Protein AF-0000000084639650 (afdb_homodimer)

Radius of gyration: 25.02 Å; Cα contacts (8 Å, |Δi|>4): 445; chains: 2; bounding box: 62×83×55 Å

Foldseek 3Di:
DVVVVVVPPCDPVNVVVVVVVLVVLLVQLLVLLVLLQVLQVLLVVLCVVVVPHCPPDPSLQVSLVVQCVVVVHDSVVSNVSPLLSCCCVPQQVLLSVCSNSSLDHPLLSVLLCVLCVPPQQRVLSVQLSVVLSVVSNVCSPDDSVRSNVVSNVSSVVSVVVVVVCVVVPVDDDRPRQPPVPPPDPDDPDDNPPPPPDDD/DVVVVVVPPCDPVNVVVVVVVLVVLLVQLLVLLVLLQVLQVVLVVQCVVVVPHCPDDPSLQVSLVVQCVVVVHDSVVSNVSPLLSCCCVPQQVLLSVCSNSSLDHPLLSVLLCVLCVPPQQRVLSVQLSVVLSVVSNVCSPDDSVRSNVVSNVSSVVSVVVVVVCVVVPVDDDRPRQPPVPPPDPDDPDDNPPPPPDDD

Nearest PDB structures (foldseek):
  2q13-assembly1_A-2  TM=2.648E-01  e=4.466E+00  Homo sapiens
  8ub3-assembly1_A  TM=2.978E-01  e=9.076E+00  synthetic construct
  2q13-assembly1_A-2  TM=2.314E-01  e=4.668E+00  Homo sapiens

InterPro domains:
  IPR003870 Domain of unknown function DUF222 [PF02720] (24-167)

Sequence (398 aa):
MFESWYASRATSESAALLDRVGEAARSEAQSAAGRLVAIGELFVLRCRESGSGPVGNRYLGGGRRQVAARLRCSVAMGASYLRYAMAMRDRLPLVGKVFESGDIDYRSFQTIVFRTDLIADADVLAKVDAQVAALVSRRPSLTRGGLGAAVDQIVTKVDHDAVRQAHTGGLGPVRRRHWEWFGNGLGGGQCGCHRWASPMFESWYASRATSESAALLDRVGEAARSEAQSAAGRLVAIGELFVLRCRESGSGPVGNRYLGGGRRQVAARLRCSVAMGASYLRYAMAMRDRLPLVGKVFESGDIDYRSFQTIVFRTDLIADADVLAKVDAQVAALVSRRPSLTRGGLGAAVDQIVTKVDHDAVRQAHTGGLGPVRRRHWEWFGNGLGGGQCGCHRWASP

Organism: NCBI:txid1299332

pLDDT: mean 75.91, std 23.41, range [27.05, 98.44]

Structure (mmCIF, N/CA/C/O backbone):
data_AF-0000000084639650-model_v1
#
loop_
_entity.id
_entity.type
_entity.pdbx_description
1 polymer 'Uncharacterized protein'
#
loop_
_atom_site.group_PDB
_atom_site.id
_atom_site.type_symbol
_atom_site.label_atom_id
_atom_site.label_alt_id
_atom_site.label_comp_id
_atom_site.label_asym_id
_atom_site.label_entity_id
_atom_site.label_seq_id
_atom_site.pdbx_PDB_ins_code
_atom_site.Cartn_x
_atom_site.Cartn_y
_atom_site.Cartn_z
_atom_site.occupancy
_atom_site.B_iso_or_equiv
_atom_site.auth_seq_id
_atom_site.auth_comp_id
_atom_site.auth_asym_id
_atom_site.auth_atom_id
_atom_site.pdbx_PDB_model_num
ATOM 1 N N . MET A 1 1 ? 30.906 22.516 4.031 1 27.36 1 MET A N 1
ATOM 2 C CA . MET A 1 1 ? 30.938 21.094 3.645 1 27.36 1 MET A CA 1
ATOM 3 C C . MET A 1 1 ? 30.562 20.203 4.824 1 27.36 1 MET A C 1
ATOM 5 O O . MET A 1 1 ? 29.875 19.203 4.652 1 27.36 1 MET A O 1
ATOM 9 N N . PHE A 1 2 ? 31.156 20.359 5.922 1 33.44 2 PHE A N 1
ATOM 10 C CA . PHE A 1 2 ? 31.188 19.766 7.25 1 33.44 2 PHE A CA 1
ATOM 11 C C . PHE A 1 2 ? 29.812 19.828 7.902 1 33.44 2 PHE A C 1
ATOM 13 O O . PHE A 1 2 ? 29.406 18.922 8.617 1 33.44 2 PHE A O 1
ATOM 20 N N . GLU A 1 3 ? 29.188 21.031 8.016 1 36.22 3 GLU A N 1
ATOM 21 C CA . GLU A 1 3 ? 27.969 21.438 8.734 1 36.22 3 GLU A CA 1
ATOM 22 C C . GLU A 1 3 ? 26.75 20.672 8.242 1 36.22 3 GLU A C 1
ATOM 24 O O . GLU A 1 3 ? 25.719 20.641 8.914 1 36.22 3 GLU A O 1
ATOM 29 N N . SER A 1 4 ? 26.656 20.438 6.969 1 39.22 4 SER A N 1
ATOM 30 C CA . SER A 1 4 ? 25.656 19.688 6.23 1 39.22 4 SER A CA 1
ATOM 31 C C . SER A 1 4 ? 25.547 18.25 6.754 1 39.22 4 SER A C 1
ATOM 33 O O . SER A 1 4 ? 24.531 17.594 6.547 1 39.22 4 SER A O 1
ATOM 35 N N . TRP A 1 5 ? 26.703 17.734 7.148 1 39.31 5 TRP A N 1
ATOM 36 C CA . TRP A 1 5 ? 26.953 16.422 7.746 1 39.31 5 TRP A CA 1
ATOM 37 C C . TRP A 1 5 ? 26.266 16.297 9.102 1 39.31 5 TRP A C 1
ATOM 39 O O . TRP A 1 5 ? 25.828 15.211 9.477 1 39.31 5 TRP A O 1
ATOM 49 N N . TYR A 1 6 ? 26.406 17.266 10.047 1 39.03 6 TYR A N 1
ATOM 50 C CA . TYR A 1 6 ? 25.984 17.422 11.43 1 39.03 6 TYR A CA 1
ATOM 51 C C . TYR A 1 6 ? 24.469 17.281 11.555 1 39.03 6 TYR A C 1
ATOM 53 O O . TYR A 1 6 ? 23.969 16.781 12.562 1 39.03 6 TYR A O 1
ATOM 61 N N . ALA A 1 7 ? 23.891 18.188 10.75 1 43.38 7 ALA A N 1
ATOM 62 C CA . ALA A 1 7 ? 22.438 18.25 10.766 1 43.38 7 ALA A CA 1
ATOM 63 C C . ALA A 1 7 ? 21.828 16.859 10.656 1 43.38 7 ALA A C 1
ATOM 65 O O . ALA A 1 7 ? 20.625 16.688 10.844 1 43.38 7 ALA A O 1
ATOM 66 N N . SER A 1 8 ? 22.531 15.93 9.891 1 48.84 8 SER A N 1
ATOM 67 C CA . SER A 1 8 ? 22.078 14.562 9.672 1 48.84 8 SER A CA 1
ATOM 68 C C . SER A 1 8 ? 22.297 13.703 10.906 1 48.84 8 SER A C 1
ATOM 70 O O . SER A 1 8 ? 22.359 12.477 10.82 1 48.84 8 SER A O 1
ATOM 72 N N . ARG A 1 9 ? 23.062 14.195 11.898 1 52.53 9 ARG A N 1
ATOM 73 C CA . ARG A 1 9 ? 23.469 13.32 13 1 52.53 9 ARG A CA 1
ATOM 74 C C . ARG A 1 9 ? 22.25 12.648 13.633 1 52.53 9 ARG A C 1
ATOM 76 O O . ARG A 1 9 ? 21.375 13.32 14.195 1 52.53 9 ARG A O 1
ATOM 83 N N . ALA A 1 10 ? 22.062 11.445 13.242 1 60.56 10 ALA A N 1
ATOM 84 C CA . ALA A 1 10 ? 21.078 10.531 13.812 1 60.56 10 ALA A CA 1
ATOM 85 C C . ALA A 1 10 ? 21.141 10.539 15.336 1 60.56 10 ALA A C 1
ATOM 87 O O . ALA A 1 10 ? 22.188 10.281 15.922 1 60.56 10 ALA A O 1
ATOM 88 N N . THR A 1 11 ? 20.531 11.523 16.031 1 76.5 11 THR A N 1
ATOM 89 C CA . THR A 1 11 ? 20.359 11.344 17.469 1 76.5 11 THR A CA 1
ATOM 90 C C . THR A 1 11 ? 19.688 10 17.766 1 76.5 11 THR A C 1
ATOM 92 O O . THR A 1 11 ? 19.125 9.375 16.875 1 76.5 11 THR A O 1
ATOM 95 N N . SER A 1 12 ? 20.078 9.492 19.016 1 82.88 12 SER A N 1
ATOM 96 C CA . SER A 1 12 ? 19.453 8.25 19.438 1 82.88 12 SER A CA 1
ATOM 97 C C . SER A 1 12 ? 17.938 8.289 19.203 1 82.88 12 SER A C 1
ATOM 99 O O . SER A 1 12 ? 17.328 7.277 18.844 1 82.88 12 SER A O 1
ATOM 101 N N . GLU A 1 13 ? 17.453 9.523 19.344 1 86.38 13 GLU A N 1
ATOM 102 C CA . GLU A 1 13 ? 16.016 9.656 19.156 1 86.38 13 GLU A CA 1
ATOM 103 C C . GLU A 1 13 ? 15.633 9.539 17.688 1 86.38 13 GLU A C 1
ATOM 105 O O . GLU A 1 13 ? 14.656 8.867 17.344 1 86.38 13 GLU A O 1
ATOM 110 N N . SER A 1 14 ? 16.422 10.125 16.859 1 86.12 14 SER A N 1
ATOM 111 C CA . SER A 1 14 ? 16.141 10.031 15.43 1 86.12 14 SER A CA 1
ATOM 112 C C . SER A 1 14 ? 16.344 8.609 14.922 1 86.12 14 SER A C 1
ATOM 114 O O . SER A 1 14 ? 15.602 8.141 14.062 1 86.12 14 SER A O 1
ATOM 116 N N . ALA A 1 15 ? 17.297 7.945 15.477 1 89.69 15 ALA A N 1
ATOM 117 C CA . ALA A 1 15 ? 17.547 6.555 15.094 1 89.69 15 ALA A CA 1
ATOM 118 C C . ALA A 1 15 ? 16.391 5.66 15.492 1 89.69 15 ALA A C 1
ATOM 120 O O . ALA A 1 15 ? 15.992 4.762 14.742 1 89.69 15 ALA A O 1
ATOM 121 N N . ALA A 1 16 ? 15.891 5.938 16.672 1 93.19 16 ALA A N 1
ATOM 122 C CA . ALA A 1 16 ? 14.75 5.156 17.156 1 93.19 16 ALA A CA 1
ATOM 123 C C . ALA A 1 16 ? 13.523 5.375 16.281 1 93.19 16 ALA A C 1
ATOM 125 O O . ALA A 1 16 ? 12.766 4.438 16.031 1 93.19 16 ALA A O 1
ATOM 126 N N . LEU A 1 17 ? 13.367 6.555 15.844 1 94 17 LEU A N 1
ATOM 127 C CA . LEU A 1 17 ? 12.227 6.855 14.984 1 94 17 LEU A CA 1
ATOM 128 C C . LEU A 1 17 ? 12.406 6.219 13.609 1 94 17 LEU A C 1
ATOM 130 O O . LEU A 1 17 ? 11.438 5.715 13.023 1 94 17 LEU A O 1
ATOM 134 N N . LEU A 1 18 ? 13.578 6.211 13.125 1 93.31 18 LEU A N 1
ATOM 135 C CA . LEU A 1 18 ? 13.836 5.551 11.852 1 93.31 18 LEU A CA 1
ATOM 136 C C . LEU A 1 18 ? 13.617 4.047 11.961 1 93.31 18 LEU A C 1
ATOM 138 O O . LEU A 1 18 ? 13.109 3.418 11.031 1 93.31 18 LEU A O 1
ATOM 142 N N . ASP A 1 19 ? 13.984 3.498 13.07 1 95.12 19 ASP A N 1
ATOM 143 C CA . ASP A 1 19 ? 13.711 2.084 13.312 1 95.12 19 ASP A CA 1
ATOM 144 C C . ASP A 1 19 ? 12.211 1.81 13.328 1 95.12 19 ASP A C 1
ATOM 146 O O . ASP A 1 19 ? 11.758 0.79 12.805 1 95.12 19 ASP A O 1
ATOM 150 N N . ARG A 1 20 ? 11.477 2.723 13.875 1 96.44 20 ARG A N 1
ATOM 151 C CA . ARG A 1 20 ? 10.023 2.574 13.906 1 96.44 20 ARG A CA 1
ATOM 152 C C . ARG A 1 20 ? 9.43 2.648 12.508 1 96.44 20 ARG A C 1
ATOM 154 O O . ARG A 1 20 ? 8.469 1.945 12.195 1 96.44 20 ARG A O 1
ATOM 161 N N . VAL A 1 21 ? 10 3.496 11.719 1 96 21 VAL A N 1
ATOM 162 C CA . VAL A 1 21 ? 9.57 3.572 10.32 1 96 21 VAL A CA 1
ATOM 163 C C . VAL A 1 21 ? 9.781 2.225 9.641 1 96 21 VAL A C 1
ATOM 165 O O . VAL A 1 21 ? 8.883 1.708 8.977 1 96 21 VAL A O 1
ATOM 168 N N . GLY A 1 22 ? 10.945 1.654 9.836 1 94.81 22 GLY A N 1
ATOM 169 C CA . GLY A 1 22 ? 11.266 0.367 9.242 1 94.81 22 GLY A CA 1
ATOM 170 C C . GLY A 1 22 ? 10.398 -0.763 9.758 1 94.81 22 GLY A C 1
ATOM 171 O O . GLY A 1 22 ? 9.953 -1.618 8.984 1 94.81 22 GLY A O 1
ATOM 172 N N . GLU A 1 23 ? 10.148 -0.731 11.031 1 96.69 23 GLU A N 1
ATOM 173 C CA . GLU A 1 23 ? 9.312 -1.764 11.641 1 96.69 23 GLU A CA 1
ATOM 174 C C . GLU A 1 23 ? 7.875 -1.683 11.133 1 96.69 23 GLU A C 1
ATOM 176 O O . GLU A 1 23 ? 7.254 -2.707 10.844 1 96.69 23 GLU A O 1
ATOM 181 N N . ALA A 1 24 ? 7.41 -0.526 11.023 1 97.12 24 ALA A N 1
ATOM 182 C CA . ALA A 1 24 ? 6.055 -0.341 10.508 1 97.12 24 ALA A CA 1
ATOM 183 C C . ALA A 1 24 ? 5.957 -0.774 9.047 1 97.12 24 ALA A C 1
ATOM 185 O O . ALA A 1 24 ? 4.969 -1.386 8.641 1 97.12 24 ALA A O 1
ATOM 186 N N . ALA A 1 25 ? 6.969 -0.487 8.305 1 95.81 25 ALA A N 1
ATOM 187 C CA . ALA A 1 25 ? 6.988 -0.888 6.898 1 95.81 25 ALA A CA 1
ATOM 188 C C . ALA A 1 25 ? 7.023 -2.408 6.762 1 95.81 25 ALA A C 1
ATOM 190 O O . ALA A 1 25 ? 6.348 -2.977 5.902 1 95.81 25 ALA A O 1
ATOM 191 N N . ARG A 1 26 ? 7.812 -3.021 7.613 1 95.56 26 ARG A N 1
ATOM 192 C CA . ARG A 1 26 ? 7.883 -4.48 7.602 1 95.56 26 ARG A CA 1
ATOM 193 C C . ARG A 1 26 ? 6.543 -5.098 7.98 1 95.56 26 ARG A C 1
ATOM 195 O O . ARG A 1 26 ? 6.086 -6.043 7.336 1 95.56 26 ARG A O 1
ATOM 202 N N . SER A 1 27 ? 5.941 -4.535 8.969 1 97.69 27 SER A N 1
ATOM 203 C CA . SER A 1 27 ? 4.629 -5.012 9.398 1 97.69 27 SER A CA 1
ATOM 204 C C . SER A 1 27 ? 3.582 -4.809 8.312 1 97.69 27 SER A C 1
ATOM 206 O O . SER A 1 27 ? 2.721 -5.664 8.102 1 97.69 27 SER A O 1
ATOM 208 N N . GLU A 1 28 ? 3.695 -3.686 7.652 1 97.38 28 GLU A N 1
ATOM 209 C CA . GLU A 1 28 ? 2.797 -3.398 6.539 1 97.38 28 GLU A CA 1
ATOM 210 C C . GLU A 1 28 ? 2.932 -4.445 5.438 1 97.38 28 GLU A C 1
ATOM 212 O O . GLU A 1 28 ? 1.929 -4.961 4.941 1 97.38 28 GLU A O 1
ATOM 217 N N . ALA A 1 29 ? 4.121 -4.773 5.133 1 96.81 29 ALA A N 1
ATOM 218 C CA . ALA A 1 29 ? 4.391 -5.762 4.09 1 96.81 29 ALA A CA 1
ATOM 219 C C . ALA A 1 29 ? 3.883 -7.141 4.5 1 96.81 29 ALA A C 1
ATOM 221 O O . ALA A 1 29 ? 3.27 -7.848 3.693 1 96.81 29 ALA A O 1
ATOM 222 N N . GLN A 1 30 ? 4.125 -7.523 5.703 1 97.94 30 GLN A N 1
ATOM 223 C CA . GLN A 1 30 ? 3.672 -8.82 6.203 1 97.94 30 GLN A CA 1
ATOM 224 C C . GLN A 1 30 ? 2.15 -8.922 6.16 1 97.94 30 GLN A C 1
ATOM 226 O O . GLN A 1 30 ? 1.605 -9.961 5.789 1 97.94 30 GLN A O 1
ATOM 231 N N . SER A 1 31 ? 1.515 -7.844 6.527 1 98.31 31 SER A N 1
ATOM 232 C CA . SER A 1 31 ? 0.055 -7.844 6.5 1 98.31 31 SER A CA 1
ATOM 233 C C . SER A 1 31 ? -0.471 -7.898 5.07 1 98.31 31 SER A C 1
ATOM 235 O O . SER A 1 31 ? -1.462 -8.578 4.797 1 98.31 31 SER A O 1
ATOM 237 N N . ALA A 1 32 ? 0.152 -7.203 4.152 1 98 32 ALA A N 1
ATOM 238 C CA . ALA A 1 32 ? -0.229 -7.246 2.742 1 98 32 ALA A CA 1
ATOM 239 C C . ALA A 1 32 ? -0.056 -8.656 2.172 1 98 32 ALA A C 1
ATOM 241 O O . ALA A 1 32 ? -0.91 -9.133 1.426 1 98 32 ALA A O 1
ATOM 242 N N . ALA A 1 33 ? 1.045 -9.266 2.537 1 98.44 33 ALA A N 1
ATOM 243 C CA . ALA A 1 33 ? 1.274 -10.641 2.104 1 98.44 33 ALA A CA 1
ATOM 244 C C . ALA A 1 33 ? 0.212 -11.578 2.67 1 98.44 33 ALA A C 1
ATOM 246 O O . ALA A 1 33 ? -0.285 -12.461 1.967 1 98.44 33 ALA A O 1
ATOM 247 N N . GLY A 1 34 ? -0.075 -11.32 3.938 1 98 34 GLY A N 1
ATOM 248 C CA . GLY A 1 34 ? -1.121 -12.117 4.559 1 98 34 GLY A CA 1
ATOM 249 C C . GLY A 1 34 ? -2.467 -11.977 3.875 1 98 34 GLY A C 1
ATOM 250 O O . GLY A 1 34 ? -3.217 -12.945 3.758 1 98 34 GLY A O 1
ATOM 251 N N . ARG A 1 35 ? -2.748 -10.805 3.432 1 97.81 35 ARG A N 1
ATOM 252 C CA . ARG A 1 35 ? -3.98 -10.562 2.688 1 97.81 35 ARG A CA 1
ATOM 253 C C . ARG A 1 35 ? -4.012 -11.383 1.4 1 97.81 35 ARG A C 1
ATOM 255 O O . ARG A 1 35 ? -5.008 -12.047 1.106 1 97.81 35 ARG A O 1
ATOM 262 N N . LEU A 1 36 ? -2.922 -11.398 0.711 1 97.5 36 LEU A N 1
ATOM 263 C CA . LEU A 1 36 ? -2.854 -12.133 -0.547 1 97.5 36 LEU A CA 1
ATOM 264 C C . LEU A 1 36 ? -2.92 -13.633 -0.304 1 97.5 36 LEU A C 1
ATOM 266 O O . LEU A 1 36 ? -3.545 -14.367 -1.076 1 97.5 36 LEU A O 1
ATOM 270 N N . VAL A 1 37 ? -2.297 -14.125 0.763 1 97.69 37 VAL A N 1
ATOM 271 C CA . VAL A 1 37 ? -2.352 -15.547 1.109 1 97.69 37 VAL A CA 1
ATOM 272 C C . VAL A 1 37 ? -3.799 -15.961 1.36 1 97.69 37 VAL A C 1
ATOM 274 O O . VAL A 1 37 ? -4.262 -16.969 0.83 1 97.69 37 VAL A O 1
ATOM 277 N N . ALA A 1 38 ? -4.492 -15.141 2.125 1 97.19 38 ALA A N 1
ATOM 278 C CA . ALA A 1 38 ? -5.887 -15.445 2.438 1 97.19 38 ALA A CA 1
ATOM 279 C C . ALA A 1 38 ? -6.742 -15.445 1.175 1 97.19 38 ALA A C 1
ATOM 281 O O . ALA A 1 38 ? -7.625 -16.297 1.017 1 97.19 38 ALA A O 1
ATOM 282 N N . ILE A 1 39 ? -6.488 -14.531 0.302 1 95.44 39 ILE A N 1
ATOM 283 C CA . ILE A 1 39 ? -7.219 -14.461 -0.958 1 95.44 39 ILE A CA 1
ATOM 284 C C . ILE A 1 39 ? -6.945 -15.719 -1.786 1 95.44 39 ILE A C 1
ATOM 286 O O . ILE A 1 39 ? -7.867 -16.297 -2.357 1 95.44 39 ILE A O 1
ATOM 290 N N . GLY A 1 40 ? -5.691 -16.109 -1.867 1 93.88 40 GLY A N 1
ATOM 291 C CA . GLY A 1 40 ? -5.344 -17.328 -2.58 1 93.88 40 GLY A CA 1
ATOM 292 C C . GLY A 1 40 ? -6.031 -18.562 -2.021 1 93.88 40 GLY A C 1
ATOM 293 O O . GLY A 1 40 ? -6.539 -19.391 -2.777 1 93.88 40 GLY A O 1
ATOM 294 N N . GLU A 1 41 ? -6.023 -18.672 -0.767 1 93.69 41 GLU A N 1
ATOM 295 C CA . GLU A 1 41 ? -6.672 -19.812 -0.117 1 93.69 41 GLU A CA 1
ATOM 296 C C . GLU A 1 41 ? -8.172 -19.828 -0.402 1 93.69 41 GLU A C 1
ATOM 298 O O . GLU A 1 41 ? -8.766 -20.891 -0.584 1 93.69 41 GLU A O 1
ATOM 303 N N . LEU A 1 42 ? -8.75 -18.688 -0.361 1 91.62 42 LEU A N 1
ATOM 304 C CA . LEU A 1 42 ? -10.172 -18.578 -0.672 1 91.62 42 LEU A CA 1
ATOM 305 C C . LEU A 1 42 ? -10.461 -19.094 -2.08 1 91.62 42 LEU A C 1
ATOM 307 O O . LEU A 1 42 ? -11.445 -19.797 -2.299 1 91.62 42 LEU A O 1
ATOM 311 N N . PHE A 1 43 ? -9.625 -18.719 -2.961 1 86.62 43 PHE A N 1
ATOM 312 C CA . PHE A 1 43 ? -9.812 -19.141 -4.344 1 86.62 43 PHE A CA 1
ATOM 313 C C . PHE A 1 43 ? -9.625 -20.656 -4.484 1 86.62 43 PHE A C 1
ATOM 315 O O . PHE A 1 43 ? -10.383 -21.312 -5.195 1 86.62 43 PHE A O 1
ATOM 322 N N . VAL A 1 44 ? -8.633 -21.156 -3.891 1 85.88 44 VAL A N 1
ATOM 323 C CA . VAL A 1 44 ? -8.391 -22.594 -3.934 1 85.88 44 VAL A CA 1
ATOM 324 C C . VAL A 1 44 ? -9.602 -23.328 -3.357 1 85.88 44 VAL A C 1
ATOM 326 O O . VAL A 1 44 ? -10.031 -24.344 -3.908 1 85.88 44 VAL A O 1
ATOM 329 N N . LEU A 1 45 ? -10.109 -22.844 -2.299 1 86.19 45 LEU A N 1
ATOM 330 C CA . LEU A 1 45 ? -11.289 -23.438 -1.676 1 86.19 45 LEU A CA 1
ATOM 331 C C . LEU A 1 45 ? -12.469 -23.422 -2.637 1 86.19 45 LEU A C 1
ATOM 333 O O . LEU A 1 45 ? -13.172 -24.438 -2.768 1 86.19 45 LEU A O 1
ATOM 337 N N . ARG A 1 46 ? -12.68 -22.406 -3.309 1 81.19 46 ARG A N 1
ATOM 338 C CA . ARG A 1 46 ? -13.805 -22.281 -4.227 1 81.19 46 ARG A CA 1
ATOM 339 C C . ARG A 1 46 ? -13.641 -23.219 -5.422 1 81.19 46 ARG A C 1
ATOM 341 O O . ARG A 1 46 ? -14.625 -23.766 -5.922 1 81.19 46 ARG A O 1
ATOM 348 N N . CYS A 1 47 ? -12.469 -23.312 -5.848 1 76.31 47 CYS A N 1
ATOM 349 C CA . CYS A 1 47 ? -12.195 -24.25 -6.926 1 76.31 47 CYS A CA 1
ATOM 350 C C . CYS A 1 47 ? -12.508 -25.672 -6.5 1 76.31 47 CYS A C 1
ATOM 352 O O . CYS A 1 47 ? -13.039 -26.453 -7.285 1 76.31 47 CYS A O 1
ATOM 354 N N . ARG A 1 48 ? -12.164 -26 -5.344 1 76.56 48 ARG A N 1
ATOM 355 C CA . ARG A 1 48 ? -12.422 -27.328 -4.812 1 76.56 48 ARG A CA 1
ATOM 356 C C . ARG A 1 48 ? -13.922 -27.578 -4.68 1 76.56 48 ARG A C 1
ATOM 358 O O . ARG A 1 48 ? -14.398 -28.672 -4.965 1 76.56 48 ARG A O 1
ATOM 365 N N . GLU A 1 49 ? -14.594 -26.656 -4.168 1 74.56 49 GLU A N 1
ATOM 366 C CA . GLU A 1 49 ? -16.031 -26.781 -3.943 1 74.56 49 GLU A CA 1
ATOM 367 C C . GLU A 1 49 ? -16.797 -26.891 -5.262 1 74.56 49 GLU A C 1
ATOM 369 O O . GLU A 1 49 ? -17.875 -27.484 -5.316 1 74.56 49 GLU A O 1
ATOM 374 N N . SER A 1 50 ? -16.469 -26.219 -6.176 1 67.94 50 SER A N 1
ATOM 375 C CA . SER A 1 50 ? -17.188 -26.25 -7.449 1 67.94 50 SER A CA 1
ATOM 376 C C . SER A 1 50 ? -16.922 -27.547 -8.203 1 67.94 50 SER A C 1
ATOM 378 O O . SER A 1 50 ? -17.672 -27.906 -9.109 1 67.94 50 SER A O 1
ATOM 380 N N . GLY A 1 51 ? -16.312 -28.562 -7.449 1 58.78 51 GLY A N 1
ATOM 381 C CA . GLY A 1 51 ? -16 -29.812 -8.125 1 58.78 51 GLY A CA 1
ATOM 382 C C . GLY A 1 51 ? -15.289 -29.609 -9.453 1 58.78 51 GLY A C 1
ATOM 383 O O . GLY A 1 51 ? -14.742 -30.562 -10.016 1 58.78 51 GLY A O 1
ATOM 384 N N . SER A 1 52 ? -15.945 -28.844 -10.289 1 50.81 52 SER A N 1
ATOM 385 C CA . SER A 1 52 ? -15.422 -28.625 -11.633 1 50.81 52 SER A CA 1
ATOM 386 C C . SER A 1 52 ? -14.117 -27.828 -11.602 1 50.81 52 SER A C 1
ATOM 388 O O . SER A 1 52 ? -13.898 -27.031 -10.688 1 50.81 52 SER A O 1
ATOM 390 N N . GLY A 1 53 ? -13.031 -28.375 -12.008 1 46.06 53 GLY A N 1
ATOM 391 C CA . GLY A 1 53 ? -11.766 -27.688 -12.164 1 46.06 53 GLY A CA 1
ATOM 392 C C . GLY A 1 53 ? -11.922 -26.172 -12.203 1 46.06 53 GLY A C 1
ATOM 393 O O . GLY A 1 53 ? -13.039 -25.656 -12.18 1 46.06 53 GLY A O 1
ATOM 394 N N . PRO A 1 54 ? -11.023 -25.484 -11.781 1 45.44 54 PRO A N 1
ATOM 395 C CA . PRO A 1 54 ? -11.172 -24.031 -11.867 1 45.44 54 PRO A CA 1
ATOM 396 C C . PRO A 1 54 ? -12.117 -23.594 -12.984 1 45.44 54 PRO A C 1
ATOM 398 O O . PRO A 1 54 ? -11.75 -23.656 -14.164 1 45.44 54 PRO A O 1
ATOM 401 N N . VAL A 1 55 ? -13.273 -24.234 -13.188 1 45.28 55 VAL A N 1
ATOM 402 C CA . VAL A 1 55 ? -14.109 -23.578 -14.195 1 45.28 55 VAL A CA 1
ATOM 403 C C . VAL A 1 55 ? -14.008 -22.062 -14.047 1 45.28 55 VAL A C 1
ATOM 405 O O . VAL A 1 55 ? -14.297 -21.516 -12.984 1 45.28 55 VAL A O 1
ATOM 408 N N . GLY A 1 56 ? -12.961 -21.516 -14.68 1 45.31 56 GLY A N 1
ATOM 409 C CA . GLY A 1 56 ? -12.258 -20.234 -14.719 1 45.31 56 GLY A CA 1
ATOM 410 C C . GLY A 1 56 ? -13.094 -19.062 -14.25 1 45.31 56 GLY A C 1
ATOM 411 O O . GLY A 1 56 ? -12.711 -18.359 -13.312 1 45.31 56 GLY A O 1
ATOM 412 N N . ASN A 1 57 ? -14.07 -18.641 -15.203 1 51.66 57 ASN A N 1
ATOM 413 C CA . ASN A 1 57 ? -14.57 -17.266 -15.25 1 51.66 57 ASN A CA 1
ATOM 414 C C . ASN A 1 57 ? -15.617 -17.016 -14.172 1 51.66 57 ASN A C 1
ATOM 416 O O . ASN A 1 57 ? -15.562 -16 -13.477 1 51.66 57 ASN A O 1
ATOM 420 N N . ARG A 1 58 ? -16.531 -18 -14.086 1 51.84 58 ARG A N 1
ATOM 421 C CA . ARG A 1 58 ? -17.641 -17.656 -13.211 1 51.84 58 ARG A CA 1
ATOM 422 C C . ARG A 1 58 ? -17.203 -17.609 -11.75 1 51.84 58 ARG A C 1
ATOM 424 O O . ARG A 1 58 ? -17.578 -16.703 -11.008 1 51.84 58 ARG A O 1
ATOM 431 N N . TYR A 1 59 ? -16.531 -18.688 -11.406 1 54.59 59 TYR A N 1
ATOM 432 C CA . TYR A 1 59 ? -16.125 -18.797 -10.008 1 54.59 59 TYR A CA 1
ATOM 433 C C . TYR A 1 59 ? -15.07 -17.75 -9.664 1 54.59 59 TYR A C 1
ATOM 435 O O . TYR A 1 59 ? -15.078 -17.188 -8.57 1 54.59 59 TYR A O 1
ATOM 443 N N . LEU A 1 60 ? -14.359 -17.516 -10.711 1 64.19 60 LEU A N 1
ATOM 444 C CA . LEU A 1 60 ? -13.383 -16.438 -10.516 1 64.19 60 LEU A CA 1
ATOM 445 C C . LEU A 1 60 ? -14.07 -15.094 -10.375 1 64.19 60 LEU A C 1
ATOM 447 O O . LEU A 1 60 ? -13.633 -14.242 -9.594 1 64.19 60 LEU A O 1
ATOM 451 N N . GLY A 1 61 ? -15.305 -15.109 -11.023 1 69.62 61 GLY A N 1
ATOM 452 C CA . GLY A 1 61 ? -16.062 -13.875 -10.93 1 69.62 61 GLY A CA 1
ATOM 453 C C . GLY A 1 61 ? -16.672 -13.648 -9.562 1 69.62 61 GLY A C 1
ATOM 454 O O . GLY A 1 61 ? -16.578 -12.547 -9.008 1 69.62 61 GLY A O 1
ATOM 455 N N . GLY A 1 62 ? -17.266 -14.805 -9.039 1 74.25 62 GLY A N 1
ATOM 456 C CA . GLY A 1 62 ? -17.828 -14.695 -7.707 1 74.25 62 GLY A CA 1
ATOM 457 C C . GLY A 1 62 ? -16.797 -14.422 -6.637 1 74.25 62 GLY A C 1
ATOM 458 O O . GLY A 1 62 ? -17 -13.578 -5.762 1 74.25 62 GLY A O 1
ATOM 459 N N . GLY A 1 63 ? -15.703 -15.125 -6.73 1 78.69 63 GLY A N 1
ATOM 460 C CA . GLY A 1 63 ? -14.625 -14.914 -5.777 1 78.69 63 GLY A CA 1
ATOM 461 C C . GLY A 1 63 ? -14.07 -13.5 -5.805 1 78.69 63 GLY A C 1
ATOM 462 O O . GLY A 1 63 ? -13.844 -12.898 -4.754 1 78.69 63 GLY A O 1
ATOM 463 N N . ARG A 1 64 ? -13.945 -12.938 -6.996 1 85.06 64 ARG A N 1
ATOM 464 C CA . ARG A 1 64 ? -13.453 -11.578 -7.156 1 85.06 64 ARG A CA 1
ATOM 465 C C . ARG A 1 64 ? -14.422 -10.57 -6.543 1 85.06 64 ARG A C 1
ATOM 467 O O . ARG A 1 64 ? -13.992 -9.609 -5.898 1 85.06 64 ARG A O 1
ATOM 474 N N . ARG A 1 65 ? -15.648 -10.859 -6.68 1 86.5 65 ARG A N 1
ATOM 475 C CA . ARG A 1 65 ? -16.672 -9.953 -6.156 1 86.5 65 ARG A CA 1
ATOM 476 C C . ARG A 1 65 ? -16.688 -9.977 -4.633 1 86.5 65 ARG A C 1
ATOM 478 O O . ARG A 1 65 ? -16.859 -8.938 -3.988 1 86.5 65 ARG A O 1
ATOM 485 N N . GLN A 1 66 ? -16.547 -11.156 -4.148 1 88.06 66 GLN A N 1
ATOM 486 C CA . GLN A 1 66 ? -16.547 -11.297 -2.697 1 88.06 66 GLN A CA 1
ATOM 487 C C . GLN A 1 66 ? -15.344 -10.602 -2.074 1 88.06 66 GLN A C 1
ATOM 489 O O . GLN A 1 66 ? -15.477 -9.883 -1.081 1 88.06 66 GLN A O 1
ATOM 494 N N . VAL A 1 67 ? -14.227 -10.75 -2.688 1 90.5 67 VAL A N 1
ATOM 495 C CA . VAL A 1 67 ? -13.016 -10.094 -2.207 1 90.5 67 VAL A CA 1
ATOM 496 C C . VAL A 1 67 ? -13.156 -8.586 -2.34 1 90.5 67 VAL A C 1
ATOM 498 O O . VAL A 1 67 ? -12.828 -7.836 -1.413 1 90.5 67 VAL A O 1
ATOM 501 N N . ALA A 1 68 ? -13.641 -8.117 -3.436 1 89.75 68 ALA A N 1
ATOM 502 C CA . ALA A 1 68 ? -13.852 -6.691 -3.68 1 89.75 68 ALA A CA 1
ATOM 503 C C . ALA A 1 68 ? -14.789 -6.086 -2.641 1 89.75 68 ALA A C 1
ATOM 505 O O . ALA A 1 68 ? -14.523 -5.004 -2.115 1 89.75 68 ALA A O 1
ATOM 506 N N . ALA A 1 69 ? -15.82 -6.832 -2.354 1 87.5 69 ALA A N 1
ATOM 507 C CA . ALA A 1 69 ? -16.781 -6.355 -1.358 1 87.5 69 ALA A CA 1
ATOM 508 C C . ALA A 1 69 ? -16.141 -6.266 0.023 1 87.5 69 ALA A C 1
ATOM 510 O O . ALA A 1 69 ? -16.312 -5.277 0.737 1 87.5 69 ALA A O 1
ATOM 511 N N . ARG A 1 70 ? -15.367 -7.277 0.354 1 89.75 70 ARG A N 1
ATOM 512 C CA . ARG A 1 70 ? -14.734 -7.312 1.67 1 89.75 70 ARG A CA 1
ATOM 513 C C . ARG A 1 70 ? -13.711 -6.191 1.817 1 89.75 70 ARG A C 1
ATOM 515 O O . ARG A 1 70 ? -13.57 -5.609 2.896 1 89.75 70 ARG A O 1
ATOM 522 N N . LEU A 1 71 ? -13.07 -5.875 0.725 1 89.88 71 LEU A N 1
ATOM 523 C CA . LEU A 1 71 ? -12.016 -4.867 0.753 1 89.88 71 LEU A CA 1
ATOM 524 C C . LEU A 1 71 ? -12.555 -3.506 0.323 1 89.88 71 LEU A C 1
ATOM 526 O O . LEU A 1 71 ? -11.797 -2.539 0.219 1 89.88 71 LEU A O 1
ATOM 530 N N . ARG A 1 72 ? -13.758 -3.445 0.016 1 83.5 72 ARG A N 1
ATOM 531 C CA . ARG A 1 72 ? -14.414 -2.207 -0.386 1 83.5 72 ARG A CA 1
ATOM 532 C C . ARG A 1 72 ? -13.688 -1.554 -1.556 1 83.5 72 ARG A C 1
ATOM 534 O O . ARG A 1 72 ? -13.383 -0.359 -1.518 1 83.5 72 ARG A O 1
ATOM 541 N N . CYS A 1 73 ? -13.453 -2.287 -2.508 1 85.75 73 CYS A N 1
ATOM 542 C CA . CYS A 1 73 ? -12.797 -1.814 -3.719 1 85.75 73 CYS A CA 1
ATOM 543 C C . CYS A 1 73 ? -13.531 -2.297 -4.965 1 85.75 73 CYS A C 1
ATOM 545 O O . CYS A 1 73 ? -14.523 -3.018 -4.863 1 85.75 73 CYS A O 1
ATOM 547 N N . SER A 1 74 ? -13.125 -1.752 -6.059 1 84.38 74 SER A N 1
ATOM 548 C CA . SER A 1 74 ? -13.75 -2.168 -7.312 1 84.38 74 SER A CA 1
ATOM 549 C C . SER A 1 74 ? -13.461 -3.633 -7.613 1 84.38 74 SER A C 1
ATOM 551 O O . SER A 1 74 ? -12.469 -4.188 -7.129 1 84.38 74 SER A O 1
ATOM 553 N N . VAL A 1 75 ? -14.289 -4.25 -8.445 1 85.12 75 VAL A N 1
ATOM 554 C CA . VAL A 1 75 ? -14.109 -5.637 -8.867 1 85.12 75 VAL A CA 1
ATOM 555 C C . VAL A 1 75 ? -12.812 -5.777 -9.648 1 85.12 75 VAL A C 1
ATOM 557 O O . VAL A 1 75 ? -12.125 -6.797 -9.547 1 85.12 75 VAL A O 1
ATOM 560 N N . ALA A 1 76 ? -12.484 -4.707 -10.422 1 85.31 76 ALA A N 1
ATOM 561 C CA . ALA A 1 76 ? -11.234 -4.715 -11.164 1 85.31 76 ALA A CA 1
ATOM 562 C C . ALA A 1 76 ? -10.031 -4.812 -10.219 1 85.31 76 ALA A C 1
ATOM 564 O O . ALA A 1 76 ? -9.078 -5.547 -10.492 1 85.31 76 ALA A O 1
ATOM 565 N N . MET A 1 77 ? -10.141 -4.113 -9.164 1 88.5 77 MET A N 1
ATOM 566 C CA . MET A 1 77 ? -9.078 -4.184 -8.172 1 88.5 77 MET A CA 1
ATOM 567 C C . MET A 1 77 ? -9.047 -5.551 -7.492 1 88.5 77 MET A C 1
ATOM 569 O O . MET A 1 77 ? -7.98 -6.09 -7.211 1 88.5 77 MET A O 1
ATOM 573 N N . GLY A 1 78 ? -10.195 -6.031 -7.148 1 90.44 78 GLY A N 1
ATOM 574 C CA . GLY A 1 78 ? -10.273 -7.383 -6.617 1 90.44 78 GLY A CA 1
ATOM 575 C C . GLY A 1 78 ? -9.633 -8.414 -7.523 1 90.44 78 GLY A C 1
ATOM 576 O O . GLY A 1 78 ? -8.938 -9.32 -7.047 1 90.44 78 GLY A O 1
ATOM 577 N N . ALA A 1 79 ? -9.859 -8.273 -8.797 1 88.12 79 ALA A N 1
ATOM 578 C CA . ALA A 1 79 ? -9.25 -9.164 -9.781 1 88.12 79 ALA A CA 1
ATOM 579 C C . ALA A 1 79 ? -7.73 -9.047 -9.758 1 88.12 79 ALA A C 1
ATOM 581 O O . ALA A 1 79 ? -7.023 -10.055 -9.875 1 88.12 79 ALA A O 1
ATOM 582 N N . SER A 1 80 ? -7.266 -7.824 -9.617 1 91.19 80 SER A N 1
ATOM 583 C CA . SER A 1 80 ? -5.824 -7.613 -9.531 1 91.19 80 SER A CA 1
ATOM 584 C C . SER A 1 80 ? -5.242 -8.297 -8.305 1 91.19 80 SER A C 1
ATOM 586 O O . SER A 1 80 ? -4.168 -8.906 -8.375 1 91.19 80 SER A O 1
ATOM 588 N N . TYR A 1 81 ? -5.953 -8.242 -7.188 1 94 81 TYR A N 1
ATOM 589 C CA . TYR A 1 81 ? -5.496 -8.898 -5.969 1 94 81 TYR A CA 1
ATOM 590 C C . TYR A 1 81 ? -5.43 -10.406 -6.156 1 94 81 TYR A C 1
ATOM 592 O O . TYR A 1 81 ? -4.492 -11.062 -5.688 1 94 81 TYR A O 1
ATOM 600 N N . LEU A 1 82 ? -6.406 -10.945 -6.777 1 92 82 LEU A N 1
ATOM 601 C CA . LEU A 1 82 ? -6.41 -12.383 -7.051 1 92 82 LEU A CA 1
ATOM 602 C C . LEU A 1 82 ? -5.223 -12.766 -7.926 1 92 82 LEU A C 1
ATOM 604 O O . LEU A 1 82 ? -4.578 -13.789 -7.688 1 92 82 LEU A O 1
ATOM 608 N N . ARG A 1 83 ? -4.961 -11.938 -8.914 1 91.06 83 ARG A N 1
ATOM 609 C CA . ARG A 1 83 ? -3.812 -12.188 -9.773 1 91.06 83 ARG A CA 1
ATOM 610 C C . ARG A 1 83 ? -2.518 -12.219 -8.969 1 91.06 83 ARG A C 1
ATOM 612 O O . ARG A 1 83 ? -1.7 -13.125 -9.141 1 91.06 83 ARG A O 1
ATOM 619 N N . TYR A 1 84 ? -2.387 -11.297 -8.117 1 95.81 84 TYR A N 1
ATOM 620 C CA . TYR A 1 84 ? -1.183 -11.25 -7.297 1 95.81 84 TYR A CA 1
ATOM 621 C C . TYR A 1 84 ? -1.14 -12.422 -6.324 1 95.81 84 TYR A C 1
ATOM 623 O O . TYR A 1 84 ? -0.072 -12.984 -6.059 1 95.81 84 TYR A O 1
ATOM 631 N N . ALA A 1 85 ? -2.248 -12.711 -5.777 1 96.25 85 ALA A N 1
ATOM 632 C CA . ALA A 1 85 ? -2.322 -13.844 -4.859 1 96.25 85 ALA A CA 1
ATOM 633 C C . ALA A 1 85 ? -1.895 -15.133 -5.547 1 96.25 85 ALA A C 1
ATOM 635 O O . ALA A 1 85 ? -1.11 -15.906 -4.992 1 96.25 85 ALA A O 1
ATOM 636 N N . MET A 1 86 ? -2.348 -15.328 -6.734 1 92.81 86 MET A N 1
ATOM 637 C CA . MET A 1 86 ? -2.029 -16.547 -7.477 1 92.81 86 MET A CA 1
ATOM 638 C C . MET A 1 86 ? -0.573 -16.531 -7.934 1 92.81 86 MET A C 1
ATOM 640 O O . MET A 1 86 ? 0.081 -17.578 -7.953 1 92.81 86 MET A O 1
ATOM 644 N N . ALA A 1 87 ? -0.145 -15.359 -8.305 1 94.88 87 ALA A N 1
ATOM 645 C CA . ALA A 1 87 ? 1.272 -15.242 -8.641 1 94.88 87 ALA A CA 1
ATOM 646 C C . ALA A 1 87 ? 2.15 -15.633 -7.457 1 94.88 87 ALA A C 1
ATOM 648 O O . ALA A 1 87 ? 3.135 -16.359 -7.617 1 94.88 87 ALA A O 1
ATOM 649 N N . MET A 1 88 ? 1.802 -15.234 -6.332 1 97.25 88 MET A N 1
ATOM 650 C CA . MET A 1 88 ? 2.547 -15.531 -5.109 1 97.25 88 MET A C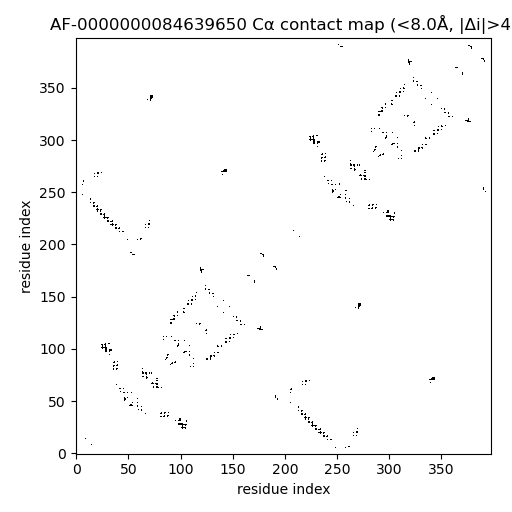A 1
ATOM 651 C C . MET A 1 88 ? 2.518 -17.016 -4.801 1 97.25 88 MET A C 1
ATOM 653 O O . MET A 1 88 ? 3.533 -17.594 -4.406 1 97.25 88 MET A O 1
ATOM 657 N N . ARG A 1 89 ? 1.438 -17.625 -5.004 1 94.31 89 ARG A N 1
ATOM 658 C CA . ARG A 1 89 ? 1.226 -19.016 -4.629 1 94.31 89 ARG A CA 1
ATOM 659 C C . ARG A 1 89 ? 1.839 -19.953 -5.656 1 94.31 89 ARG A C 1
ATOM 661 O O . ARG A 1 89 ? 2.539 -20.906 -5.293 1 94.31 89 ARG A O 1
ATOM 668 N N . ASP A 1 90 ? 1.644 -19.625 -6.949 1 92.62 90 ASP A N 1
ATOM 669 C CA . ASP A 1 90 ? 1.895 -20.656 -7.961 1 92.62 90 ASP A CA 1
ATOM 670 C C . ASP A 1 90 ? 3.07 -20.266 -8.852 1 92.62 90 ASP A C 1
ATOM 672 O O . ASP A 1 90 ? 3.689 -21.125 -9.477 1 92.62 90 ASP A O 1
ATOM 676 N N . ARG A 1 91 ? 3.371 -19.016 -8.969 1 94.81 91 ARG A N 1
ATOM 677 C CA . ARG A 1 91 ? 4.375 -18.594 -9.945 1 94.81 91 ARG A CA 1
ATOM 678 C C . ARG A 1 91 ? 5.684 -18.234 -9.258 1 94.81 91 ARG A C 1
ATOM 680 O O . ARG A 1 91 ? 6.762 -18.609 -9.727 1 94.81 91 ARG A O 1
ATOM 687 N N . LEU A 1 92 ? 5.551 -17.5 -8.188 1 97.81 92 LEU A N 1
ATOM 688 C CA . LEU A 1 92 ? 6.734 -16.984 -7.516 1 97.81 92 LEU A CA 1
ATOM 689 C C . LEU A 1 92 ? 6.711 -17.312 -6.027 1 97.81 92 LEU A C 1
ATOM 691 O O . LEU A 1 92 ? 6.797 -16.422 -5.184 1 97.81 92 LEU A O 1
ATOM 695 N N . PRO A 1 93 ? 6.688 -18.641 -5.648 1 97.81 93 PRO A N 1
ATOM 696 C CA . PRO A 1 93 ? 6.531 -19 -4.238 1 97.81 93 PRO A CA 1
ATOM 697 C C . PRO A 1 93 ? 7.723 -18.578 -3.385 1 97.81 93 PRO A C 1
ATOM 699 O O . PRO A 1 93 ? 7.555 -18.234 -2.209 1 97.81 93 PRO A O 1
ATOM 702 N N . LEU A 1 94 ? 8.883 -18.562 -3.939 1 98.19 94 LEU A N 1
ATOM 703 C CA . LEU A 1 94 ? 10.047 -18.172 -3.152 1 98.19 94 LEU A CA 1
ATOM 704 C C . LEU A 1 94 ? 10.078 -16.672 -2.928 1 98.19 94 LEU A C 1
ATOM 706 O O . LEU A 1 94 ? 10.391 -16.203 -1.83 1 98.19 94 LEU A O 1
ATOM 710 N N . VAL A 1 95 ? 9.75 -15.906 -3.973 1 97.62 95 VAL A N 1
ATOM 711 C CA . VAL A 1 95 ? 9.594 -14.469 -3.807 1 97.62 95 VAL A CA 1
ATOM 712 C C . VAL A 1 95 ? 8.461 -14.18 -2.822 1 97.62 95 VAL A C 1
ATOM 714 O O . VAL A 1 95 ? 8.555 -13.258 -2.01 1 97.62 95 VAL A O 1
ATOM 717 N N . GLY A 1 96 ? 7.414 -15 -2.906 1 98.12 96 GLY A N 1
ATOM 718 C CA . GLY A 1 96 ? 6.316 -14.883 -1.962 1 98.12 96 GLY A CA 1
ATOM 719 C C . GLY A 1 96 ? 6.754 -15.023 -0.516 1 98.12 96 GLY A C 1
ATOM 720 O O . GLY A 1 96 ? 6.277 -14.289 0.355 1 98.12 96 GLY A O 1
ATOM 721 N N . LYS A 1 97 ? 7.645 -15.953 -0.279 1 97.88 97 LYS A N 1
ATOM 722 C CA . LYS A 1 97 ? 8.148 -16.156 1.076 1 97.88 97 LYS A CA 1
ATOM 723 C C . LYS A 1 97 ? 8.914 -14.938 1.569 1 97.88 97 LYS A C 1
ATOM 725 O O . LYS A 1 97 ? 8.812 -14.562 2.74 1 97.88 97 LYS A O 1
ATOM 730 N N . VAL A 1 98 ? 9.68 -14.32 0.688 1 96.19 98 VAL A N 1
ATOM 731 C CA . VAL A 1 98 ? 10.406 -13.102 1.033 1 96.19 98 VAL A CA 1
ATOM 732 C C . VAL A 1 98 ? 9.414 -11.984 1.35 1 96.19 98 VAL A C 1
ATOM 734 O O . VAL A 1 98 ? 9.617 -11.211 2.293 1 96.19 98 VAL A O 1
ATOM 737 N N . PHE A 1 99 ? 8.398 -11.906 0.571 1 96.44 99 PHE A N 1
ATOM 738 C CA . PHE A 1 99 ? 7.34 -10.922 0.785 1 96.44 99 PHE A CA 1
ATOM 739 C C . PHE A 1 99 ? 6.637 -11.164 2.115 1 96.44 99 PHE A C 1
ATOM 741 O O . PHE A 1 99 ? 6.406 -10.227 2.881 1 96.44 99 PHE A O 1
ATOM 748 N N . GLU A 1 100 ? 6.395 -12.391 2.477 1 97.5 100 GLU A N 1
ATOM 749 C CA . GLU A 1 100 ? 5.742 -12.766 3.727 1 97.5 100 GLU A CA 1
ATOM 750 C C . GLU A 1 100 ? 6.598 -12.391 4.934 1 97.5 100 GLU A C 1
ATOM 752 O O . GLU A 1 100 ? 6.07 -12.07 6 1 97.5 100 GLU A O 1
ATOM 757 N N . SER A 1 101 ? 7.867 -12.461 4.727 1 95.75 101 SER A N 1
ATOM 758 C CA . SER A 1 101 ? 8.773 -12.109 5.816 1 95.75 101 SER A CA 1
ATOM 759 C C . SER A 1 101 ? 8.852 -10.594 6 1 95.75 101 SER A C 1
ATOM 761 O O . SER A 1 101 ? 9.359 -10.117 7.02 1 95.75 101 SER A O 1
ATOM 763 N N . GLY A 1 102 ? 8.391 -9.883 5.016 1 94.5 102 GLY A N 1
ATOM 764 C CA . GLY A 1 102 ? 8.391 -8.43 5.078 1 94.5 102 GLY A CA 1
ATOM 765 C C . GLY A 1 102 ? 9.672 -7.809 4.547 1 94.5 102 GLY A C 1
ATOM 766 O O . GLY A 1 102 ? 9.922 -6.617 4.75 1 94.5 102 GLY A O 1
ATOM 767 N N . ASP A 1 103 ? 10.492 -8.547 3.893 1 91.88 103 ASP A N 1
ATOM 768 C CA . ASP A 1 103 ? 11.781 -8.086 3.404 1 91.88 103 ASP A CA 1
ATOM 769 C C . ASP A 1 103 ? 11.625 -7.266 2.125 1 91.88 103 ASP A C 1
ATOM 771 O O . ASP A 1 103 ? 12.539 -6.535 1.732 1 91.88 103 ASP A O 1
ATOM 775 N N . ILE A 1 104 ? 10.461 -7.395 1.471 1 92.19 104 ILE A N 1
ATOM 776 C CA . ILE A 1 104 ? 10.102 -6.504 0.374 1 92.19 104 ILE A CA 1
ATOM 777 C C . ILE A 1 104 ? 8.672 -5.992 0.576 1 92.19 104 ILE A C 1
ATOM 779 O O . ILE A 1 104 ? 7.879 -6.617 1.283 1 92.19 104 ILE A O 1
ATOM 783 N N . ASP A 1 105 ? 8.445 -4.836 0.005 1 92.5 105 ASP A N 1
ATOM 784 C CA . ASP A 1 105 ? 7.102 -4.277 0.144 1 92.5 105 ASP A CA 1
ATOM 785 C C . ASP A 1 105 ? 6.203 -4.719 -1.009 1 92.5 105 ASP A C 1
ATOM 787 O O . ASP A 1 105 ? 6.645 -5.426 -1.915 1 92.5 105 ASP A O 1
ATOM 791 N N . TYR A 1 106 ? 4.922 -4.336 -0.942 1 93.88 106 TYR A N 1
ATOM 792 C CA . TYR A 1 106 ? 3.914 -4.754 -1.912 1 93.88 106 TYR A CA 1
ATOM 793 C C . TYR A 1 106 ? 4.246 -4.227 -3.303 1 93.88 106 TYR A C 1
ATOM 795 O O . TYR A 1 106 ? 4.07 -4.934 -4.297 1 93.88 106 TYR A O 1
ATOM 803 N N . ARG A 1 107 ? 4.738 -3.037 -3.326 1 90.19 107 ARG A N 1
ATOM 804 C CA . ARG A 1 107 ? 5.07 -2.441 -4.613 1 90.19 107 ARG A CA 1
ATOM 805 C C . ARG A 1 107 ? 6.195 -3.211 -5.297 1 90.19 107 ARG A C 1
ATOM 807 O O . ARG A 1 107 ? 6.152 -3.445 -6.508 1 90.19 107 ARG A O 1
ATOM 814 N N . SER A 1 108 ? 7.18 -3.527 -4.57 1 92.06 108 SER A N 1
ATOM 815 C CA . SER A 1 108 ? 8.266 -4.332 -5.117 1 92.06 108 SER A CA 1
ATOM 816 C C . SER A 1 108 ? 7.762 -5.676 -5.625 1 92.06 108 SER A C 1
ATOM 818 O O . SER A 1 108 ? 8.148 -6.125 -6.703 1 92.06 108 SER A O 1
ATOM 820 N N . PHE A 1 109 ? 6.918 -6.332 -4.844 1 95.94 109 PHE A N 1
ATOM 821 C CA . PHE A 1 109 ? 6.34 -7.609 -5.25 1 95.94 109 PHE A CA 1
ATOM 822 C C . PHE A 1 109 ? 5.57 -7.461 -6.555 1 95.94 109 PHE A C 1
ATOM 824 O O . PHE A 1 109 ? 5.73 -8.273 -7.473 1 95.94 109 PHE A O 1
ATOM 831 N N . GLN A 1 110 ? 4.77 -6.422 -6.633 1 94.06 110 GLN A N 1
ATOM 832 C CA . GLN A 1 110 ? 4.012 -6.168 -7.852 1 94.06 110 GLN A CA 1
ATOM 833 C C . GLN A 1 110 ? 4.938 -5.996 -9.055 1 94.06 110 GLN A C 1
ATOM 835 O O . GLN A 1 110 ? 4.664 -6.52 -10.133 1 94.06 110 GLN A O 1
ATOM 840 N N . THR A 1 111 ? 5.992 -5.254 -8.859 1 90.94 111 THR A N 1
ATOM 841 C CA . THR A 1 111 ? 6.969 -5.031 -9.922 1 90.94 111 THR A CA 1
ATOM 842 C C . THR A 1 111 ? 7.559 -6.355 -10.406 1 90.94 111 THR A C 1
ATOM 844 O O . THR A 1 111 ? 7.68 -6.586 -11.609 1 90.94 111 THR A O 1
ATOM 847 N N . ILE A 1 112 ? 7.863 -7.176 -9.469 1 94.81 112 ILE A N 1
ATOM 848 C CA . ILE A 1 112 ? 8.461 -8.461 -9.797 1 94.81 112 ILE A CA 1
ATOM 849 C C . ILE A 1 112 ? 7.461 -9.312 -10.57 1 94.81 112 ILE A C 1
ATOM 851 O O . ILE A 1 112 ? 7.812 -9.945 -11.57 1 94.81 112 ILE A O 1
ATOM 855 N N . VAL A 1 113 ? 6.23 -9.328 -10.109 1 94.31 113 VAL A N 1
ATOM 856 C CA . VAL A 1 113 ? 5.188 -10.086 -10.797 1 94.31 113 VAL A CA 1
ATOM 857 C C . VAL A 1 113 ? 5.031 -9.562 -12.227 1 94.31 113 VAL A C 1
ATOM 859 O O . VAL A 1 113 ? 4.961 -10.344 -13.172 1 94.31 113 VAL A O 1
ATOM 862 N N . PHE A 1 114 ? 5.062 -8.273 -12.359 1 90.69 114 PHE A N 1
ATOM 863 C CA . PHE A 1 114 ? 4.883 -7.648 -13.664 1 90.69 114 PHE A CA 1
ATOM 864 C C . PHE A 1 114 ? 6.035 -8 -14.602 1 90.69 114 PHE A C 1
ATOM 866 O O . PHE A 1 114 ? 5.816 -8.359 -15.758 1 90.69 114 PHE A O 1
ATOM 873 N N . ARG A 1 115 ? 7.191 -7.988 -14.07 1 90.38 115 ARG A N 1
ATOM 874 C CA . ARG A 1 115 ? 8.383 -8.172 -14.898 1 90.38 115 ARG A CA 1
ATOM 875 C C . ARG A 1 115 ? 8.562 -9.641 -15.281 1 90.38 115 ARG A C 1
ATOM 877 O O . ARG A 1 115 ? 9.336 -9.961 -16.188 1 90.38 115 ARG A O 1
ATOM 884 N N . THR A 1 116 ? 7.824 -10.508 -14.625 1 94.44 116 THR A N 1
ATOM 885 C CA . THR A 1 116 ? 7.973 -11.938 -14.898 1 94.44 116 THR A CA 1
ATOM 886 C C . THR A 1 116 ? 6.707 -12.5 -15.531 1 94.44 116 THR A C 1
ATOM 888 O O . THR A 1 116 ? 6.598 -13.711 -15.742 1 94.44 116 THR A O 1
ATOM 891 N N . ASP A 1 117 ? 5.801 -11.695 -15.781 1 88.38 117 ASP A N 1
ATOM 892 C CA . ASP A 1 117 ? 4.449 -12.102 -16.141 1 88.38 117 ASP A CA 1
ATOM 893 C C . ASP A 1 117 ? 4.449 -12.891 -17.453 1 88.38 117 ASP A C 1
ATOM 895 O O . ASP A 1 117 ? 3.623 -13.789 -17.641 1 88.38 117 ASP A O 1
ATOM 899 N N . LEU A 1 118 ? 5.418 -12.688 -18.297 1 82.62 118 LEU A N 1
ATOM 900 C CA . LEU A 1 118 ? 5.363 -13.25 -19.641 1 82.62 118 LEU A CA 1
ATOM 901 C C . LEU A 1 118 ? 6.141 -14.562 -19.703 1 82.62 118 LEU A C 1
ATOM 903 O O . LEU A 1 118 ? 6.145 -15.234 -20.75 1 82.62 118 LEU A O 1
ATOM 907 N N . ILE A 1 119 ? 6.727 -14.984 -18.688 1 88.62 119 ILE A N 1
ATOM 908 C CA . ILE A 1 119 ? 7.445 -16.25 -18.672 1 88.62 119 ILE A CA 1
ATOM 909 C C . ILE A 1 119 ? 6.449 -17.406 -18.594 1 88.62 119 ILE A C 1
ATOM 911 O O . ILE A 1 119 ? 5.781 -17.609 -17.578 1 88.62 119 ILE A O 1
ATOM 915 N N . ALA A 1 120 ? 6.418 -18.219 -19.609 1 83.38 120 ALA A N 1
ATOM 916 C CA . ALA A 1 120 ? 5.441 -19.312 -19.703 1 83.38 120 ALA A CA 1
ATOM 917 C C . ALA A 1 120 ? 6.051 -20.641 -19.266 1 83.38 120 ALA A C 1
ATOM 919 O O . ALA A 1 120 ? 5.363 -21.484 -18.688 1 83.38 120 ALA A O 1
ATOM 920 N N . ASP A 1 121 ? 7.324 -20.797 -19.547 1 87.25 121 ASP A N 1
ATOM 921 C CA . ASP A 1 121 ? 7.996 -22.047 -19.203 1 87.25 121 ASP A CA 1
ATOM 922 C C . ASP A 1 121 ? 8.164 -22.188 -17.688 1 87.25 121 ASP A C 1
ATOM 924 O O . ASP A 1 121 ? 8.797 -21.344 -17.047 1 87.25 121 ASP A O 1
ATOM 928 N N . ALA A 1 122 ? 7.691 -23.219 -17.078 1 88.88 122 ALA A N 1
ATOM 929 C CA . ALA A 1 122 ? 7.648 -23.406 -15.625 1 88.88 122 ALA A CA 1
ATOM 930 C C . ALA A 1 122 ? 9.055 -23.547 -15.055 1 88.88 122 ALA A C 1
ATOM 932 O O . ALA A 1 122 ? 9.336 -23.094 -13.945 1 88.88 122 ALA A O 1
ATOM 933 N N . ASP A 1 123 ? 9.891 -24.203 -15.781 1 89.44 123 ASP A N 1
ATOM 934 C CA . ASP A 1 123 ? 11.258 -24.406 -15.297 1 89.44 123 ASP A CA 1
ATOM 935 C C . ASP A 1 123 ? 12.031 -23.094 -15.273 1 89.44 123 ASP A C 1
ATOM 937 O O . ASP A 1 123 ? 12.773 -22.812 -14.328 1 89.44 123 ASP A O 1
ATOM 941 N N . VAL A 1 124 ? 11.875 -22.375 -16.328 1 89.06 124 VAL A N 1
ATOM 942 C CA . VAL A 1 124 ? 12.516 -21.062 -16.406 1 89.06 124 VAL A CA 1
ATOM 943 C C . VAL A 1 124 ? 11.992 -20.172 -15.281 1 89.06 124 VAL A C 1
ATOM 945 O O . VAL A 1 124 ? 12.773 -19.5 -14.594 1 89.06 124 VAL A O 1
ATOM 948 N N . LEU A 1 125 ? 10.719 -20.234 -15.086 1 93.12 125 LEU A N 1
ATOM 949 C CA . LEU A 1 125 ? 10.109 -19.406 -14.047 1 93.12 125 LEU A CA 1
ATOM 950 C C . LEU A 1 125 ? 10.617 -19.797 -12.664 1 93.12 125 LEU A C 1
ATOM 952 O O . LEU A 1 125 ? 10.875 -18.938 -11.828 1 93.12 125 LEU A O 1
ATOM 956 N N . ALA A 1 126 ? 10.727 -21.031 -12.43 1 95.5 126 ALA A N 1
ATOM 957 C CA . ALA A 1 126 ? 11.219 -21.516 -11.141 1 95.5 126 ALA A CA 1
ATOM 958 C C . ALA A 1 126 ? 12.633 -21 -10.875 1 95.5 126 ALA A C 1
ATOM 960 O O . ALA A 1 126 ? 12.961 -20.625 -9.75 1 95.5 126 ALA A O 1
ATOM 961 N N . LYS A 1 127 ? 13.43 -21.031 -11.922 1 95.44 127 LYS A N 1
ATOM 962 C CA . LYS A 1 127 ? 14.797 -20.516 -11.789 1 95.44 127 LYS A CA 1
ATOM 963 C C . LYS A 1 127 ? 14.797 -19.016 -11.531 1 95.44 127 LYS A C 1
ATOM 965 O O . LYS A 1 127 ? 15.555 -18.531 -10.688 1 95.44 127 LYS A O 1
ATOM 970 N N . VAL A 1 128 ? 14 -18.328 -12.266 1 96.06 128 VAL A N 1
ATOM 971 C CA . VAL A 1 128 ? 13.883 -16.891 -12.07 1 96.06 128 VAL A CA 1
ATOM 972 C C . VAL A 1 128 ? 13.406 -16.594 -10.656 1 96.06 128 VAL A C 1
ATOM 974 O O . VAL A 1 128 ? 13.945 -15.719 -9.977 1 96.06 128 VAL A O 1
ATOM 977 N N . ASP A 1 129 ? 12.375 -17.281 -10.18 1 97.44 129 ASP A N 1
ATOM 978 C CA . ASP A 1 129 ? 11.852 -17.125 -8.828 1 97.44 129 ASP A CA 1
ATOM 979 C C . ASP A 1 129 ? 12.953 -17.281 -7.789 1 97.44 129 ASP A C 1
ATOM 981 O O . ASP A 1 129 ? 13.094 -16.438 -6.895 1 97.44 129 ASP A O 1
ATOM 985 N N . ALA A 1 130 ? 13.734 -18.297 -7.945 1 97.56 130 ALA A N 1
ATOM 986 C CA . ALA A 1 130 ? 14.805 -18.578 -7 1 97.56 130 ALA A CA 1
ATOM 987 C C . ALA A 1 130 ? 15.852 -17.469 -7.004 1 97.56 130 ALA A C 1
ATOM 989 O O . ALA A 1 130 ? 16.297 -17.016 -5.945 1 97.56 130 ALA A O 1
ATOM 990 N N . GLN A 1 131 ? 16.219 -17.047 -8.172 1 96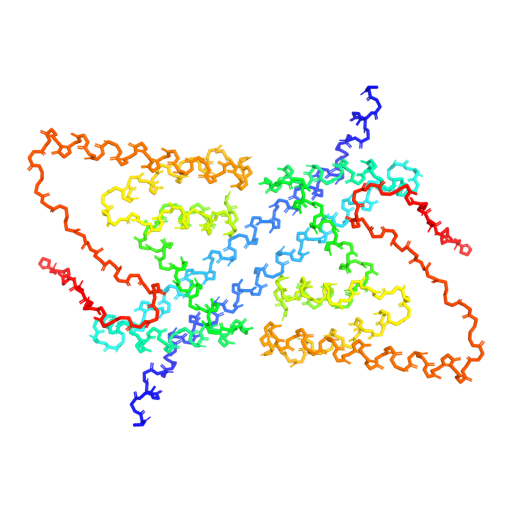.25 131 GLN A N 1
ATOM 991 C CA . GLN A 1 131 ? 17.25 -16.031 -8.281 1 96.25 131 GLN A CA 1
ATOM 992 C C . GLN A 1 131 ? 16.766 -14.68 -7.801 1 96.25 131 GLN A C 1
ATOM 994 O O . GLN A 1 131 ? 17.5 -13.945 -7.125 1 96.25 131 GLN A O 1
ATOM 999 N N . VAL A 1 132 ? 15.578 -14.328 -8.164 1 95.56 132 VAL A N 1
ATOM 1000 C CA . VAL A 1 132 ? 15.023 -13.055 -7.719 1 95.56 132 VAL A CA 1
ATOM 1001 C C . VAL A 1 132 ? 14.859 -13.062 -6.199 1 95.56 132 VAL A C 1
ATOM 1003 O O . VAL A 1 132 ? 15.164 -12.07 -5.531 1 95.56 132 VAL A O 1
ATOM 1006 N N . ALA A 1 133 ? 14.359 -14.141 -5.621 1 96.5 133 ALA A N 1
ATOM 1007 C CA . ALA A 1 133 ? 14.219 -14.266 -4.172 1 96.5 133 ALA A CA 1
ATOM 1008 C C . ALA A 1 133 ? 15.562 -14.07 -3.475 1 96.5 133 ALA A C 1
ATOM 1010 O O . ALA A 1 133 ? 15.641 -13.383 -2.453 1 96.5 133 ALA A O 1
ATOM 1011 N N . ALA A 1 134 ? 16.578 -14.641 -4.055 1 94.19 134 ALA A N 1
ATOM 1012 C CA . ALA A 1 134 ? 17.922 -14.492 -3.496 1 94.19 134 ALA A CA 1
ATOM 1013 C C . ALA A 1 134 ? 18.391 -13.039 -3.586 1 94.19 134 ALA A C 1
ATOM 1015 O O . ALA A 1 134 ? 19 -12.523 -2.648 1 94.19 134 ALA A O 1
ATOM 1016 N N . LEU A 1 135 ? 18.094 -12.461 -4.691 1 91.69 135 LEU A N 1
ATOM 1017 C CA . LEU A 1 135 ? 18.5 -11.078 -4.93 1 91.69 135 LEU A CA 1
ATOM 1018 C C . LEU A 1 135 ? 17.875 -10.148 -3.896 1 91.69 135 LEU A C 1
ATOM 1020 O O . LEU A 1 135 ? 18.578 -9.344 -3.279 1 91.69 135 LEU A O 1
ATOM 1024 N N . VAL A 1 136 ? 16.625 -10.273 -3.674 1 90.69 136 VAL A N 1
ATOM 1025 C CA . VAL A 1 136 ? 15.922 -9.312 -2.834 1 90.69 136 VAL A CA 1
ATOM 1026 C C . VAL A 1 136 ? 16.141 -9.648 -1.361 1 90.69 136 VAL A C 1
ATOM 1028 O O . VAL A 1 136 ? 15.961 -8.797 -0.489 1 90.69 136 VAL A O 1
ATOM 1031 N N . SER A 1 137 ? 16.516 -10.82 -1.052 1 87.25 137 SER A N 1
ATOM 1032 C CA . SER A 1 137 ? 16.844 -11.195 0.32 1 87.25 137 SER A CA 1
ATOM 1033 C C . SER A 1 137 ? 18.188 -10.602 0.745 1 87.25 137 SER A C 1
ATOM 1035 O O . SER A 1 137 ? 18.391 -10.289 1.921 1 87.25 137 SER A O 1
ATOM 1037 N N . ARG A 1 138 ? 19.109 -10.43 -0.236 1 77.12 138 ARG A N 1
ATOM 1038 C CA . ARG A 1 138 ? 20.469 -9.984 0.055 1 77.12 138 ARG A CA 1
ATOM 1039 C C . ARG A 1 138 ? 20.594 -8.469 -0.054 1 77.12 138 ARG A C 1
ATOM 1041 O O . ARG A 1 138 ? 21.422 -7.855 0.609 1 77.12 138 ARG A O 1
ATOM 1048 N N . ARG A 1 139 ? 20 -8.008 -1.062 1 64.38 139 ARG A N 1
ATOM 1049 C CA . ARG A 1 139 ? 20.125 -6.586 -1.347 1 64.38 139 ARG A CA 1
ATOM 1050 C C . ARG A 1 139 ? 18.812 -5.852 -1.096 1 64.38 139 ARG A C 1
ATOM 1052 O O . ARG A 1 139 ? 18.156 -5.414 -2.039 1 64.38 139 ARG A O 1
ATOM 1059 N N . PRO A 1 140 ? 18.469 -5.66 0.128 1 58.97 140 PRO A N 1
ATOM 1060 C CA . PRO A 1 140 ? 17.188 -5.027 0.392 1 58.97 140 PRO A CA 1
ATOM 1061 C C . PRO A 1 140 ? 17.141 -3.564 -0.05 1 58.97 140 PRO A C 1
ATOM 1063 O O . PRO A 1 140 ? 16.078 -2.951 -0.071 1 58.97 140 PRO A O 1
ATOM 1066 N N . SER A 1 141 ? 18.422 -3.096 -0.621 1 61.78 141 SER A N 1
ATOM 1067 C CA . SER A 1 141 ? 18.516 -1.653 -0.813 1 61.78 141 SER A CA 1
ATOM 1068 C C . SER A 1 141 ? 18.172 -1.263 -2.246 1 61.78 141 SER A C 1
ATOM 1070 O O . SER A 1 141 ? 18.391 -0.12 -2.654 1 61.78 141 SER A O 1
ATOM 1072 N N . LEU A 1 142 ? 17.609 -2.074 -2.939 1 65.56 142 LEU A N 1
ATOM 1073 C CA . LEU A 1 142 ? 17.328 -1.651 -4.305 1 65.56 142 LEU A CA 1
ATOM 1074 C C . LEU A 1 142 ? 16.078 -0.761 -4.352 1 65.56 142 LEU A C 1
ATOM 1076 O O . LEU A 1 142 ? 15.062 -1.077 -3.732 1 65.56 142 LEU A O 1
ATOM 1080 N N . THR A 1 143 ? 16.391 0.415 -4.934 1 74.06 143 THR A N 1
ATOM 1081 C CA . THR A 1 143 ? 15.211 1.206 -5.25 1 74.06 143 THR A CA 1
ATOM 1082 C C . THR A 1 143 ? 14.305 0.454 -6.219 1 74.06 143 THR A C 1
ATOM 1084 O O . THR A 1 143 ? 14.703 -0.559 -6.793 1 74.06 143 THR A O 1
ATOM 1087 N N . ARG A 1 144 ? 13.062 0.827 -6.367 1 74.25 144 ARG A N 1
ATOM 1088 C CA . ARG A 1 144 ? 12.109 0.178 -7.262 1 74.25 144 ARG A CA 1
ATOM 1089 C C . ARG A 1 144 ? 12.641 0.135 -8.688 1 74.25 144 ARG A C 1
ATOM 1091 O O . ARG A 1 144 ? 12.477 -0.868 -9.391 1 74.25 144 ARG A O 1
ATOM 1098 N N . GLY A 1 145 ? 13.234 1.324 -9.148 1 74.69 145 GLY A N 1
ATOM 1099 C CA . GLY A 1 145 ? 13.828 1.323 -10.469 1 74.69 145 GLY A CA 1
ATOM 1100 C C . GLY A 1 145 ? 14.961 0.322 -10.609 1 74.69 145 GLY A C 1
ATOM 1101 O O . GLY A 1 145 ? 15.031 -0.41 -11.602 1 74.69 145 GLY A O 1
ATOM 1102 N N . GLY A 1 146 ? 15.734 0.311 -9.695 1 85.62 146 GLY A N 1
ATOM 1103 C CA . GLY A 1 146 ? 16.828 -0.645 -9.719 1 85.62 146 GLY A CA 1
ATOM 1104 C C . GLY A 1 146 ? 16.359 -2.088 -9.648 1 85.62 146 GLY A C 1
ATOM 1105 O O . GLY A 1 146 ? 16.953 -2.963 -10.289 1 85.62 146 GLY A O 1
ATOM 1106 N N . LEU A 1 147 ? 15.297 -2.334 -9.008 1 88.56 147 LEU A N 1
ATOM 1107 C CA . LEU A 1 147 ? 14.734 -3.676 -8.891 1 88.56 147 LEU A CA 1
ATOM 1108 C C . LEU A 1 147 ? 14.25 -4.184 -10.25 1 88.56 147 LEU A C 1
ATOM 1110 O O . LEU A 1 147 ? 14.531 -5.324 -10.625 1 88.56 147 LEU A O 1
ATOM 1114 N N . GLY A 1 148 ? 13.539 -3.281 -10.977 1 88.94 148 GLY A N 1
ATOM 1115 C CA . GLY A 1 148 ? 13.078 -3.664 -12.305 1 88.94 148 GLY A CA 1
ATOM 1116 C C . GLY A 1 148 ? 14.203 -4.09 -13.227 1 88.94 148 GLY A C 1
ATOM 1117 O O . GLY A 1 148 ? 14.117 -5.133 -13.875 1 88.94 148 GLY A O 1
ATOM 1118 N N . ALA A 1 149 ? 15.195 -3.318 -13.164 1 89.5 149 ALA A N 1
ATOM 1119 C CA . ALA A 1 149 ? 16.344 -3.605 -14.016 1 89.5 149 ALA A CA 1
ATOM 1120 C C . ALA A 1 149 ? 17.031 -4.902 -13.594 1 89.5 149 ALA A C 1
ATOM 1122 O O . ALA A 1 149 ? 17.438 -5.699 -14.445 1 89.5 149 ALA A O 1
ATOM 1123 N N . ALA A 1 150 ? 17.141 -5.07 -12.367 1 91.19 150 ALA A N 1
ATOM 1124 C CA . ALA A 1 150 ? 17.781 -6.277 -11.852 1 91.19 150 ALA A CA 1
ATOM 1125 C C . ALA A 1 150 ? 16.984 -7.523 -12.211 1 91.19 150 ALA A C 1
ATOM 1127 O O . ALA A 1 150 ? 17.547 -8.547 -12.602 1 91.19 150 ALA A O 1
ATOM 1128 N N . VAL A 1 151 ? 15.688 -7.477 -12.102 1 92.62 151 VAL A N 1
ATOM 1129 C CA . VAL A 1 151 ? 14.828 -8.602 -12.453 1 92.62 151 VAL A CA 1
ATOM 1130 C C . VAL A 1 151 ? 14.938 -8.883 -13.953 1 92.62 151 VAL A C 1
ATOM 1132 O O . VAL A 1 151 ? 15.055 -10.039 -14.367 1 92.62 151 VAL A O 1
ATOM 1135 N N . ASP A 1 152 ? 14.93 -7.852 -14.734 1 90.75 152 ASP A N 1
ATOM 1136 C CA . ASP A 1 152 ? 15.062 -8.008 -16.172 1 90.75 152 ASP A CA 1
ATOM 1137 C C . ASP A 1 152 ? 16.375 -8.703 -16.547 1 90.75 152 ASP A C 1
ATOM 1139 O O . ASP A 1 152 ? 16.406 -9.539 -17.453 1 90.75 152 ASP A O 1
ATOM 1143 N N . GLN A 1 153 ? 17.375 -8.328 -15.898 1 93 153 GLN A N 1
ATOM 1144 C CA . GLN A 1 153 ? 18.672 -8.953 -16.141 1 93 153 GLN A CA 1
ATOM 1145 C C . GLN A 1 153 ? 18.641 -10.445 -15.805 1 93 153 GLN A C 1
ATOM 1147 O O . GLN A 1 153 ? 19.203 -11.258 -16.531 1 93 153 GLN A O 1
ATOM 1152 N N . ILE A 1 154 ? 18.031 -10.797 -14.711 1 93 154 ILE A N 1
ATOM 1153 C CA . ILE A 1 154 ? 17.891 -12.195 -14.32 1 93 154 ILE A CA 1
ATOM 1154 C C . ILE A 1 154 ? 17.094 -12.953 -15.375 1 93 154 ILE A C 1
ATOM 1156 O O . ILE A 1 154 ? 17.484 -14.039 -15.797 1 93 154 ILE A O 1
ATOM 1160 N N . VAL A 1 155 ? 15.984 -12.367 -15.781 1 90.94 155 VAL A N 1
ATOM 1161 C CA . VAL A 1 155 ? 15.125 -13.008 -16.766 1 90.94 155 VAL A CA 1
ATOM 1162 C C . VAL A 1 155 ? 15.898 -13.234 -18.062 1 90.94 155 VAL A C 1
ATOM 1164 O O . VAL A 1 155 ? 15.828 -14.312 -18.656 1 90.94 155 VAL A O 1
ATOM 1167 N N . THR A 1 156 ? 16.641 -12.203 -18.469 1 89.56 156 THR A N 1
ATOM 1168 C CA . THR A 1 156 ? 17.422 -12.281 -19.703 1 89.56 156 THR A CA 1
ATOM 1169 C C . THR A 1 156 ? 18.484 -13.375 -19.594 1 89.56 156 THR A C 1
ATOM 1171 O O . THR A 1 156 ? 18.656 -14.156 -20.531 1 89.56 156 THR A O 1
ATOM 1174 N N . LYS A 1 157 ? 19.109 -13.445 -18.562 1 89.62 157 LYS A N 1
ATOM 1175 C CA . LYS A 1 157 ? 20.156 -14.43 -18.359 1 89.62 157 LYS A CA 1
ATOM 1176 C C . LYS A 1 157 ? 19.578 -15.844 -18.328 1 89.62 157 LYS A C 1
ATOM 1178 O O . LYS A 1 157 ? 20.141 -16.766 -18.938 1 89.62 157 LYS A O 1
ATOM 1183 N N . VAL A 1 158 ? 18.516 -16.078 -17.641 1 87.25 158 VAL A N 1
ATOM 1184 C CA . VAL A 1 158 ? 17.906 -17.391 -17.516 1 87.25 158 VAL A CA 1
ATOM 1185 C C . VAL A 1 158 ? 17.359 -17.828 -18.875 1 87.25 158 VAL A C 1
ATOM 1187 O O . VAL A 1 158 ? 17.469 -19 -19.25 1 87.25 158 VAL A O 1
ATOM 1190 N N . ASP A 1 159 ? 16.703 -16.859 -19.547 1 79.56 159 ASP A N 1
ATOM 1191 C CA . ASP A 1 159 ? 16.172 -17.156 -20.891 1 79.56 159 ASP A CA 1
ATOM 1192 C C . ASP A 1 159 ? 17.297 -17.562 -21.828 1 79.56 159 ASP A C 1
ATOM 1194 O O . ASP A 1 159 ? 17.141 -18.5 -22.609 1 79.56 159 ASP A O 1
ATOM 1198 N N . HIS A 1 160 ? 18.328 -16.812 -21.828 1 77.12 160 HIS A N 1
ATOM 1199 C CA . HIS A 1 160 ? 19.484 -17.141 -22.656 1 77.12 160 HIS A CA 1
ATOM 1200 C C . HIS A 1 160 ? 20 -18.547 -22.344 1 77.12 160 HIS A C 1
ATOM 1202 O O . HIS A 1 160 ? 20.312 -19.312 -23.25 1 77.12 160 HIS A O 1
ATOM 1208 N N . ASP A 1 161 ? 20.031 -18.797 -21.125 1 72.44 161 ASP A N 1
ATOM 1209 C CA . ASP A 1 161 ? 20.5 -20.109 -20.703 1 72.44 161 ASP A CA 1
ATOM 1210 C C . ASP A 1 161 ? 19.547 -21.219 -21.141 1 72.44 161 ASP A C 1
ATOM 1212 O O . ASP A 1 161 ? 19.969 -22.297 -21.531 1 72.44 161 ASP A O 1
ATOM 1216 N N . ALA A 1 162 ? 18.344 -20.906 -21.125 1 68.38 162 ALA A N 1
ATOM 1217 C CA . ALA A 1 162 ? 17.328 -21.875 -21.547 1 68.38 162 ALA A CA 1
ATOM 1218 C C . ALA A 1 162 ? 17.422 -22.141 -23.047 1 68.38 162 ALA A C 1
ATOM 1220 O O . ALA A 1 162 ? 17.297 -23.281 -23.484 1 68.38 162 ALA A O 1
ATOM 1221 N N . VAL A 1 163 ? 17.641 -21.109 -23.75 1 62.78 163 VAL A N 1
ATOM 1222 C CA . VAL A 1 163 ? 17.781 -21.234 -25.188 1 62.78 163 VAL A CA 1
ATOM 1223 C C . VAL A 1 163 ? 19.031 -22.031 -25.516 1 62.78 163 VAL A C 1
ATOM 1225 O O . VAL A 1 163 ? 19.016 -22.906 -26.391 1 62.78 163 VAL A O 1
ATOM 1228 N N . ARG A 1 164 ? 20.062 -21.797 -24.906 1 64.44 164 ARG A N 1
ATOM 1229 C CA . ARG A 1 164 ? 21.312 -22.5 -25.109 1 64.44 164 ARG A CA 1
ATOM 1230 C C . ARG A 1 164 ? 21.172 -23.984 -24.781 1 64.44 164 ARG A C 1
ATOM 1232 O O . ARG A 1 164 ? 21.688 -24.844 -25.516 1 64.44 164 ARG A O 1
ATOM 1239 N N . GLN A 1 165 ? 20.531 -24.203 -23.672 1 67.25 165 GLN A N 1
ATOM 1240 C CA . GLN A 1 165 ? 20.328 -25.578 -23.266 1 67.25 165 GLN A CA 1
ATOM 1241 C C . GLN A 1 165 ? 19.438 -26.328 -24.266 1 67.25 165 GLN A C 1
ATOM 1243 O O . GLN A 1 165 ? 19.656 -27.5 -24.547 1 67.25 165 GLN A O 1
ATOM 1248 N N . ALA A 1 166 ? 18.438 -25.641 -24.766 1 66 166 ALA A N 1
ATOM 1249 C CA . ALA A 1 166 ? 17.562 -26.234 -25.766 1 66 166 ALA A CA 1
ATOM 1250 C C . ALA A 1 166 ? 18.344 -26.547 -27.047 1 66 166 ALA A C 1
ATOM 1252 O O . ALA A 1 166 ? 18.078 -27.562 -27.688 1 66 166 ALA A O 1
ATOM 1253 N N . HIS A 1 167 ? 19.203 -25.719 -27.422 1 62.66 167 HIS A N 1
ATOM 1254 C CA . HIS A 1 167 ? 20.031 -25.938 -28.609 1 62.66 167 HIS A CA 1
ATOM 1255 C C . HIS A 1 167 ? 21.031 -27.062 -28.375 1 62.66 167 HIS A C 1
ATOM 1257 O O . HIS A 1 167 ? 21.312 -27.844 -29.297 1 62.66 167 HIS A O 1
ATOM 1263 N N . THR A 1 168 ? 21.5 -27.062 -27.25 1 60.53 168 THR A N 1
ATOM 1264 C CA . THR A 1 168 ? 22.469 -28.125 -26.969 1 60.53 168 THR A CA 1
ATOM 1265 C C . THR A 1 168 ? 21.766 -29.422 -26.594 1 60.53 168 THR A C 1
ATOM 1267 O O . THR A 1 168 ? 22.297 -30.516 -26.828 1 60.53 168 THR A O 1
ATOM 1270 N N . GLY A 1 169 ? 20.672 -29.312 -25.75 1 55.31 169 GLY A N 1
ATOM 1271 C CA . GLY A 1 169 ? 19.859 -30.453 -25.344 1 55.31 169 GLY A CA 1
ATOM 1272 C C . GLY A 1 169 ? 18.672 -30.703 -26.25 1 55.31 169 GLY A C 1
ATOM 1273 O O . GLY A 1 169 ? 18.109 -29.75 -26.812 1 55.31 169 GLY A O 1
ATOM 1274 N N . GLY A 1 170 ? 18.641 -31.734 -27.281 1 47.16 170 GLY A N 1
ATOM 1275 C CA . GLY A 1 170 ? 17.469 -32.188 -28.031 1 47.16 170 GLY A CA 1
ATOM 1276 C C . GLY A 1 170 ? 16.172 -32 -27.281 1 47.16 170 GLY A C 1
ATOM 1277 O O . GLY A 1 170 ? 15.383 -32.938 -27.156 1 47.16 170 GLY A O 1
ATOM 1278 N N . LEU A 1 171 ? 16.125 -31.156 -26.375 1 46.84 171 LEU A N 1
ATOM 1279 C CA . LEU A 1 171 ? 14.984 -31.094 -25.469 1 46.84 171 LEU A CA 1
ATOM 1280 C C . LEU A 1 171 ? 13.711 -30.703 -26.203 1 46.84 171 LEU A C 1
ATOM 1282 O O . LEU A 1 171 ? 13.75 -29.828 -27.078 1 46.84 171 LEU A O 1
ATOM 1286 N N . GLY A 1 172 ? 12.68 -31.625 -26.266 1 43.91 172 GLY A N 1
ATOM 1287 C CA . GLY A 1 172 ? 11.336 -31.594 -26.812 1 43.91 172 GLY A CA 1
ATOM 1288 C C . GLY A 1 172 ? 10.562 -30.344 -26.406 1 43.91 172 GLY A C 1
ATOM 1289 O O . GLY A 1 172 ? 10.992 -29.609 -25.531 1 43.91 172 GLY A O 1
ATOM 1290 N N . PRO A 1 173 ? 9.484 -30.078 -27.094 1 41.84 173 PRO A N 1
ATOM 1291 C CA . PRO A 1 173 ? 8.672 -28.875 -26.984 1 41.84 173 PRO A CA 1
ATOM 1292 C C . PRO A 1 173 ? 8.227 -28.578 -25.547 1 41.84 173 PRO A C 1
ATOM 1294 O O . PRO A 1 173 ? 7.848 -29.5 -24.828 1 41.84 173 PRO A O 1
ATOM 1297 N N . VAL A 1 174 ? 8.82 -27.703 -24.891 1 40.69 174 VAL A N 1
ATOM 1298 C CA . VAL A 1 174 ? 8.414 -27.188 -23.594 1 40.69 174 VAL A CA 1
ATOM 1299 C C . VAL A 1 174 ? 6.898 -27 -23.562 1 40.69 174 VAL A C 1
ATOM 1301 O O . VAL A 1 174 ? 6.324 -26.406 -24.484 1 40.69 174 VAL A O 1
ATOM 1304 N N . ARG A 1 175 ? 6.137 -27.859 -22.828 1 37.75 175 ARG A N 1
ATOM 1305 C CA . ARG A 1 175 ? 4.699 -27.734 -22.609 1 37.75 175 ARG A CA 1
ATOM 1306 C C . ARG A 1 175 ? 4.352 -26.375 -21.984 1 37.75 175 ARG A C 1
ATOM 1308 O O . ARG A 1 175 ? 4.758 -26.094 -20.859 1 37.75 175 ARG A O 1
ATOM 1315 N N . ARG A 1 176 ? 3.982 -25.406 -22.812 1 37.59 176 ARG A N 1
ATOM 1316 C CA . ARG A 1 176 ? 3.426 -24.125 -22.406 1 37.59 176 ARG A CA 1
ATOM 1317 C C . ARG A 1 176 ? 2.176 -24.312 -21.547 1 37.59 176 ARG A C 1
ATOM 1319 O O . ARG A 1 176 ? 1.154 -24.797 -22.047 1 37.59 176 ARG A O 1
ATOM 1326 N N . ARG A 1 177 ? 2.322 -24.656 -20.344 1 35.62 177 ARG A N 1
ATOM 1327 C CA . ARG A 1 177 ? 1.099 -24.484 -19.562 1 35.62 177 ARG A CA 1
ATOM 1328 C C . ARG A 1 177 ? 0.537 -23.078 -19.719 1 35.62 177 ARG A C 1
ATOM 1330 O O . ARG A 1 177 ? 1.173 -22.109 -19.297 1 35.62 177 ARG A O 1
ATOM 1337 N N . HIS A 1 178 ? -0.158 -22.812 -20.844 1 34.88 178 HIS A N 1
ATOM 1338 C CA . HIS A 1 178 ? -0.923 -21.578 -21.016 1 34.88 178 HIS A CA 1
ATOM 1339 C C . HIS A 1 178 ? -1.78 -21.281 -19.797 1 34.88 178 HIS A C 1
ATOM 1341 O O . HIS A 1 178 ? -2.756 -21.984 -19.531 1 34.88 178 HIS A O 1
ATOM 1347 N N . TRP A 1 179 ? -1.108 -20.969 -18.766 1 36.22 179 TRP A N 1
ATOM 1348 C CA . TRP A 1 179 ? -2.018 -20.312 -17.828 1 36.22 179 TRP A CA 1
ATOM 1349 C C . TRP A 1 179 ? -2.791 -19.188 -18.516 1 36.22 179 TRP A C 1
ATOM 1351 O O . TRP A 1 179 ? -2.195 -18.297 -19.125 1 36.22 179 TRP A O 1
ATOM 1361 N N . GLU A 1 180 ? -3.836 -19.5 -19.234 1 37.69 180 GLU A N 1
ATOM 1362 C CA . GLU A 1 180 ? -4.707 -18.453 -19.766 1 37.69 180 GLU A CA 1
ATOM 1363 C C . GLU A 1 180 ? -4.852 -17.312 -18.766 1 37.69 180 GLU A C 1
ATOM 1365 O O . GLU A 1 180 ? -5.527 -17.438 -17.75 1 37.69 180 GLU A O 1
ATOM 1370 N N . TRP A 1 181 ? -3.766 -16.719 -18.578 1 38.53 181 TRP A N 1
ATOM 1371 C CA . TRP A 1 181 ? -3.74 -15.484 -17.797 1 38.53 181 TRP A CA 1
ATOM 1372 C C . TRP A 1 181 ? -4.941 -14.609 -18.109 1 38.53 181 TRP A C 1
ATOM 1374 O O . TRP A 1 181 ? -5.371 -14.531 -19.266 1 38.53 181 TRP A O 1
ATOM 1384 N N . PHE A 1 182 ? -5.766 -14.383 -17.109 1 37.47 182 PHE A N 1
ATOM 1385 C CA . PHE A 1 182 ? -6.918 -13.492 -17.062 1 37.47 182 PHE A CA 1
ATOM 1386 C C . PHE A 1 182 ? -6.59 -12.141 -17.688 1 37.47 182 PHE A C 1
ATOM 1388 O O . PHE A 1 182 ? -6.434 -11.141 -16.969 1 37.47 182 PHE A O 1
ATOM 1395 N N . GLY A 1 183 ? -5.66 -12.109 -18.547 1 33 183 GLY A N 1
ATOM 1396 C CA . GLY A 1 183 ? -5.48 -10.75 -19.047 1 33 183 GLY A CA 1
ATOM 1397 C C . GLY A 1 183 ? -6.73 -10.188 -19.703 1 33 183 GLY A C 1
ATOM 1398 O O . GLY A 1 183 ? -7.207 -9.117 -19.312 1 33 183 GLY A O 1
ATOM 1399 N N . ASN A 1 184 ? -6.855 -10.398 -21.156 1 33.06 184 ASN A N 1
ATOM 1400 C CA . ASN A 1 184 ? -7.84 -9.734 -22 1 33.06 184 ASN A CA 1
ATOM 1401 C C . ASN A 1 184 ? -9.25 -10.273 -21.766 1 33.06 184 ASN A C 1
ATOM 1403 O O . ASN A 1 184 ? -9.422 -11.453 -21.453 1 33.06 184 ASN A O 1
ATOM 1407 N N . GLY A 1 185 ? -10.266 -9.523 -21.375 1 33.12 185 GLY A N 1
ATOM 1408 C CA . GLY A 1 185 ? -11.68 -9.797 -21.234 1 33.12 185 GLY A CA 1
ATOM 1409 C C . GLY A 1 185 ? -12.188 -10.852 -22.188 1 33.12 185 GLY A C 1
ATOM 1410 O O . GLY A 1 185 ? -13.125 -11.594 -21.875 1 33.12 185 GLY A O 1
ATOM 1411 N N . LEU A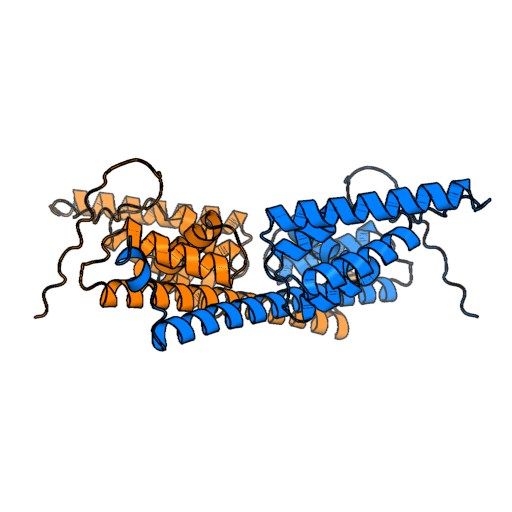 1 186 ? -12.086 -10.695 -23.625 1 29.95 186 LEU A N 1
ATOM 1412 C CA . LEU A 1 186 ? -13.055 -11.258 -24.562 1 29.95 186 LEU A CA 1
ATOM 1413 C C . LEU A 1 186 ? -12.727 -12.719 -24.875 1 29.95 186 LEU A C 1
ATOM 1415 O O . LEU A 1 186 ? -13.516 -13.406 -25.516 1 29.95 186 LEU A O 1
ATOM 1419 N N . GLY A 1 187 ? -11.43 -13.195 -25.141 1 33.19 187 GLY A N 1
ATOM 1420 C CA . GLY A 1 187 ? -11.375 -14.383 -25.984 1 33.19 187 GLY A CA 1
ATOM 1421 C C . GLY A 1 187 ? -11.711 -15.656 -25.219 1 33.19 187 GLY A C 1
ATOM 1422 O O . GLY A 1 187 ? -11.641 -15.688 -23.984 1 33.19 187 GLY A O 1
ATOM 1423 N N . GLY A 1 188 ? -12.422 -16.734 -25.828 1 31.19 188 GLY A N 1
ATOM 1424 C CA . GLY A 1 188 ? -12.898 -18.062 -25.516 1 31.19 188 GLY A CA 1
ATOM 1425 C C . GLY A 1 188 ? -11.797 -19 -25.031 1 31.19 188 GLY A C 1
ATOM 1426 O O . GLY A 1 188 ? -11.375 -19.891 -25.766 1 31.19 188 GLY A O 1
ATOM 1427 N N . GLY A 1 189 ? -10.773 -18.578 -24.297 1 31.33 189 GLY A N 1
ATOM 1428 C CA . GLY A 1 189 ? -9.617 -19.453 -24.156 1 31.33 189 GL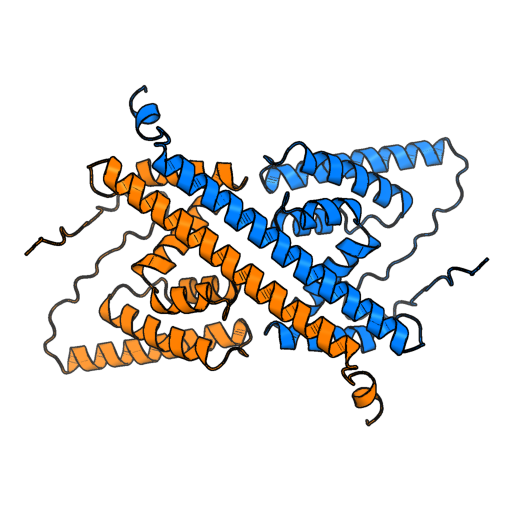Y A CA 1
ATOM 1429 C C . GLY A 1 189 ? -9.914 -20.703 -23.359 1 31.33 189 GLY A C 1
ATOM 1430 O O . GLY A 1 189 ? -10.797 -20.703 -22.5 1 31.33 189 GLY A O 1
ATOM 1431 N N . GLN A 1 190 ? -9.664 -21.938 -23.953 1 27.38 190 GLN A N 1
ATOM 1432 C CA . GLN A 1 190 ? -9.75 -23.328 -23.531 1 27.38 190 GLN A CA 1
ATOM 1433 C C . GLN A 1 190 ? -8.844 -23.594 -22.328 1 27.38 190 GLN A C 1
ATOM 1435 O O . GLN A 1 190 ? -7.684 -23.172 -22.312 1 27.38 190 GLN A O 1
ATOM 1440 N N . CYS A 1 191 ? -9.289 -23.734 -21.125 1 29.69 191 CYS A N 1
ATOM 1441 C CA . CYS A 1 191 ? -8.68 -24.047 -19.844 1 29.69 191 CYS A CA 1
ATOM 1442 C C . CYS A 1 191 ? -7.996 -25.406 -19.859 1 29.69 191 CYS A C 1
ATOM 1444 O O . CYS A 1 191 ? -8.648 -26.438 -20.078 1 29.69 191 CYS A O 1
ATOM 1446 N N . GLY A 1 192 ? -6.789 -25.688 -20.438 1 27.97 192 GLY A N 1
ATOM 1447 C CA . GLY A 1 192 ? -6.102 -26.969 -20.375 1 27.97 192 GLY A CA 1
ATOM 1448 C C . GLY A 1 192 ? -5.668 -27.344 -18.969 1 27.97 192 GLY A C 1
ATOM 1449 O O . GLY A 1 192 ? -4.625 -26.891 -18.5 1 27.97 192 GLY A O 1
ATOM 1450 N N . CYS A 1 193 ? -6.555 -27.516 -17.953 1 29.72 193 CYS A N 1
ATOM 1451 C CA . CYS A 1 193 ? -6.234 -28.078 -16.656 1 29.72 193 CYS A CA 1
ATOM 1452 C C . CYS A 1 193 ? -5.637 -29.469 -16.781 1 29.72 193 CYS A C 1
ATOM 1454 O O . CYS A 1 193 ? -6.277 -30.375 -17.312 1 29.72 193 CYS A O 1
ATOM 1456 N N . HIS A 1 194 ? -4.352 -29.656 -16.984 1 30.28 194 HIS A N 1
ATOM 1457 C CA . HIS A 1 194 ? -3.799 -31.016 -16.922 1 30.28 194 HIS A CA 1
ATOM 1458 C C . HIS A 1 194 ? -4.035 -31.625 -15.547 1 30.28 194 HIS A C 1
ATOM 1460 O O . HIS A 1 194 ? -3.939 -30.953 -14.523 1 30.28 194 HIS A O 1
ATOM 1466 N N . ARG A 1 195 ? -4.75 -32.656 -15.438 1 28.34 195 ARG A N 1
ATOM 1467 C CA . ARG A 1 195 ? -5.008 -33.656 -14.406 1 28.34 195 ARG A CA 1
ATOM 1468 C C . ARG A 1 195 ? -3.709 -34.156 -13.789 1 28.34 195 ARG A C 1
ATOM 1470 O O . ARG A 1 195 ? -2.879 -34.75 -14.484 1 28.34 195 ARG A O 1
ATOM 1477 N N . TRP A 1 196 ? -3.184 -33.469 -12.766 1 29.8 196 TRP A N 1
ATOM 1478 C CA . TRP A 1 196 ? -2.125 -34.125 -12.023 1 29.8 196 TRP A CA 1
ATOM 1479 C C . TRP A 1 196 ? -2.58 -35.5 -11.555 1 29.8 196 TRP A C 1
ATOM 1481 O O . TRP A 1 196 ? -3.6 -35.625 -10.875 1 29.8 196 TRP A O 1
ATOM 1491 N N . ALA A 1 197 ? -2.4 -36.625 -12.312 1 29.27 197 ALA A N 1
ATOM 1492 C CA . ALA A 1 197 ? -2.557 -38.031 -12.023 1 29.27 197 ALA A CA 1
ATOM 1493 C C . ALA A 1 197 ? -1.974 -38.406 -10.656 1 29.27 197 ALA A C 1
ATOM 1495 O O . ALA A 1 197 ? -0.879 -37.969 -10.312 1 29.27 197 ALA A O 1
ATOM 1496 N N . SER A 1 198 ? -2.764 -38.625 -9.609 1 27.17 198 SER A N 1
ATOM 1497 C CA . SER A 1 198 ? -2.355 -39.438 -8.469 1 27.17 198 SER A CA 1
ATOM 1498 C C . SER A 1 198 ? -1.491 -40.625 -8.922 1 27.17 198 SER A C 1
ATOM 1500 O O . SER A 1 198 ? -1.759 -41.25 -9.953 1 27.17 198 SER A O 1
ATOM 1502 N N . PRO A 1 199 ? -0.279 -40.812 -8.25 1 28 199 PRO A N 1
ATOM 1503 C CA . PRO A 1 199 ? 0.195 -42.188 -8.453 1 28 199 PRO A CA 1
ATOM 1504 C C . PRO A 1 199 ? -0.821 -43.25 -8.008 1 28 199 PRO A C 1
ATOM 1506 O O . PRO A 1 199 ? -1.67 -42.969 -7.16 1 28 199 PRO A O 1
ATOM 1509 N N . MET B 1 1 ? -31.172 -19.281 -12.625 1 27.16 1 MET B N 1
ATOM 1510 C CA . MET B 1 1 ? -31.141 -18.078 -11.797 1 27.16 1 MET B CA 1
ATOM 1511 C C . MET B 1 1 ? -30.609 -18.391 -10.406 1 27.16 1 MET B C 1
ATOM 1513 O O . MET B 1 1 ? -29.891 -17.578 -9.812 1 27.16 1 MET B O 1
ATOM 1517 N N . PHE B 1 2 ? -31.078 -19.375 -9.781 1 33.25 2 PHE B N 1
ATOM 1518 C CA . PHE B 1 2 ? -30.938 -20.016 -8.477 1 33.25 2 PHE B CA 1
ATOM 1519 C C . PHE B 1 2 ? -29.5 -20.469 -8.234 1 33.25 2 PHE B C 1
ATOM 1521 O O . PHE B 1 2 ? -29 -20.406 -7.109 1 33.25 2 PHE B O 1
ATOM 1528 N N . GLU B 1 3 ? -28.891 -21.25 -9.125 1 36.28 3 GLU B N 1
ATOM 1529 C CA . GLU B 1 3 ? -27.641 -22.016 -9.086 1 36.28 3 GLU B CA 1
ATOM 1530 C C . GLU B 1 3 ? -26.453 -21.078 -8.906 1 36.28 3 GLU B C 1
ATOM 1532 O O . GLU B 1 3 ? -25.359 -21.531 -8.555 1 36.28 3 GLU B O 1
ATOM 1537 N N . SER B 1 4 ? -26.469 -19.969 -9.523 1 39.22 4 SER B N 1
ATOM 1538 C CA . SER B 1 4 ? -25.531 -18.844 -9.508 1 39.22 4 SER B CA 1
ATOM 1539 C C . SER B 1 4 ? -25.328 -18.328 -8.086 1 39.22 4 SER B C 1
ATOM 1541 O O . SER B 1 4 ? -24.297 -17.703 -7.793 1 39.22 4 SER B O 1
ATOM 1543 N N . TRP B 1 5 ? -26.422 -18.344 -7.336 1 39 5 TRP B N 1
ATOM 1544 C CA . TRP B 1 5 ? -26.609 -17.984 -5.938 1 39 5 TRP B CA 1
ATOM 1545 C C . TRP B 1 5 ? -25.797 -18.891 -5.023 1 39 5 TRP B C 1
ATOM 1547 O O . TRP B 1 5 ? -25.328 -18.469 -3.969 1 39 5 TRP B O 1
ATOM 1557 N N . TYR B 1 6 ? -25.875 -20.234 -5.16 1 39.06 6 TYR B N 1
ATOM 1558 C CA . TYR B 1 6 ? -25.344 -21.391 -4.438 1 39.06 6 TYR B CA 1
ATOM 1559 C C . TYR B 1 6 ? -23.828 -21.312 -4.336 1 39.06 6 TYR B C 1
ATOM 1561 O O . TYR B 1 6 ? -23.25 -21.734 -3.33 1 39.06 6 TYR B O 1
ATOM 1569 N N . ALA B 1 7 ? -23.344 -21.203 -5.57 1 43.53 7 ALA B N 1
ATOM 1570 C CA . ALA B 1 7 ? -21.891 -21.141 -5.715 1 43.53 7 ALA B CA 1
ATOM 1571 C C . ALA B 1 7 ? -21.281 -20.125 -4.766 1 43.53 7 ALA B C 1
ATOM 1573 O O . ALA B 1 7 ? -20.047 -20.062 -4.602 1 43.53 7 ALA B O 1
ATOM 1574 N N . SER B 1 8 ? -22.047 -19 -4.48 1 49.16 8 SER B N 1
ATOM 1575 C CA . SER B 1 8 ? -21.672 -17.906 -3.6 1 49.16 8 SER B CA 1
ATOM 1576 C C . SER B 1 8 ? -21.766 -18.312 -2.133 1 49.16 8 SER B C 1
ATOM 1578 O O . SER B 1 8 ? -21.812 -17.453 -1.246 1 49.16 8 SER B O 1
ATOM 1580 N N . ARG B 1 9 ? -22.438 -19.406 -1.845 1 53.34 9 ARG B N 1
ATOM 1581 C CA . ARG B 1 9 ? -22.719 -19.75 -0.455 1 53.34 9 ARG B CA 1
ATOM 1582 C C . ARG B 1 9 ? -21.438 -19.797 0.374 1 53.34 9 ARG B C 1
ATOM 1584 O O . ARG B 1 9 ? -20.578 -20.656 0.15 1 53.34 9 ARG B O 1
ATOM 1591 N N . ALA B 1 10 ? -21.25 -18.797 1.065 1 60.56 10 ALA B N 1
ATOM 1592 C CA . ALA B 1 10 ? -20.188 -18.641 2.059 1 60.56 10 ALA B CA 1
ATOM 1593 C C . ALA B 1 10 ? -20.141 -19.844 2.996 1 60.56 10 ALA B C 1
ATOM 1595 O O . ALA B 1 10 ? -21.141 -20.172 3.643 1 60.56 10 ALA B O 1
ATOM 1596 N N . THR B 1 11 ? -19.484 -20.922 2.637 1 77.25 11 THR B N 1
ATOM 1597 C CA . THR B 1 11 ? -19.203 -21.906 3.67 1 77.25 11 THR B CA 1
ATOM 1598 C C . THR B 1 11 ? -18.469 -21.266 4.844 1 77.25 11 THR B C 1
ATOM 1600 O O . THR B 1 11 ? -17.953 -20.156 4.727 1 77.25 11 THR B O 1
ATOM 1603 N N . SER B 1 12 ? -18.766 -21.906 6.051 1 83.81 12 SER B N 1
ATOM 1604 C CA . SER B 1 12 ? -18.047 -21.438 7.234 1 83.81 12 SER B CA 1
ATOM 1605 C C . SER B 1 12 ? -16.562 -21.219 6.941 1 83.81 12 SER B C 1
ATOM 1607 O O . SER B 1 12 ? -15.961 -20.281 7.449 1 83.81 12 SER B O 1
ATOM 1609 N N . GLU B 1 13 ? -16.125 -22.094 6.047 1 86.56 13 GLU B N 1
ATOM 1610 C CA . GLU B 1 13 ? -14.703 -21.984 5.719 1 86.56 13 GLU B CA 1
ATOM 1611 C C . GLU B 1 13 ? -14.43 -20.75 4.852 1 86.56 13 GLU B C 1
ATOM 1613 O O . GLU B 1 13 ? -13.453 -20.031 5.074 1 86.56 13 GLU B O 1
ATOM 1618 N N . SER B 1 14 ? -15.273 -20.516 3.914 1 86.31 14 SER B N 1
ATOM 1619 C CA . SER B 1 14 ? -15.102 -19.359 3.057 1 86.31 14 SER B CA 1
ATOM 1620 C C . SER B 1 14 ? -15.297 -18.062 3.838 1 86.31 14 SER B C 1
ATOM 1622 O O . SER B 1 14 ? -14.602 -17.078 3.6 1 86.31 14 SER B O 1
ATOM 1624 N N . ALA B 1 15 ? -16.188 -18.094 4.781 1 89.75 15 ALA B N 1
ATOM 1625 C CA . ALA B 1 15 ? -16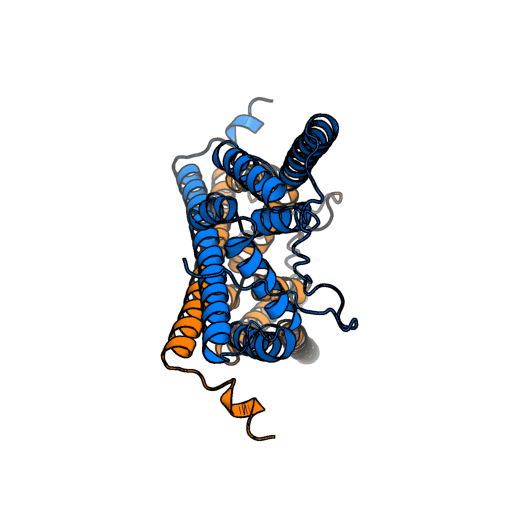.422 -16.922 5.625 1 89.75 15 ALA B CA 1
ATOM 1626 C C . ALA B 1 15 ? -15.195 -16.609 6.484 1 89.75 15 ALA B C 1
ATOM 1628 O O . ALA B 1 15 ? -14.828 -15.453 6.668 1 89.75 15 ALA B O 1
ATOM 1629 N N . ALA B 1 16 ? -14.617 -17.672 6.988 1 93.31 16 ALA B N 1
ATOM 1630 C CA . ALA B 1 16 ? -13.422 -17.516 7.812 1 93.31 16 ALA B CA 1
ATOM 1631 C C . ALA B 1 16 ? -12.266 -16.938 6.996 1 93.31 16 ALA B C 1
ATOM 1633 O O . ALA B 1 16 ? -11.5 -16.109 7.496 1 93.31 16 ALA B O 1
ATOM 1634 N N . LEU B 1 17 ? -12.188 -17.344 5.805 1 94.06 17 LEU B N 1
ATOM 1635 C CA . LEU B 1 17 ? -11.133 -16.844 4.938 1 94.06 17 LEU B CA 1
ATOM 1636 C C . LEU B 1 17 ? -11.383 -15.383 4.566 1 94.06 17 LEU B C 1
ATOM 1638 O O . LEU B 1 17 ? -10.453 -14.578 4.512 1 94.06 17 LEU B O 1
ATOM 1642 N N . LEU B 1 18 ? -12.586 -15.039 4.344 1 93.38 18 LEU B N 1
ATOM 1643 C CA . LEU B 1 18 ? -12.922 -13.648 4.059 1 93.38 18 LEU B CA 1
ATOM 1644 C C . LEU B 1 18 ? -12.641 -12.766 5.27 1 93.38 18 LEU B C 1
ATOM 1646 O O . LEU B 1 18 ? -12.18 -11.633 5.121 1 93.38 18 LEU B O 1
ATOM 1650 N N . ASP B 1 19 ? -12.922 -13.281 6.422 1 95.19 19 ASP B N 1
ATOM 1651 C CA . ASP B 1 19 ? -12.586 -12.555 7.641 1 95.19 19 ASP B CA 1
ATOM 1652 C C . ASP B 1 19 ? -11.078 -12.336 7.75 1 95.19 19 ASP B C 1
ATOM 1654 O O . ASP B 1 19 ? -10.625 -11.266 8.172 1 95.19 19 ASP B O 1
ATOM 1658 N N . ARG B 1 20 ? -10.32 -13.312 7.34 1 96.5 20 ARG B N 1
ATOM 1659 C CA . ARG B 1 20 ? -8.867 -13.188 7.371 1 96.5 20 ARG B CA 1
ATOM 1660 C C . ARG B 1 20 ? -8.383 -12.133 6.379 1 96.5 20 ARG B C 1
ATOM 1662 O O . ARG B 1 20 ? -7.418 -11.414 6.648 1 96.5 20 ARG B O 1
ATOM 1669 N N . VAL B 1 21 ? -9.039 -12.086 5.273 1 96 21 VAL B N 1
ATOM 1670 C CA . VAL B 1 21 ? -8.719 -11.055 4.297 1 96 21 VAL B CA 1
ATOM 1671 C C . VAL B 1 21 ? -8.945 -9.672 4.914 1 96 21 VAL B C 1
ATOM 1673 O O . VAL B 1 21 ? -8.078 -8.797 4.82 1 96 21 VAL B O 1
ATOM 1676 N N . GLY B 1 22 ? -10.062 -9.5 5.566 1 94.81 22 GLY B N 1
ATOM 1677 C CA . GLY B 1 22 ? -10.383 -8.234 6.203 1 94.81 22 GLY B CA 1
ATOM 1678 C C . GLY B 1 22 ? -9.438 -7.875 7.332 1 94.81 22 GLY B C 1
ATOM 1679 O O . GLY B 1 22 ? -9.031 -6.719 7.465 1 94.81 22 GLY B O 1
ATOM 1680 N N . GLU B 1 23 ? -9.109 -8.852 8.094 1 96.69 23 GLU B N 1
ATOM 1681 C CA . GLU B 1 23 ? -8.195 -8.633 9.211 1 96.69 23 GLU B CA 1
ATOM 1682 C C . GLU B 1 23 ? -6.805 -8.242 8.719 1 96.69 23 GLU B C 1
ATOM 1684 O O . GLU B 1 23 ? -6.168 -7.348 9.281 1 96.69 23 GLU B O 1
ATOM 1689 N N . ALA B 1 24 ? -6.391 -8.891 7.73 1 97.12 24 ALA B N 1
ATOM 1690 C CA . ALA B 1 24 ? -5.086 -8.562 7.156 1 97.12 24 ALA B CA 1
ATOM 1691 C C . ALA B 1 24 ? -5.082 -7.164 6.555 1 97.12 24 ALA B C 1
ATOM 1693 O O . ALA B 1 24 ? -4.105 -6.426 6.688 1 97.12 24 ALA B O 1
ATOM 1694 N N . ALA B 1 25 ? -6.152 -6.805 5.938 1 95.75 25 ALA B N 1
ATOM 1695 C CA . ALA B 1 25 ? -6.27 -5.473 5.355 1 95.75 25 ALA B CA 1
ATOM 1696 C C . ALA B 1 25 ? -6.262 -4.398 6.438 1 95.75 25 ALA B C 1
ATOM 1698 O O . ALA B 1 25 ? -5.633 -3.348 6.273 1 95.75 25 ALA B O 1
ATOM 1699 N N . ARG B 1 26 ? -6.957 -4.684 7.516 1 95.56 26 ARG B N 1
ATOM 1700 C CA . ARG B 1 26 ? -6.98 -3.746 8.633 1 95.56 26 ARG B CA 1
ATOM 1701 C C . ARG B 1 26 ? -5.594 -3.592 9.25 1 95.56 26 ARG B C 1
ATOM 1703 O O . ARG B 1 26 ? -5.152 -2.475 9.531 1 95.56 26 ARG B O 1
ATOM 1710 N N . SER B 1 27 ? -4.934 -4.688 9.391 1 97.69 27 SER B N 1
ATOM 1711 C CA . SER B 1 27 ? -3.58 -4.668 9.93 1 97.69 27 SER B CA 1
ATOM 1712 C C . SER B 1 27 ? -2.625 -3.928 9 1 97.69 27 SER B C 1
ATOM 1714 O O . SER B 1 27 ? -1.749 -3.191 9.461 1 97.69 27 SER B O 1
ATOM 1716 N N . GLU B 1 28 ? -2.818 -4.141 7.73 1 97.38 28 GLU B N 1
ATOM 1717 C CA . GLU B 1 28 ? -2.02 -3.438 6.73 1 97.38 28 GLU B CA 1
ATOM 1718 C C . GLU B 1 28 ? -2.197 -1.927 6.848 1 97.38 28 GLU B C 1
ATOM 1720 O O . GLU B 1 28 ? -1.217 -1.18 6.852 1 97.38 28 GLU B O 1
ATOM 1725 N N . ALA B 1 29 ? -3.4 -1.52 7 1 96.81 29 ALA B N 1
ATOM 1726 C CA . ALA B 1 29 ? -3.713 -0.098 7.113 1 96.81 29 ALA B CA 1
ATOM 1727 C C . ALA B 1 29 ? -3.129 0.49 8.398 1 96.81 29 ALA B C 1
ATOM 1729 O O . ALA B 1 29 ? -2.555 1.58 8.383 1 96.81 29 ALA B O 1
ATOM 1730 N N . GLN B 1 30 ? -3.256 -0.205 9.461 1 97.94 30 GLN B N 1
ATOM 1731 C CA . GLN B 1 30 ? -2.721 0.253 10.742 1 97.94 30 GLN B CA 1
ATOM 1732 C C . GLN B 1 30 ? -1.204 0.408 10.68 1 97.94 30 GLN B C 1
ATOM 1734 O O . GLN B 1 30 ? -0.652 1.375 11.203 1 97.94 30 GLN B O 1
ATOM 1739 N N . SER B 1 31 ? -0.588 -0.543 10.039 1 98.31 31 SER B N 1
ATOM 1740 C CA . SER B 1 31 ? 0.864 -0.476 9.906 1 98.31 31 SER B CA 1
ATOM 1741 C C . SER B 1 31 ? 1.285 0.676 9.008 1 98.31 31 SER B C 1
ATOM 1743 O O . SER B 1 31 ? 2.279 1.354 9.273 1 98.31 31 SER B O 1
ATOM 1745 N N . ALA B 1 32 ? 0.564 0.921 7.938 1 98 32 ALA B N 1
ATOM 1746 C CA . ALA B 1 32 ? 0.84 2.047 7.047 1 98 32 ALA B CA 1
ATOM 1747 C C . ALA B 1 32 ? 0.676 3.377 7.777 1 98 32 ALA B C 1
ATOM 1749 O O . ALA B 1 32 ? 1.486 4.289 7.605 1 98 32 ALA B O 1
ATOM 1750 N N . ALA B 1 33 ? -0.362 3.447 8.57 1 98.44 33 ALA B N 1
ATOM 1751 C CA . ALA B 1 33 ? -0.576 4.648 9.367 1 98.44 33 ALA B CA 1
ATOM 1752 C C . ALA B 1 33 ? 0.557 4.852 10.367 1 98.44 33 ALA B C 1
ATOM 1754 O O . ALA B 1 33 ? 1.028 5.973 10.562 1 98.44 33 ALA B O 1
ATOM 1755 N N . GLY B 1 34 ? 0.926 3.729 10.953 1 98.06 34 GLY B N 1
ATOM 1756 C CA . GLY B 1 34 ? 2.043 3.793 11.883 1 98.06 34 GLY B CA 1
ATOM 1757 C C . GLY B 1 34 ? 3.328 4.273 11.234 1 98.06 34 GLY B C 1
ATOM 1758 O O . GLY B 1 34 ? 4.102 5.012 11.852 1 98.06 34 GLY B O 1
ATOM 1759 N N . ARG B 1 35 ? 3.533 3.885 10.031 1 97.81 35 ARG B N 1
ATOM 1760 C CA . ARG B 1 35 ? 4.695 4.344 9.281 1 97.81 35 ARG B CA 1
ATOM 1761 C C . ARG B 1 35 ? 4.66 5.855 9.086 1 97.81 35 ARG B C 1
ATOM 1763 O O . ARG B 1 35 ? 5.656 6.543 9.336 1 97.81 35 ARG B O 1
ATOM 1770 N N . LEU B 1 36 ? 3.52 6.348 8.75 1 97.56 36 LEU B N 1
ATOM 1771 C CA . LEU B 1 36 ? 3.383 7.781 8.516 1 97.56 36 LEU B CA 1
ATOM 1772 C C . LEU B 1 36 ? 3.52 8.562 9.82 1 97.56 36 LEU B C 1
ATOM 1774 O O . LEU B 1 36 ? 4.109 9.641 9.852 1 97.56 36 LEU B O 1
ATOM 1778 N N . VAL B 1 37 ? 3.006 8.039 10.922 1 97.75 37 VAL B N 1
ATOM 1779 C CA . VAL B 1 37 ? 3.135 8.672 12.227 1 97.75 37 VAL B CA 1
ATOM 1780 C C . VAL B 1 37 ? 4.613 8.797 12.602 1 97.75 37 VAL B C 1
ATOM 1782 O O . VAL B 1 37 ? 5.07 9.867 13.008 1 97.75 37 VAL B O 1
ATOM 1785 N N . ALA B 1 38 ? 5.328 7.719 12.398 1 97.19 38 ALA B N 1
ATOM 1786 C CA . ALA B 1 38 ? 6.754 7.715 12.727 1 97.19 38 ALA B CA 1
ATOM 1787 C C . ALA B 1 38 ? 7.512 8.711 11.859 1 97.19 38 ALA B C 1
ATOM 1789 O O . ALA B 1 38 ? 8.414 9.406 12.336 1 97.19 38 ALA B O 1
ATOM 1790 N N . ILE B 1 39 ? 7.164 8.797 10.625 1 95.44 39 ILE B N 1
ATOM 1791 C CA . ILE B 1 39 ? 7.793 9.742 9.711 1 95.44 39 ILE B CA 1
ATOM 1792 C C . ILE B 1 39 ? 7.504 11.172 10.172 1 95.44 39 ILE B C 1
ATOM 1794 O O . ILE B 1 39 ? 8.406 12.016 10.188 1 95.44 39 ILE B O 1
ATOM 1798 N N . GLY B 1 40 ? 6.266 11.445 10.523 1 93.88 40 GLY B N 1
ATOM 1799 C CA . GLY B 1 40 ? 5.91 12.758 11.031 1 93.88 40 GLY B CA 1
ATOM 1800 C C . GLY B 1 40 ? 6.68 13.141 12.281 1 93.88 40 GLY B C 1
ATOM 1801 O O . GLY B 1 40 ? 7.16 14.266 12.398 1 93.88 40 GLY B O 1
ATOM 1802 N N . GLU B 1 41 ? 6.773 12.242 13.156 1 93.69 41 GLU B N 1
ATOM 1803 C CA . GLU B 1 41 ? 7.512 12.492 14.398 1 93.69 41 GLU B CA 1
ATOM 1804 C C . GLU B 1 41 ? 8.984 12.766 14.117 1 93.69 41 GLU B C 1
ATOM 1806 O O . GLU B 1 41 ? 9.602 13.609 14.773 1 93.69 41 GLU B O 1
ATOM 1811 N N . LEU B 1 42 ? 9.523 12.023 13.211 1 91.56 42 LEU B N 1
ATOM 1812 C CA . LEU B 1 42 ? 10.914 12.242 12.828 1 91.56 42 LEU B CA 1
ATOM 1813 C C . LEU B 1 42 ? 11.109 13.664 12.297 1 91.56 42 LEU B C 1
ATOM 1815 O O . LEU B 1 42 ? 12.102 14.32 12.641 1 91.56 42 LEU B O 1
ATOM 1819 N N . PHE B 1 43 ? 10.203 14.078 11.531 1 86.56 43 PHE B N 1
ATOM 1820 C CA . PHE B 1 43 ? 10.305 15.414 10.953 1 86.56 43 PHE B CA 1
ATOM 1821 C C . PHE B 1 43 ? 10.164 16.484 12.039 1 86.56 43 PHE B C 1
ATOM 1823 O O . PHE B 1 43 ? 10.891 17.469 12.039 1 86.56 43 PHE B O 1
ATOM 1830 N N . VAL B 1 44 ? 9.234 16.312 12.875 1 85.81 44 VAL B N 1
ATOM 1831 C CA . VAL B 1 44 ? 9.047 17.25 13.977 1 85.81 44 VAL B CA 1
ATOM 1832 C C . VAL B 1 44 ? 10.312 17.328 14.82 1 85.81 44 VAL B C 1
ATOM 1834 O O . VAL B 1 44 ? 10.742 18.406 15.219 1 85.81 44 VAL B O 1
ATOM 1837 N N . LEU B 1 45 ? 10.875 16.219 15.078 1 86.06 45 LEU B N 1
ATOM 1838 C CA . LEU B 1 45 ? 12.117 16.156 15.844 1 86.06 45 LEU B CA 1
ATOM 1839 C C . LEU B 1 45 ? 13.227 16.922 15.141 1 86.06 45 LEU B C 1
ATOM 1841 O O . LEU B 1 45 ? 13.961 17.688 15.781 1 86.06 45 LEU B O 1
ATOM 1845 N N . ARG B 1 46 ? 13.344 16.797 13.914 1 81.25 46 ARG B N 1
ATOM 1846 C CA . ARG B 1 46 ? 14.398 17.469 13.156 1 81.25 46 ARG B CA 1
ATOM 1847 C C . ARG B 1 46 ? 14.18 18.984 13.125 1 81.25 46 ARG B C 1
ATOM 1849 O O . ARG B 1 46 ? 15.141 19.75 13.156 1 81.25 46 ARG B O 1
ATOM 1856 N N . CYS B 1 47 ? 12.984 19.312 13.008 1 76.06 47 CYS B N 1
ATOM 1857 C CA . CYS B 1 47 ? 12.664 20.734 13.062 1 76.06 47 CYS B CA 1
ATOM 1858 C C . CYS B 1 47 ? 13.055 21.344 14.414 1 76.06 47 CYS B C 1
ATOM 1860 O O . CYS B 1 47 ? 13.555 22.469 14.477 1 76.06 47 CYS B O 1
ATOM 1862 N N . ARG B 1 48 ? 12.812 20.641 15.414 1 76.44 48 ARG B N 1
ATOM 1863 C CA . ARG B 1 48 ? 13.164 21.094 16.766 1 76.44 48 ARG B CA 1
ATOM 1864 C C . ARG B 1 48 ? 14.672 21.203 16.922 1 76.44 48 ARG B C 1
ATOM 1866 O O . ARG B 1 48 ? 15.172 22.141 17.562 1 76.44 48 ARG B O 1
ATOM 1873 N N . GLU B 1 49 ? 15.352 20.234 16.5 1 74.56 49 GLU B N 1
ATOM 1874 C CA . GLU B 1 49 ? 16.812 20.188 16.625 1 74.56 49 GLU B CA 1
ATOM 1875 C C . GLU B 1 49 ? 17.469 21.297 15.812 1 74.56 49 GLU B C 1
ATOM 1877 O O . GLU B 1 49 ? 18.562 21.766 16.156 1 74.56 49 GLU B O 1
ATOM 1882 N N . SER B 1 50 ? 17.062 21.547 14.742 1 67.81 50 SER B N 1
ATOM 1883 C CA . SER B 1 50 ? 17.672 22.562 13.891 1 67.81 50 SER B CA 1
ATOM 1884 C C . SER B 1 50 ? 17.406 23.969 14.438 1 67.81 50 SER B C 1
ATOM 1886 O O . SER B 1 50 ? 18.109 24.922 14.07 1 67.81 50 SER B O 1
ATOM 1888 N N . GLY B 1 51 ? 16.922 24.031 15.75 1 58.66 51 GLY B N 1
ATOM 1889 C CA . GLY B 1 51 ? 16.625 25.344 16.297 1 58.66 51 GLY B CA 1
ATOM 1890 C C . GLY B 1 51 ? 15.805 26.219 15.367 1 58.66 51 GLY B C 1
ATOM 1891 O O . GLY B 1 51 ? 15.25 27.234 15.781 1 58.66 51 GLY B O 1
ATOM 1892 N N . SER B 1 52 ? 16.391 26.406 14.195 1 50.94 52 SER B N 1
ATOM 1893 C CA . SER B 1 52 ? 15.766 27.281 13.219 1 50.94 52 SER B CA 1
ATOM 1894 C C . SER B 1 52 ? 14.445 26.703 12.719 1 50.94 52 SER B C 1
ATOM 1896 O O . SER B 1 52 ? 14.273 25.484 12.688 1 50.94 52 SER B O 1
ATOM 1898 N N . GLY B 1 53 ? 13.352 27.312 12.961 1 46.12 53 GLY B N 1
ATOM 1899 C CA . GLY B 1 53 ? 12.062 26.938 12.406 1 46.12 53 GLY B CA 1
ATOM 1900 C C . GLY B 1 53 ? 12.18 26.016 11.211 1 46.12 53 GLY B C 1
ATOM 1901 O O . GLY B 1 53 ? 13.281 25.734 10.734 1 46.12 53 GLY B O 1
ATOM 1902 N N . PRO B 1 54 ? 11.328 25.172 11.047 1 45.5 54 PRO B N 1
ATOM 1903 C CA . PRO B 1 54 ? 11.445 24.312 9.867 1 45.5 54 PRO B CA 1
ATOM 1904 C C . PRO B 1 54 ? 12.242 24.969 8.742 1 45.5 54 PRO B C 1
ATOM 1906 O O . PRO B 1 54 ? 11.758 25.906 8.109 1 45.5 54 PRO B O 1
ATOM 1909 N N . VAL B 1 55 ? 13.406 25.562 8.977 1 45.12 55 VAL B N 1
ATOM 1910 C CA . VAL B 1 55 ? 14.094 25.984 7.758 1 45.12 55 VAL B CA 1
ATOM 1911 C C . VAL B 1 55 ? 13.914 24.906 6.68 1 45.12 55 VAL B C 1
ATOM 1913 O O . VAL B 1 55 ? 14.258 23.75 6.891 1 45.12 55 VAL B O 1
ATOM 1916 N N . GLY B 1 56 ? 12.781 25.016 5.934 1 45.09 56 GLY B N 1
ATOM 1917 C CA . GLY B 1 56 ? 12.008 24.234 4.992 1 45.09 56 GLY B CA 1
ATOM 1918 C C . GLY B 1 56 ? 12.82 23.141 4.328 1 45.09 56 GLY B C 1
ATOM 1919 O O . GLY B 1 56 ? 12.469 21.953 4.414 1 45.09 56 GLY B O 1
ATOM 1920 N N . ASN B 1 57 ? 13.719 23.609 3.312 1 51.91 57 ASN B N 1
ATOM 1921 C CA . ASN B 1 57 ? 14.164 22.766 2.203 1 51.91 57 ASN B CA 1
ATOM 1922 C C . ASN B 1 57 ? 15.273 21.812 2.633 1 51.91 57 ASN B C 1
ATOM 1924 O O . ASN B 1 57 ? 15.242 20.625 2.303 1 51.91 57 ASN B O 1
ATOM 1928 N N . ARG B 1 58 ? 16.203 22.422 3.387 1 51.69 58 ARG B N 1
ATOM 1929 C CA . ARG B 1 58 ? 17.359 21.562 3.604 1 51.69 58 ARG B CA 1
ATOM 1930 C C . ARG B 1 58 ? 17.031 20.406 4.535 1 51.69 58 ARG B C 1
ATOM 1932 O O . ARG B 1 58 ? 17.422 19.266 4.289 1 51.69 58 ARG B O 1
ATOM 1939 N N . TYR B 1 59 ? 16.406 20.797 5.625 1 54.5 59 TYR B N 1
ATOM 1940 C CA . TYR B 1 59 ? 16.109 19.781 6.625 1 54.5 59 TYR B CA 1
ATOM 1941 C C . TYR B 1 59 ? 15.055 18.812 6.113 1 54.5 59 TYR B C 1
ATOM 1943 O O . TYR B 1 59 ? 15.125 17.609 6.375 1 54.5 59 TYR B O 1
ATOM 1951 N N . LEU B 1 60 ? 14.258 19.422 5.309 1 64 60 LEU B N 1
ATOM 1952 C CA . LEU B 1 60 ? 13.266 18.562 4.684 1 64 60 LEU B CA 1
ATOM 1953 C C . LEU B 1 60 ? 13.922 17.609 3.689 1 64 60 LEU B C 1
ATOM 1955 O O . LEU B 1 60 ? 13.516 16.453 3.566 1 64 60 LEU B O 1
ATOM 1959 N N . GLY B 1 61 ? 15.109 18.172 3.207 1 69.5 61 GLY B N 1
ATOM 1960 C CA . GLY B 1 61 ? 15.828 17.328 2.262 1 69.5 61 GLY B CA 1
ATOM 1961 C C . GLY B 1 61 ? 16.531 16.156 2.92 1 69.5 61 GLY B C 1
ATOM 1962 O O . GLY B 1 61 ? 16.438 15.031 2.434 1 69.5 61 GLY B O 1
ATOM 1963 N N . GLY B 1 62 ? 17.188 16.531 4.094 1 74.25 62 GLY B N 1
ATOM 1964 C CA . GLY B 1 62 ? 17.844 15.461 4.824 1 74.25 62 GLY B CA 1
ATOM 1965 C C . GLY B 1 62 ? 16.875 14.422 5.367 1 74.25 62 GLY B C 1
ATOM 1966 O O . GLY B 1 62 ? 17.125 13.219 5.258 1 74.25 62 GLY B O 1
ATOM 1967 N N . GLY B 1 63 ? 15.812 14.898 5.918 1 78.88 63 GLY B N 1
ATOM 1968 C CA . GLY B 1 63 ? 14.797 13.992 6.438 1 78.88 63 GLY B CA 1
ATOM 1969 C C . GLY B 1 63 ? 14.203 13.094 5.375 1 78.88 63 GLY B C 1
ATOM 1970 O O . GLY B 1 63 ? 14.031 11.891 5.598 1 78.88 63 GLY B O 1
ATOM 1971 N N . ARG B 1 64 ? 13.969 13.641 4.199 1 85.19 64 ARG B N 1
ATOM 1972 C CA . ARG B 1 64 ? 13.414 12.875 3.086 1 85.19 64 ARG B CA 1
ATOM 1973 C C . ARG B 1 64 ? 14.391 11.789 2.633 1 85.19 64 ARG B C 1
ATOM 1975 O O . ARG B 1 64 ? 13.984 10.664 2.334 1 85.19 64 ARG B O 1
ATOM 1982 N N . ARG B 1 65 ? 15.625 12.133 2.67 1 86.5 65 ARG B N 1
ATOM 1983 C CA . ARG B 1 65 ? 16.656 11.188 2.23 1 86.5 65 ARG B CA 1
ATOM 1984 C C . ARG B 1 65 ? 16.797 10.039 3.221 1 86.5 65 ARG B C 1
ATOM 1986 O O . ARG B 1 65 ? 16.969 8.891 2.82 1 86.5 65 ARG B O 1
ATOM 1993 N N . GLN B 1 66 ? 16.719 10.414 4.449 1 88.12 66 GLN B N 1
ATOM 1994 C CA . GLN B 1 66 ? 16.844 9.391 5.48 1 88.12 66 GLN B CA 1
ATOM 1995 C C . GLN B 1 66 ? 15.664 8.422 5.43 1 88.12 66 GLN B C 1
ATOM 1997 O O . GLN B 1 66 ? 15.852 7.203 5.5 1 88.12 66 GLN B O 1
ATOM 2002 N N . VAL B 1 67 ? 14.508 8.945 5.238 1 90.44 67 VAL B N 1
ATOM 2003 C CA . VAL B 1 67 ? 13.32 8.117 5.129 1 90.44 67 VAL B CA 1
ATOM 2004 C C . VAL B 1 67 ? 13.398 7.254 3.871 1 90.44 67 VAL B C 1
ATOM 2006 O O . VAL B 1 67 ? 13.117 6.051 3.914 1 90.44 67 VAL B O 1
ATOM 2009 N N . ALA B 1 68 ? 13.781 7.816 2.775 1 89.88 68 ALA B N 1
ATOM 2010 C CA . ALA B 1 68 ? 13.922 7.098 1.511 1 89.88 68 ALA B CA 1
ATOM 2011 C C . ALA B 1 68 ? 14.914 5.945 1.639 1 89.88 68 ALA B C 1
ATOM 2013 O O . ALA B 1 68 ? 14.656 4.836 1.164 1 89.88 68 ALA B O 1
ATOM 2014 N N . ALA B 1 69 ? 15.992 6.246 2.322 1 87.69 69 ALA B N 1
ATOM 2015 C CA . ALA B 1 69 ? 17.016 5.215 2.52 1 87.69 69 ALA B CA 1
ATOM 2016 C C . ALA B 1 69 ? 16.469 4.07 3.377 1 87.69 69 ALA B C 1
ATOM 2018 O O . ALA B 1 69 ? 16.672 2.898 3.057 1 87.69 69 ALA B O 1
ATOM 2019 N N . ARG B 1 70 ? 15.75 4.441 4.414 1 89.81 70 ARG B N 1
ATOM 2020 C CA . ARG B 1 70 ? 15.227 3.428 5.324 1 89.81 70 ARG B CA 1
ATOM 2021 C C . ARG B 1 70 ? 14.18 2.559 4.637 1 89.81 70 ARG B C 1
ATOM 2023 O O . ARG B 1 70 ? 14.102 1.354 4.887 1 89.81 70 ARG B O 1
ATOM 2030 N N . LEU B 1 71 ? 13.445 3.172 3.752 1 90.06 71 LEU B N 1
ATOM 2031 C CA . LEU B 1 71 ? 12.367 2.463 3.072 1 90.06 71 LEU B CA 1
ATOM 2032 C C . LEU B 1 71 ? 12.828 1.94 1.717 1 90.06 71 LEU B C 1
ATOM 2034 O O . LEU B 1 71 ? 12.031 1.369 0.965 1 90.06 71 LEU B O 1
ATOM 2038 N N . ARG B 1 72 ? 13.992 2.18 1.38 1 83.69 72 ARG B N 1
ATOM 2039 C CA . ARG B 1 72 ? 14.578 1.718 0.126 1 83.69 72 ARG B CA 1
ATOM 2040 C C . ARG B 1 72 ? 13.75 2.17 -1.067 1 83.69 72 ARG B C 1
ATOM 2042 O O . ARG B 1 72 ? 13.414 1.363 -1.938 1 83.69 72 ARG B O 1
ATOM 2049 N N . CYS B 1 73 ? 13.469 3.361 -1.091 1 85.94 73 CYS B N 1
ATOM 2050 C CA . CYS B 1 73 ? 12.711 3.963 -2.178 1 85.94 73 CYS B CA 1
ATOM 2051 C C . CYS B 1 73 ? 13.367 5.254 -2.656 1 85.94 73 CYS B C 1
ATOM 2053 O O . CYS B 1 73 ? 14.391 5.672 -2.115 1 85.94 73 CYS B O 1
ATOM 2055 N N . SER B 1 74 ? 12.852 5.738 -3.746 1 84.44 74 SER B N 1
ATOM 2056 C CA . SER B 1 74 ? 13.398 6.988 -4.273 1 84.44 74 SER B CA 1
ATOM 2057 C C . SER B 1 74 ? 13.133 8.148 -3.32 1 84.44 74 SER B C 1
ATOM 2059 O O . SER B 1 74 ? 12.203 8.094 -2.51 1 84.44 74 SER B O 1
ATOM 2061 N N . VAL B 1 75 ? 13.914 9.211 -3.436 1 85.25 75 VAL B N 1
ATOM 2062 C CA . VAL B 1 75 ? 13.758 10.414 -2.625 1 85.25 75 VAL B CA 1
ATOM 2063 C C . VAL B 1 75 ? 12.398 11.055 -2.912 1 85.25 75 VAL B C 1
ATOM 2065 O O . VAL B 1 75 ? 11.766 11.609 -2.012 1 85.25 75 VAL B O 1
ATOM 2068 N N . ALA B 1 76 ? 11.984 10.945 -4.191 1 85.44 76 ALA B N 1
ATOM 2069 C CA . ALA B 1 76 ? 10.672 11.484 -4.562 1 85.44 76 ALA B CA 1
ATOM 2070 C C . ALA B 1 76 ? 9.562 10.773 -3.793 1 85.44 76 ALA B C 1
ATOM 2072 O O . ALA B 1 76 ? 8.617 11.422 -3.326 1 85.44 76 ALA B O 1
ATOM 2073 N N . MET B 1 77 ? 9.719 9.523 -3.664 1 88.62 77 MET B N 1
ATOM 2074 C CA . MET B 1 77 ? 8.742 8.766 -2.895 1 88.62 77 MET B CA 1
ATOM 2075 C C . MET B 1 77 ? 8.82 9.125 -1.413 1 88.62 77 MET B C 1
ATOM 2077 O O . MET B 1 77 ? 7.789 9.219 -0.738 1 88.62 77 MET B O 1
ATOM 2081 N N . GLY B 1 78 ? 10.008 9.211 -0.924 1 90.56 78 GLY B N 1
ATOM 2082 C CA . GLY B 1 78 ? 10.172 9.672 0.446 1 90.56 78 GLY B CA 1
ATOM 2083 C C . GLY B 1 78 ? 9.5 11 0.714 1 90.56 78 GLY B C 1
ATOM 2084 O O . GLY B 1 78 ? 8.883 11.188 1.763 1 90.56 78 GLY B O 1
ATOM 2085 N N . ALA B 1 79 ? 9.617 11.891 -0.222 1 88.31 79 ALA B N 1
ATOM 2086 C CA . ALA B 1 79 ? 8.969 13.195 -0.115 1 88.31 79 ALA B CA 1
ATOM 2087 C C . ALA B 1 79 ? 7.453 13.055 -0.076 1 88.31 79 ALA B C 1
ATOM 2089 O O . ALA B 1 79 ? 6.773 13.758 0.674 1 88.31 79 ALA B O 1
ATOM 2090 N N . SER B 1 80 ? 6.953 12.141 -0.89 1 91.25 80 SER B N 1
ATOM 2091 C CA . SER B 1 80 ? 5.516 11.891 -0.886 1 91.25 80 SER B CA 1
ATOM 2092 C C . SER B 1 80 ? 5.051 11.367 0.467 1 91.25 80 SER B C 1
ATOM 2094 O O . SER B 1 80 ? 4 11.766 0.967 1 91.25 80 SER B O 1
ATOM 2096 N N . TYR B 1 81 ? 5.844 10.5 1.071 1 94.06 81 TYR B N 1
ATOM 2097 C CA . TYR B 1 81 ? 5.5 9.969 2.387 1 94.06 81 TYR B CA 1
ATOM 2098 C C . TYR B 1 81 ? 5.477 11.078 3.432 1 94.06 81 TYR B C 1
ATOM 2100 O O . TYR B 1 81 ? 4.602 11.102 4.301 1 94.06 81 TYR B O 1
ATOM 2108 N N . LEU B 1 82 ? 6.426 11.93 3.377 1 92.06 82 LEU B N 1
ATOM 2109 C CA . LEU B 1 82 ? 6.457 13.055 4.305 1 92.06 82 LEU B CA 1
ATOM 2110 C C . LEU B 1 82 ? 5.223 13.938 4.137 1 92.06 82 LEU B C 1
ATOM 2112 O O . LEU B 1 82 ? 4.637 14.383 5.121 1 92.06 82 LEU B O 1
ATOM 2116 N N . ARG B 1 83 ? 4.855 14.156 2.891 1 91.25 83 ARG B N 1
ATOM 2117 C CA . ARG B 1 83 ? 3.656 14.938 2.619 1 91.25 83 ARG B CA 1
ATOM 2118 C C . ARG B 1 83 ? 2.426 14.297 3.252 1 91.25 83 ARG B C 1
ATOM 2120 O O . ARG B 1 83 ? 1.633 14.977 3.908 1 91.25 83 ARG B O 1
ATOM 2127 N N . TYR B 1 84 ? 2.328 13.047 3.105 1 95.81 84 TYR B N 1
ATOM 2128 C CA . TYR B 1 84 ? 1.188 12.344 3.68 1 95.81 84 TYR B CA 1
ATOM 2129 C C . TYR B 1 84 ? 1.258 12.344 5.203 1 95.81 84 TYR B C 1
ATOM 2131 O O . TYR B 1 84 ? 0.233 12.453 5.879 1 95.81 84 TYR B O 1
ATOM 2139 N N . ALA B 1 85 ? 2.416 12.148 5.684 1 96.25 85 ALA B N 1
ATOM 2140 C CA . ALA B 1 85 ? 2.6 12.164 7.133 1 96.25 85 ALA B CA 1
ATOM 2141 C C . ALA B 1 85 ? 2.166 13.5 7.723 1 96.25 85 ALA B C 1
ATOM 2143 O O . ALA B 1 85 ? 1.455 13.547 8.727 1 96.25 85 ALA B O 1
ATOM 2144 N N . MET B 1 86 ? 2.543 14.555 7.078 1 92.81 86 MET B N 1
ATOM 2145 C CA . MET B 1 86 ? 2.209 15.891 7.566 1 92.81 86 MET B CA 1
ATOM 2146 C C . MET B 1 86 ? 0.725 16.188 7.383 1 92.81 86 MET B C 1
ATOM 2148 O O . MET B 1 86 ? 0.107 16.844 8.219 1 92.81 86 MET B O 1
ATOM 2152 N N . ALA B 1 87 ? 0.218 15.703 6.277 1 95 87 ALA B N 1
ATOM 2153 C CA . ALA B 1 87 ? -1.223 15.844 6.082 1 95 87 ALA B CA 1
ATOM 2154 C C . ALA B 1 87 ? -1.995 15.148 7.199 1 95 87 ALA B C 1
ATOM 2156 O O . ALA B 1 87 ? -2.963 15.703 7.727 1 95 87 ALA B O 1
ATOM 2157 N N . MET B 1 88 ? -1.575 14.039 7.578 1 97.31 88 MET B N 1
ATOM 2158 C CA . MET B 1 88 ? -2.215 13.266 8.633 1 97.31 88 MET B CA 1
ATOM 2159 C C . MET B 1 88 ? -2.115 13.977 9.977 1 97.31 88 MET B C 1
ATOM 2161 O O . MET B 1 88 ? -3.078 14.008 10.742 1 97.31 88 MET B O 1
ATOM 2165 N N . ARG B 1 89 ? -1.028 14.555 10.234 1 94.38 89 ARG B N 1
ATOM 2166 C CA . ARG B 1 89 ? -0.739 15.164 11.523 1 94.38 89 ARG B CA 1
ATOM 2167 C C . ARG B 1 89 ? -1.394 16.531 11.648 1 94.38 89 ARG B C 1
ATOM 2169 O O . ARG B 1 89 ? -2.031 16.844 12.656 1 94.38 89 ARG B O 1
ATOM 2176 N N . ASP B 1 90 ? -1.307 17.328 10.547 1 92.69 90 ASP B N 1
ATOM 2177 C CA . ASP B 1 90 ? -1.594 18.75 10.711 1 92.69 90 ASP B CA 1
ATOM 2178 C C . ASP B 1 90 ? -2.844 19.156 9.938 1 92.69 90 ASP B C 1
ATOM 2180 O O . ASP B 1 90 ? -3.471 20.172 10.242 1 92.69 90 ASP B O 1
ATOM 2184 N N . ARG B 1 91 ? -3.201 18.438 8.93 1 94.75 91 ARG B N 1
ATOM 2185 C CA . ARG B 1 91 ? -4.289 18.875 8.062 1 94.75 91 ARG B CA 1
ATOM 2186 C C . ARG B 1 91 ? -5.559 18.078 8.32 1 94.75 91 ARG B C 1
ATOM 2188 O O . ARG B 1 91 ? -6.652 18.641 8.398 1 94.75 91 ARG B O 1
ATOM 2195 N N . LEU B 1 92 ? -5.367 16.781 8.422 1 97.75 92 LEU B N 1
ATOM 2196 C CA . LEU B 1 92 ? -6.516 15.898 8.539 1 97.75 92 LEU B CA 1
ATOM 2197 C C . LEU B 1 92 ? -6.367 14.969 9.742 1 97.75 92 LEU B C 1
ATOM 2199 O O . LEU B 1 92 ? -6.422 13.742 9.594 1 97.75 92 LEU B O 1
ATOM 2203 N N . PRO B 1 93 ? -6.27 15.516 10.984 1 97.81 93 PRO B N 1
ATOM 2204 C CA . PRO B 1 93 ? -6 14.672 12.148 1 97.81 93 PRO B CA 1
ATOM 2205 C C . PRO B 1 93 ? -7.137 13.695 12.453 1 97.81 93 PRO B C 1
ATOM 2207 O O . PRO B 1 93 ? -6.895 12.586 12.93 1 97.81 93 PRO B O 1
ATOM 2210 N N . LEU B 1 94 ? -8.344 14.078 12.188 1 98.19 94 LEU B N 1
ATOM 2211 C CA . LEU B 1 94 ? -9.453 13.18 12.477 1 98.19 94 LEU B CA 1
ATOM 2212 C C . LEU B 1 94 ? -9.523 12.047 11.461 1 98.19 94 LEU B C 1
ATOM 2214 O O . LEU B 1 94 ? -9.766 10.898 11.828 1 98.19 94 LEU B O 1
ATOM 2218 N N . VAL B 1 95 ? -9.305 12.383 10.188 1 97.56 95 VAL B N 1
ATOM 2219 C CA . VAL B 1 95 ? -9.188 11.336 9.172 1 97.56 95 VAL B CA 1
ATOM 2220 C C . VAL B 1 95 ? -7.996 10.438 9.492 1 97.56 95 VAL B C 1
ATOM 2222 O O . VAL B 1 95 ? -8.062 9.219 9.305 1 97.56 95 VAL B O 1
ATOM 2225 N N . GLY B 1 96 ? -6.926 11.055 9.984 1 98.06 96 GLY B N 1
ATOM 2226 C CA . GLY B 1 96 ? -5.762 10.297 10.414 1 98.06 96 GLY B CA 1
ATOM 2227 C C . GLY B 1 96 ? -6.086 9.258 11.477 1 98.06 96 GLY B C 1
ATOM 2228 O O . GLY B 1 96 ? -5.574 8.141 11.43 1 98.06 96 GLY B O 1
ATOM 2229 N N . LYS B 1 97 ? -6.926 9.641 12.398 1 97.88 97 LYS B N 1
ATOM 2230 C CA . LYS B 1 97 ? -7.32 8.711 13.453 1 97.88 97 LYS B CA 1
ATOM 2231 C C . LYS B 1 97 ? -8.086 7.527 12.883 1 97.88 97 LYS B C 1
ATOM 2233 O O . LYS B 1 97 ? -7.91 6.391 13.328 1 97.88 97 LYS B O 1
ATOM 2238 N N . VAL B 1 98 ? -8.945 7.801 11.922 1 96.19 98 VAL B N 1
ATOM 2239 C CA . VAL B 1 98 ? -9.688 6.734 11.25 1 96.19 98 VAL B CA 1
ATOM 2240 C C . VAL B 1 98 ? -8.711 5.812 10.516 1 96.19 98 VAL B C 1
ATOM 2242 O O . VAL B 1 98 ? -8.867 4.59 10.539 1 96.19 98 VAL B O 1
ATOM 2245 N N . PHE B 1 99 ? -7.758 6.383 9.883 1 96.62 99 PHE B N 1
ATOM 2246 C CA . PHE B 1 99 ? -6.727 5.625 9.188 1 96.62 99 PHE B CA 1
ATOM 2247 C C . PHE B 1 99 ? -5.922 4.781 10.164 1 96.62 99 PHE B C 1
ATOM 2249 O O . PHE B 1 99 ? -5.672 3.6 9.922 1 96.62 99 PHE B O 1
ATOM 2256 N N . GLU B 1 100 ? -5.594 5.297 11.32 1 97.5 100 GLU B N 1
ATOM 2257 C CA . GLU B 1 100 ? -4.832 4.602 12.359 1 97.5 100 GLU B CA 1
ATOM 2258 C C . GLU B 1 100 ? -5.609 3.406 12.898 1 97.5 100 GLU B C 1
ATOM 2260 O O . GLU B 1 100 ? -5.016 2.4 13.297 1 97.5 100 GLU B O 1
ATOM 2265 N N . SER B 1 101 ? -6.891 3.562 12.922 1 95.75 101 SER B N 1
ATOM 2266 C CA . SER B 1 101 ? -7.719 2.469 13.414 1 95.75 101 SER B CA 1
ATOM 2267 C C . SER B 1 101 ? -7.844 1.358 12.375 1 95.75 101 SER B C 1
ATOM 2269 O O . SER B 1 101 ? -8.289 0.254 12.695 1 95.75 101 SER B O 1
ATOM 2271 N N . GLY B 1 102 ? -7.484 1.666 11.164 1 94.44 102 GLY B N 1
ATOM 2272 C CA . GLY B 1 102 ? -7.539 0.688 10.086 1 94.44 102 GLY B CA 1
ATOM 2273 C C . GLY B 1 102 ? -8.875 0.661 9.375 1 94.44 102 GLY B C 1
ATOM 2274 O O . GLY B 1 102 ? -9.156 -0.263 8.609 1 94.44 102 GLY B O 1
ATOM 2275 N N . ASP B 1 103 ? -9.711 1.623 9.594 1 91.69 103 ASP B N 1
ATOM 2276 C CA . ASP B 1 103 ? -11.055 1.66 9.023 1 91.69 103 ASP B CA 1
ATOM 2277 C C . ASP B 1 103 ? -11.031 2.133 7.574 1 91.69 103 ASP B C 1
ATOM 2279 O O . ASP B 1 103 ? -12 1.95 6.836 1 91.69 103 ASP B O 1
ATOM 2283 N N . ILE B 1 104 ? -9.914 2.744 7.168 1 92 104 ILE B N 1
ATOM 2284 C CA . ILE B 1 104 ? -9.664 3.027 5.758 1 92 104 ILE B CA 1
ATOM 2285 C C . ILE B 1 104 ? -8.242 2.594 5.391 1 92 104 ILE B C 1
ATOM 2287 O O . ILE B 1 104 ? -7.375 2.48 6.258 1 92 104 ILE B O 1
ATOM 2291 N N . ASP B 1 105 ? -8.094 2.305 4.113 1 92.31 105 ASP B N 1
ATOM 2292 C CA . ASP B 1 105 ? -6.762 1.887 3.672 1 92.31 105 ASP B CA 1
ATOM 2293 C C . ASP B 1 105 ? -5.938 3.084 3.209 1 92.31 105 ASP B C 1
ATOM 2295 O O . ASP B 1 105 ? -6.422 4.219 3.213 1 92.31 105 ASP B O 1
ATOM 2299 N N . TYR B 1 106 ? -4.664 2.836 2.863 1 93.81 106 TYR B N 1
ATOM 2300 C CA . TYR B 1 106 ? -3.719 3.883 2.49 1 93.81 106 TYR B CA 1
ATOM 2301 C C . TYR B 1 106 ? -4.172 4.602 1.225 1 93.81 106 TYR B C 1
ATOM 2303 O O . TYR B 1 106 ? -4.043 5.824 1.118 1 93.81 106 TYR B O 1
ATOM 2311 N N . ARG B 1 107 ? -4.707 3.838 0.344 1 90.06 107 ARG B N 1
ATOM 2312 C CA . ARG B 1 107 ? -5.156 4.434 -0.91 1 90.06 107 ARG B CA 1
ATOM 2313 C C . ARG B 1 107 ? -6.301 5.41 -0.672 1 90.06 107 ARG B C 1
ATOM 2315 O O . ARG B 1 107 ? -6.336 6.492 -1.269 1 90.06 107 ARG B O 1
ATOM 2322 N N . SER B 1 108 ? -7.211 5.031 0.105 1 91.94 108 SER B N 1
ATOM 2323 C CA . SER B 1 108 ? -8.305 5.926 0.456 1 91.94 108 SER B CA 1
ATOM 2324 C C . SER B 1 108 ? -7.793 7.191 1.131 1 91.94 108 SER B C 1
ATOM 2326 O O . SER B 1 108 ? -8.242 8.297 0.815 1 91.94 108 SER B O 1
ATOM 2328 N N . PHE B 1 109 ? -6.879 7.039 2.068 1 95.81 109 PHE B N 1
ATOM 2329 C CA . PHE B 1 109 ? -6.289 8.188 2.746 1 95.81 109 PHE B CA 1
ATOM 2330 C C . PHE B 1 109 ? -5.621 9.125 1.744 1 95.81 109 PHE B C 1
ATOM 2332 O O . PHE B 1 109 ? -5.824 10.336 1.796 1 95.81 109 PHE B O 1
ATOM 2339 N N . GLN B 1 110 ? -4.871 8.547 0.834 1 93.94 110 GLN B N 1
ATOM 2340 C CA . GLN B 1 110 ? -4.215 9.352 -0.194 1 93.94 110 GLN B CA 1
ATOM 2341 C C . GLN B 1 110 ? -5.234 10.125 -1.02 1 93.94 110 GLN B C 1
ATOM 2343 O O . GLN B 1 110 ? -5.023 11.305 -1.328 1 93.94 110 GLN B O 1
ATOM 2348 N N . THR B 1 111 ? -6.297 9.469 -1.38 1 90.62 111 THR B N 1
ATOM 2349 C CA . THR B 1 111 ? -7.352 10.109 -2.156 1 90.62 111 THR B CA 1
ATOM 2350 C C . THR B 1 111 ? -7.934 11.297 -1.401 1 90.62 111 THR B C 1
ATOM 2352 O O . THR B 1 111 ? -8.141 12.367 -1.983 1 90.62 111 THR B O 1
ATOM 2355 N N . ILE B 1 112 ? -8.141 11.094 -0.165 1 94.69 112 ILE B N 1
ATOM 2356 C CA . ILE B 1 112 ? -8.719 12.148 0.659 1 94.69 112 ILE B CA 1
ATOM 2357 C C . ILE B 1 112 ? -7.75 13.328 0.748 1 94.69 112 ILE B C 1
ATOM 2359 O O . ILE B 1 112 ? -8.156 14.484 0.621 1 94.69 112 ILE B O 1
ATOM 2363 N N . VAL B 1 113 ? -6.488 13.023 0.962 1 94.19 113 VAL B N 1
ATOM 2364 C CA . VAL B 1 113 ? -5.48 14.07 1.025 1 94.19 113 VAL B CA 1
ATOM 2365 C C . VAL B 1 113 ? -5.445 14.836 -0.294 1 94.19 113 VAL B C 1
ATOM 2367 O O . VAL B 1 113 ? -5.422 16.078 -0.301 1 94.19 113 VAL B O 1
ATOM 2370 N N . PHE B 1 114 ? -5.535 14.109 -1.359 1 90.31 114 PHE B N 1
ATOM 2371 C CA . PHE B 1 114 ? -5.473 14.719 -2.682 1 90.31 114 PHE B CA 1
ATOM 2372 C C . PHE B 1 114 ? -6.68 15.617 -2.918 1 90.31 114 PHE B C 1
ATOM 2374 O O . PHE B 1 114 ? -6.535 16.75 -3.4 1 90.31 114 PHE B O 1
ATOM 2381 N N . ARG B 1 115 ? -7.781 15.18 -2.502 1 90.25 115 ARG B N 1
ATOM 2382 C CA . ARG B 1 115 ? -9.023 15.891 -2.795 1 90.25 115 ARG B CA 1
ATOM 2383 C C . ARG B 1 115 ? -9.18 17.109 -1.894 1 90.25 115 ARG B C 1
ATOM 2385 O O . ARG B 1 115 ? -10 17.984 -2.162 1 90.25 115 ARG B O 1
ATOM 2392 N N . THR B 1 116 ? -8.367 17.188 -0.866 1 94.25 116 THR B N 1
ATOM 2393 C CA . THR B 1 116 ? -8.484 18.297 0.069 1 94.25 116 THR B CA 1
ATOM 2394 C C . THR B 1 116 ? -7.246 19.203 0.008 1 94.25 116 THR B C 1
ATOM 2396 O O . THR B 1 116 ? -7.109 20.125 0.802 1 94.25 116 THR B O 1
ATOM 2399 N N . ASP B 1 117 ? -6.391 18.906 -0.844 1 88.38 117 ASP B N 1
ATOM 2400 C CA . ASP B 1 117 ? -5.055 19.5 -0.87 1 88.38 117 ASP B CA 1
ATOM 2401 C C . ASP B 1 117 ? -5.133 21.016 -1.092 1 88.38 117 ASP B C 1
ATOM 2403 O O . ASP B 1 117 ? -4.293 21.766 -0.588 1 88.38 117 ASP B O 1
ATOM 2407 N N . LEU B 1 118 ? -6.168 21.5 -1.72 1 82.38 118 LEU B N 1
ATOM 2408 C CA . LEU B 1 118 ? -6.199 22.891 -2.141 1 82.38 118 LEU B CA 1
ATOM 2409 C C . LEU B 1 118 ? -6.934 23.75 -1.117 1 82.38 118 LEU B C 1
ATOM 2411 O O . LEU B 1 118 ? -7 24.969 -1.261 1 82.38 118 LEU B O 1
ATOM 2415 N N . ILE B 1 119 ? -7.418 23.219 -0.092 1 88.56 119 ILE B N 1
ATOM 2416 C CA . ILE B 1 119 ? -8.094 23.984 0.95 1 88.56 119 ILE B CA 1
ATOM 2417 C C . ILE B 1 119 ? -7.059 24.703 1.811 1 88.56 119 ILE B C 1
ATOM 2419 O O . ILE B 1 119 ? -6.312 24.078 2.559 1 88.56 119 ILE B O 1
ATOM 2423 N N . ALA B 1 120 ? -7.066 26 1.782 1 83.62 120 ALA B N 1
ATOM 2424 C CA . ALA B 1 120 ? -6.066 26.812 2.479 1 83.62 120 ALA B CA 1
ATOM 2425 C C . ALA B 1 120 ? -6.59 27.297 3.826 1 83.62 120 ALA B C 1
ATOM 2427 O O . ALA B 1 120 ? -5.832 27.406 4.793 1 83.62 120 ALA B O 1
ATOM 2428 N N . ASP B 1 121 ? -7.871 27.562 3.887 1 87.31 121 ASP B N 1
ATOM 2429 C CA . ASP B 1 121 ? -8.469 28.078 5.117 1 87.31 121 ASP B CA 1
ATOM 2430 C C . ASP B 1 121 ? -8.523 27 6.191 1 87.31 121 ASP B C 1
ATOM 2432 O O . ASP B 1 121 ? -9.141 25.938 5.996 1 87.31 121 ASP B O 1
ATOM 2436 N N . ALA B 1 122 ? -7.969 27.188 7.328 1 88.81 122 ALA B N 1
ATOM 2437 C CA . ALA B 1 122 ? -7.816 26.203 8.391 1 88.81 122 ALA B CA 1
ATOM 2438 C C . ALA B 1 122 ? -9.172 25.812 8.977 1 88.81 122 ALA B C 1
ATOM 2440 O O . ALA B 1 122 ? -9.375 24.656 9.344 1 88.81 122 ALA B O 1
ATOM 2441 N N . ASP B 1 123 ? -10.031 26.766 9.078 1 89.5 123 ASP B N 1
ATOM 2442 C CA . ASP B 1 123 ? -11.344 26.469 9.641 1 89.5 123 ASP B CA 1
ATOM 2443 C C . ASP B 1 123 ? -12.156 25.578 8.703 1 89.5 123 ASP B C 1
ATOM 2445 O O . ASP B 1 123 ? -12.844 24.656 9.148 1 89.5 123 ASP B O 1
ATOM 2449 N N . VAL B 1 124 ? -12.117 25.938 7.469 1 89.12 124 VAL B N 1
ATOM 2450 C CA . VAL B 1 124 ? -12.805 25.141 6.465 1 89.12 124 VAL B CA 1
ATOM 2451 C C . VAL B 1 124 ? -12.227 23.719 6.461 1 89.12 124 VAL B C 1
ATOM 2453 O O . VAL B 1 124 ? -12.977 22.734 6.441 1 89.12 124 VAL B O 1
ATOM 2456 N N . LEU B 1 125 ? -10.945 23.641 6.52 1 93.12 125 LEU B N 1
ATOM 2457 C CA . LEU B 1 125 ? -10.289 22.344 6.496 1 93.12 125 LEU B CA 1
ATOM 2458 C C . LEU B 1 125 ? -10.68 21.516 7.715 1 93.12 125 LEU B C 1
ATOM 2460 O O . LEU B 1 125 ? -10.906 20.312 7.609 1 93.12 125 LEU B O 1
ATOM 2464 N N . ALA B 1 126 ? -10.727 22.109 8.82 1 95.44 126 ALA B N 1
ATOM 2465 C CA . ALA B 1 126 ? -11.109 21.406 10.047 1 95.44 126 ALA B CA 1
ATOM 2466 C C . ALA B 1 126 ? -12.516 20.828 9.93 1 95.44 126 ALA B C 1
ATOM 2468 O O . ALA B 1 126 ? -12.766 19.719 10.383 1 95.44 126 ALA B O 1
ATOM 2469 N N . LYS B 1 127 ? -13.391 21.609 9.352 1 95.31 127 LYS B N 1
ATOM 2470 C CA . LYS B 1 127 ? -14.758 21.141 9.141 1 95.31 127 LYS B CA 1
ATOM 2471 C C . LYS B 1 127 ? -14.789 19.984 8.148 1 95.31 127 LYS B C 1
ATOM 2473 O O . LYS B 1 127 ? -15.5 19 8.367 1 95.31 127 LYS B O 1
ATOM 2478 N N . VAL B 1 128 ? -14.07 20.141 7.098 1 95.94 128 VAL B N 1
ATOM 2479 C CA . VAL B 1 128 ? -13.992 19.078 6.105 1 95.94 128 VAL B CA 1
ATOM 2480 C C . VAL B 1 128 ? -13.414 17.812 6.742 1 95.94 128 VAL B C 1
ATOM 2482 O O . VAL B 1 128 ? -13.93 16.719 6.543 1 95.94 128 VAL B O 1
ATOM 2485 N N . ASP B 1 129 ? -12.336 17.922 7.5 1 97.38 129 ASP B N 1
ATOM 2486 C CA . ASP B 1 129 ? -11.711 16.812 8.195 1 97.38 129 ASP B CA 1
ATOM 2487 C C . ASP B 1 129 ? -12.727 16.062 9.062 1 97.38 129 ASP B C 1
ATOM 2489 O O . ASP B 1 129 ? -12.828 14.836 8.992 1 97.38 129 ASP B O 1
ATOM 2493 N N . ALA B 1 130 ? -13.484 16.812 9.797 1 97.5 130 ALA B N 1
ATOM 2494 C CA . ALA B 1 130 ? -14.477 16.219 10.695 1 97.5 130 ALA B CA 1
ATOM 2495 C C . ALA B 1 130 ? -15.555 15.477 9.914 1 97.5 130 ALA B C 1
ATOM 2497 O O . ALA B 1 130 ? -15.938 14.359 10.273 1 97.5 130 ALA B O 1
ATOM 2498 N N . GLN B 1 131 ? -16 16.094 8.883 1 96.12 131 GLN B N 1
ATOM 2499 C CA . GLN B 1 131 ? -17.094 15.508 8.109 1 96.12 131 GLN B CA 1
ATOM 2500 C C . GLN B 1 131 ? -16.609 14.281 7.336 1 96.12 131 GLN B C 1
ATOM 2502 O O . GLN B 1 131 ? -17.312 13.273 7.262 1 96.12 131 GLN B O 1
ATOM 2507 N N . VAL B 1 132 ? -15.477 14.383 6.742 1 95.44 132 VAL B N 1
ATOM 2508 C CA . VAL B 1 132 ? -14.93 13.242 6.004 1 95.44 132 VAL B CA 1
ATOM 2509 C C . VAL B 1 132 ? -14.656 12.086 6.961 1 95.44 132 VAL B C 1
ATOM 2511 O O . VAL B 1 132 ? -14.953 10.93 6.645 1 95.44 132 VAL B O 1
ATOM 2514 N N . ALA B 1 133 ? -14.078 12.344 8.133 1 96.38 133 ALA B N 1
ATOM 2515 C CA . ALA B 1 133 ? -13.828 11.312 9.133 1 96.38 133 ALA B CA 1
ATOM 2516 C C . ALA B 1 133 ? -15.117 10.602 9.531 1 96.38 133 ALA B C 1
ATOM 2518 O O . ALA B 1 133 ? -15.148 9.375 9.656 1 96.38 133 ALA B O 1
ATOM 2519 N N . ALA B 1 134 ? -16.156 11.391 9.68 1 94 134 ALA B N 1
ATOM 2520 C CA . ALA B 1 134 ? -17.453 10.82 10.023 1 94 134 ALA B CA 1
ATOM 2521 C C . ALA B 1 134 ? -17.984 9.945 8.891 1 94 134 ALA B C 1
ATOM 2523 O O . ALA B 1 134 ? -18.547 8.867 9.133 1 94 134 ALA B O 1
ATOM 2524 N N . LEU B 1 135 ? -17.797 10.43 7.715 1 91.38 135 LEU B N 1
ATOM 2525 C CA . LEU B 1 135 ? -18.266 9.719 6.527 1 91.38 135 LEU B CA 1
ATOM 2526 C C . LEU B 1 135 ? -17.609 8.352 6.422 1 91.38 135 LEU B C 1
ATOM 2528 O O . LEU B 1 135 ? -18.297 7.336 6.25 1 91.38 135 LEU B O 1
ATOM 2532 N N . VAL B 1 136 ? -16.344 8.305 6.559 1 90.38 136 VAL B N 1
ATOM 2533 C CA . VAL B 1 136 ? -15.602 7.07 6.301 1 90.38 136 VAL B CA 1
ATOM 2534 C C . VAL B 1 136 ? -15.711 6.141 7.508 1 90.38 136 VAL B C 1
ATOM 2536 O O . VAL B 1 136 ? -15.492 4.934 7.391 1 90.38 136 VAL B O 1
ATOM 2539 N N . SER B 1 137 ? -16.016 6.637 8.633 1 86.94 137 SER B N 1
ATOM 2540 C CA . SER B 1 137 ? -16.234 5.805 9.812 1 86.94 137 SER B CA 1
ATOM 2541 C C . SER B 1 137 ? -17.547 5.059 9.719 1 86.94 137 SER B C 1
ATOM 2543 O O . SER B 1 137 ? -17.672 3.943 10.234 1 86.94 137 SER B O 1
ATOM 2545 N N . ARG B 1 138 ? -18.547 5.668 9.039 1 77 138 ARG B N 1
ATOM 2546 C CA . ARG B 1 138 ? -19.906 5.117 8.984 1 77 138 ARG B CA 1
ATOM 2547 C C . ARG B 1 138 ? -20.078 4.227 7.758 1 77 138 ARG B C 1
ATOM 2549 O O . ARG B 1 138 ? -20.891 3.297 7.77 1 77 138 ARG B O 1
ATOM 2556 N N . ARG B 1 139 ? -19.594 4.727 6.723 1 64.38 139 ARG B N 1
ATOM 2557 C CA . ARG B 1 139 ? -19.797 4.027 5.457 1 64.38 139 ARG B CA 1
ATOM 2558 C C . ARG B 1 139 ? -18.5 3.396 4.961 1 64.38 139 ARG B C 1
ATOM 2560 O O . ARG B 1 139 ? -17.906 3.869 3.99 1 64.38 139 ARG B O 1
ATOM 2567 N N . PRO B 1 140 ? -18.109 2.354 5.566 1 58.81 140 PRO B N 1
ATOM 2568 C CA . PRO B 1 140 ? -16.828 1.757 5.156 1 58.81 140 PRO B CA 1
ATOM 2569 C C . PRO B 1 140 ? -16.875 1.17 3.748 1 58.81 140 PRO B C 1
ATOM 2571 O O . PRO B 1 140 ? -15.844 0.804 3.188 1 58.81 140 PRO B O 1
ATOM 2574 N N . SER B 1 141 ? -18.203 1.293 3.117 1 61.38 141 SER B N 1
ATOM 2575 C CA . SER B 1 141 ? -18.391 0.528 1.887 1 61.38 141 SER B CA 1
ATOM 2576 C C . SER B 1 141 ? -18.141 1.393 0.656 1 61.38 141 SER B C 1
ATOM 2578 O O . SER B 1 141 ? -18.422 0.978 -0.469 1 61.38 141 SER B O 1
ATOM 2580 N N . LEU B 1 142 ? -17.594 2.469 0.812 1 65.12 142 LEU B N 1
ATOM 2581 C CA . LEU B 1 142 ? -17.406 3.264 -0.397 1 65.12 142 LEU B CA 1
ATOM 2582 C C . LEU B 1 142 ? -16.203 2.76 -1.196 1 65.12 142 LEU B C 1
ATOM 2584 O O . LEU B 1 142 ? -15.133 2.506 -0.63 1 65.12 142 LEU B O 1
ATOM 2588 N N . THR B 1 143 ? -16.594 2.455 -2.443 1 73.75 143 THR B N 1
ATOM 2589 C CA . THR B 1 143 ? -15.477 2.225 -3.34 1 73.75 143 THR B CA 1
ATOM 2590 C C . THR B 1 143 ? -14.602 3.475 -3.445 1 73.75 143 THR B C 1
ATOM 2592 O O . THR B 1 143 ? -15.008 4.555 -3.008 1 73.75 143 THR B O 1
ATOM 2595 N N . ARG B 1 144 ? -13.383 3.385 -3.908 1 73.88 144 ARG B N 1
ATOM 2596 C CA . ARG B 1 144 ? -12.469 4.516 -4.055 1 73.88 144 ARG B CA 1
ATOM 2597 C C . ARG B 1 144 ? -13.102 5.625 -4.891 1 73.88 144 ARG B C 1
ATOM 2599 O O . ARG B 1 144 ? -12.961 6.805 -4.578 1 73.88 144 ARG B O 1
ATOM 2606 N N . GLY B 1 145 ? -13.766 5.191 -6.051 1 74.38 145 GLY B N 1
ATOM 2607 C CA . GLY B 1 145 ? -14.453 6.188 -6.852 1 74.38 145 GLY B CA 1
ATOM 2608 C C . GLY B 1 145 ? -15.555 6.906 -6.094 1 74.38 145 GLY B C 1
ATOM 2609 O O . GLY B 1 145 ? -15.664 8.133 -6.16 1 74.38 145 G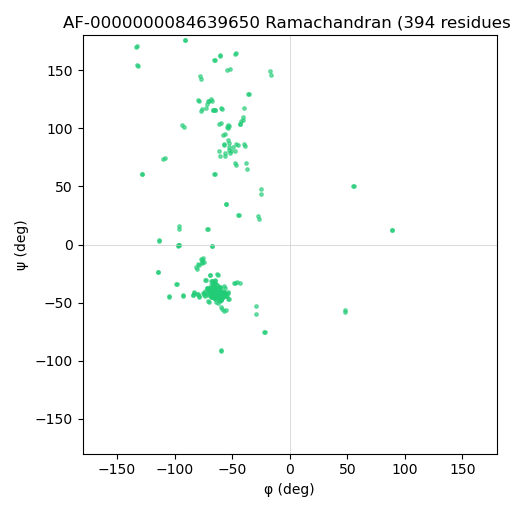LY B O 1
ATOM 2610 N N . GLY B 1 146 ? -16.266 6.184 -5.438 1 85.06 146 GLY B N 1
ATOM 2611 C CA . GLY B 1 146 ? -17.328 6.777 -4.637 1 85.06 146 GLY B CA 1
ATOM 2612 C C . GLY B 1 146 ? -16.797 7.664 -3.523 1 85.06 146 GLY B C 1
ATOM 2613 O O . GLY B 1 146 ? -17.406 8.695 -3.213 1 85.06 146 GLY B O 1
ATOM 2614 N N . LEU B 1 147 ? -15.688 7.379 -3.02 1 87.94 147 LEU B N 1
ATOM 2615 C CA . LEU B 1 147 ? -15.07 8.172 -1.96 1 87.94 147 LEU B CA 1
ATOM 2616 C C . LEU B 1 147 ? -14.664 9.547 -2.471 1 87.94 147 LEU B C 1
ATOM 2618 O O . LEU B 1 147 ? -14.93 10.555 -1.812 1 87.94 147 LEU B O 1
ATOM 2622 N N . GLY B 1 148 ? -14.039 9.555 -3.672 1 88.31 148 GLY B N 1
ATOM 2623 C CA . GLY B 1 148 ? -13.664 10.836 -4.258 1 88.31 148 GLY B CA 1
ATOM 2624 C C . GLY B 1 148 ? -14.844 11.773 -4.434 1 88.31 148 GLY B C 1
ATOM 2625 O O . GLY B 1 148 ? -14.773 12.945 -4.055 1 88.31 148 GLY B O 1
ATOM 2626 N N . ALA B 1 149 ? -15.859 11.203 -4.91 1 89.19 149 ALA B N 1
ATOM 2627 C CA . ALA B 1 149 ? -17.062 12 -5.145 1 89.19 149 ALA B CA 1
ATOM 2628 C C . ALA B 1 149 ? -17.656 12.484 -3.828 1 89.19 149 ALA B C 1
ATOM 2630 O O . ALA B 1 149 ? -18.109 13.633 -3.727 1 89.19 149 ALA B O 1
ATOM 2631 N N . ALA B 1 150 ? -17.672 11.648 -2.914 1 90.75 150 ALA B N 1
ATOM 2632 C CA . ALA B 1 150 ? -18.234 12 -1.61 1 90.75 150 ALA B CA 1
ATOM 2633 C C . ALA B 1 150 ? -17.406 13.102 -0.942 1 90.75 150 ALA B C 1
ATOM 2635 O O . ALA B 1 150 ? -17.969 14.031 -0.361 1 90.75 150 ALA B O 1
ATOM 2636 N N . VAL B 1 151 ? -16.109 13.031 -1.009 1 92.25 151 VAL B N 1
ATOM 2637 C CA . VAL B 1 151 ? -15.242 14.055 -0.433 1 92.25 151 VAL B CA 1
ATOM 2638 C C . VAL B 1 151 ? -15.453 15.383 -1.16 1 92.25 151 VAL B C 1
ATOM 2640 O O . VAL B 1 151 ? -15.562 16.438 -0.525 1 92.25 151 VAL B O 1
ATOM 2643 N N . ASP B 1 152 ? -15.562 15.32 -2.447 1 90.56 152 ASP B N 1
ATOM 2644 C CA . ASP B 1 152 ? -15.789 16.531 -3.238 1 90.56 152 ASP B CA 1
ATOM 2645 C C . ASP B 1 152 ? -17.094 17.203 -2.836 1 90.56 152 ASP B C 1
ATOM 2647 O O . ASP B 1 152 ? -17.172 18.438 -2.76 1 90.56 152 ASP B O 1
ATOM 2651 N N . GLN B 1 153 ? -18.062 16.438 -2.633 1 92.62 153 GLN B N 1
ATOM 2652 C CA . GLN B 1 153 ? -19.344 16.969 -2.209 1 92.62 153 GLN B CA 1
ATOM 2653 C C . GLN B 1 153 ? -19.234 17.672 -0.855 1 92.62 153 GLN B C 1
ATOM 2655 O O . GLN B 1 153 ? -19.828 18.734 -0.649 1 92.62 153 GLN B O 1
ATOM 2660 N N . ILE B 1 154 ? -18.531 17.078 0.064 1 92.56 154 ILE B N 1
ATOM 2661 C CA . ILE B 1 154 ? -18.312 17.672 1.378 1 92.56 154 ILE B CA 1
ATOM 2662 C C . ILE B 1 154 ? -17.562 19 1.229 1 92.56 154 ILE B C 1
ATOM 2664 O O . ILE B 1 154 ? -17.938 20.016 1.83 1 92.56 154 ILE B O 1
ATOM 2668 N N . VAL B 1 155 ? -16.516 18.984 0.427 1 90.56 155 VAL B N 1
ATOM 2669 C CA . VAL B 1 155 ? -15.711 20.188 0.229 1 90.56 155 VAL B CA 1
ATOM 2670 C C . VAL B 1 155 ? -16.562 21.297 -0.36 1 90.56 155 VAL B C 1
ATOM 2672 O O . VAL B 1 155 ? -16.5 22.438 0.094 1 90.56 155 VAL B O 1
ATOM 2675 N N . THR B 1 156 ? -17.375 20.922 -1.352 1 89.06 156 THR B N 1
ATOM 2676 C CA . THR B 1 156 ? -18.25 21.891 -2.016 1 89.06 156 THR B CA 1
ATOM 2677 C C . THR B 1 156 ? -19.25 22.469 -1.031 1 89.06 156 THR B C 1
ATOM 2679 O O . THR B 1 156 ? -19.469 23.688 -1.009 1 89.06 156 THR B O 1
ATOM 2682 N N . LYS B 1 157 ? -19.797 21.688 -0.276 1 89.12 157 LYS B N 1
ATOM 2683 C CA . LYS B 1 157 ? -20.797 22.125 0.698 1 89.12 157 LYS B CA 1
ATOM 2684 C C . LYS B 1 157 ? -20.172 23.031 1.758 1 89.12 157 LYS B C 1
ATOM 2686 O O . LYS B 1 157 ? -20.75 24.062 2.113 1 89.12 157 LYS B O 1
ATOM 2691 N N . VAL B 1 158 ? -19.047 22.672 2.291 1 86.62 158 VAL B N 1
ATOM 2692 C CA . VAL B 1 158 ? -18.375 23.453 3.334 1 86.62 158 VAL B CA 1
ATOM 2693 C C . VAL B 1 158 ? -17.906 24.781 2.77 1 86.62 158 VAL B C 1
ATOM 2695 O O . VAL B 1 158 ? -18 25.812 3.438 1 86.62 158 VAL B O 1
ATOM 2698 N N . ASP B 1 159 ? -17.344 24.719 1.541 1 78.81 159 ASP B N 1
ATOM 2699 C CA . ASP B 1 159 ? -16.922 25.953 0.891 1 78.81 159 ASP B CA 1
ATOM 2700 C C . ASP B 1 159 ? -18.094 26.906 0.692 1 78.81 159 ASP B C 1
ATOM 2702 O O . ASP B 1 159 ? -17.953 28.109 0.901 1 78.81 159 ASP B O 1
ATOM 2706 N N . HIS B 1 160 ? -19.125 26.391 0.19 1 76.25 160 HIS B N 1
ATOM 2707 C CA . HIS B 1 160 ? -20.328 27.203 0.01 1 76.25 160 HIS B CA 1
ATOM 2708 C C . HIS B 1 160 ? -20.766 27.828 1.324 1 76.25 160 HIS B C 1
ATOM 2710 O O . HIS B 1 160 ? -21.125 29.016 1.358 1 76.25 160 HIS B O 1
ATOM 2716 N N . ASP B 1 161 ? -20.703 27.078 2.289 1 72.12 161 ASP B N 1
ATOM 2717 C CA . ASP B 1 161 ? -21.094 27.562 3.607 1 72.12 161 ASP B CA 1
ATOM 2718 C C . ASP B 1 161 ? -20.125 28.641 4.098 1 72.12 161 ASP B C 1
ATOM 2720 O O . ASP B 1 161 ? -20.547 29.625 4.723 1 72.12 161 ASP B O 1
ATOM 2724 N N . ALA B 1 162 ? -18.938 28.453 3.775 1 68.12 162 ALA B N 1
ATOM 2725 C CA . ALA B 1 162 ? -17.938 29.438 4.176 1 68.12 162 ALA B CA 1
ATOM 2726 C C . ALA B 1 162 ? -18.125 30.75 3.428 1 68.12 162 ALA B C 1
ATOM 2728 O O . ALA B 1 162 ? -18 31.828 4.016 1 68.12 162 ALA B O 1
ATOM 2729 N N . VAL B 1 163 ? -18.438 30.625 2.213 1 62.59 163 VAL B N 1
ATOM 2730 C CA . VAL B 1 163 ? -18.688 31.812 1.396 1 62.59 163 VAL B CA 1
ATOM 2731 C C . VAL B 1 163 ? -19.938 32.531 1.896 1 62.59 163 VAL B C 1
ATOM 2733 O O . VAL B 1 163 ? -19.938 33.75 2.016 1 62.59 163 VAL B O 1
ATOM 2736 N N . ARG B 1 164 ? -20.906 31.875 2.176 1 64.19 164 ARG B N 1
ATOM 2737 C CA . ARG B 1 164 ? -22.156 32.438 2.686 1 64.19 164 ARG B CA 1
ATOM 2738 C C . ARG B 1 164 ? -21.938 33.125 4.023 1 64.19 164 ARG B C 1
ATOM 2740 O O . ARG B 1 164 ? -22.469 34.219 4.258 1 64.19 164 ARG B O 1
ATOM 2747 N N . GLN B 1 165 ? -21.203 32.438 4.859 1 66.25 165 GLN B N 1
ATOM 2748 C CA . GLN B 1 165 ? -20.906 33.031 6.168 1 66.25 165 GLN B CA 1
ATOM 2749 C C . GLN B 1 165 ? -20.062 34.312 6.031 1 66.25 165 GLN B C 1
ATOM 2751 O O . GLN B 1 165 ? -20.266 35.25 6.777 1 66.25 165 GLN B O 1
ATOM 2756 N N . ALA B 1 166 ? -19.125 34.281 5.109 1 65.88 166 ALA B N 1
ATOM 2757 C CA . ALA B 1 166 ? -18.328 35.469 4.852 1 65.88 166 ALA B CA 1
ATOM 2758 C C . ALA B 1 166 ? -19.188 36.625 4.348 1 65.88 166 ALA B C 1
ATOM 2760 O O . ALA B 1 166 ? -18.953 37.781 4.695 1 65.88 166 ALA B O 1
ATOM 2761 N N . HIS B 1 167 ? -20.094 36.344 3.527 1 62.62 167 HIS B N 1
ATOM 2762 C CA . HIS B 1 167 ? -21 37.375 3.006 1 62.62 167 HIS B CA 1
ATOM 2763 C C . HIS B 1 167 ? -21.938 37.906 4.098 1 62.62 167 HIS B C 1
ATOM 2765 O O . HIS B 1 167 ? -22.266 39.062 4.121 1 62.62 167 HIS B O 1
ATOM 2771 N N . THR B 1 168 ? -22.312 37 4.852 1 60.41 168 THR B N 1
ATOM 2772 C CA . THR B 1 168 ? -23.203 37.438 5.914 1 60.41 168 THR B CA 1
ATOM 2773 C C . THR B 1 168 ? -22.422 38 7.094 1 60.41 168 THR B C 1
ATOM 2775 O O . THR B 1 168 ? -22.922 38.875 7.82 1 60.41 168 THR B O 1
ATOM 2778 N N . GLY B 1 169 ? -21.266 37.312 7.457 1 54.72 169 GLY B N 1
ATOM 2779 C CA . GLY B 1 169 ? -20.391 37.781 8.531 1 54.72 169 GLY B CA 1
ATOM 2780 C C . GLY B 1 169 ? -19.25 38.656 8.039 1 54.72 169 GLY B C 1
ATOM 2781 O O . GLY B 1 169 ? -18.781 38.5 6.914 1 54.72 169 GLY B O 1
ATOM 2782 N N . GLY B 1 170 ? -19.234 40.125 8.172 1 47.12 170 GLY B N 1
ATOM 2783 C CA . GLY B 1 170 ? -18.109 41 7.945 1 47.12 170 GLY B CA 1
ATOM 2784 C C . GLY B 1 170 ? -16.766 40.344 8.188 1 47.12 170 GLY B C 1
ATOM 2785 O O . GLY B 1 170 ? -15.945 40.844 8.953 1 47.12 170 GLY B O 1
ATOM 2786 N N . LEU B 1 171 ? -16.672 39.125 8.102 1 46.53 171 LEU B N 1
ATOM 2787 C CA . LEU B 1 171 ? -15.484 38.406 8.555 1 46.53 171 LEU B CA 1
ATOM 2788 C C . LEU B 1 171 ? -14.273 38.781 7.707 1 46.53 171 LEU B C 1
ATOM 2790 O O . LEU B 1 171 ? -14.383 38.906 6.488 1 46.53 171 LEU B O 1
ATOM 2794 N N . GLY B 1 172 ? -13.242 39.438 8.344 1 44.06 172 GLY B N 1
ATOM 2795 C CA . GLY B 1 172 ? -11.938 39.875 7.895 1 44.06 172 GLY B CA 1
ATOM 2796 C C . GLY B 1 172 ? -11.172 38.812 7.125 1 44.06 172 GLY B C 1
ATOM 2797 O O . GLY B 1 172 ? -11.57 37.656 7.113 1 44.06 172 GLY B O 1
ATOM 2798 N N . PRO B 1 173 ? -10.156 39.219 6.438 1 41.41 173 PRO B N 1
ATOM 2799 C CA . PRO B 1 173 ? -9.367 38.406 5.508 1 41.41 173 PRO B CA 1
ATOM 2800 C C . PRO B 1 173 ? -8.836 37.125 6.148 1 41.41 173 PRO B C 1
ATOM 2802 O O . PRO B 1 173 ? -8.383 37.156 7.297 1 41.41 173 PRO B O 1
ATOM 2805 N N . VAL B 1 174 ? -9.398 36.062 5.898 1 39.97 174 VAL B N 1
ATOM 2806 C CA . VAL B 1 174 ? -8.922 34.719 6.273 1 39.97 174 VAL B CA 1
ATOM 2807 C C . VAL B 1 174 ? -7.418 34.625 6.039 1 39.97 174 VAL B C 1
ATOM 2809 O O . VAL B 1 174 ? -6.93 34.969 4.961 1 39.97 174 VAL B O 1
ATOM 2812 N N . ARG B 1 175 ? -6.59 34.625 7.109 1 36.41 175 ARG B N 1
ATOM 2813 C CA . ARG B 1 175 ? -5.145 34.438 7.047 1 36.41 175 ARG B CA 1
ATOM 2814 C C . ARG B 1 175 ? -4.812 33.094 6.375 1 36.41 175 ARG B C 1
ATOM 2816 O O . ARG B 1 175 ? -5.16 32.031 6.887 1 36.41 175 ARG B O 1
ATOM 2823 N N . ARG B 1 176 ? -4.578 33.125 5.074 1 37.5 176 ARG B N 1
ATOM 2824 C CA . ARG B 1 176 ? -4.051 32 4.301 1 37.5 176 ARG B CA 1
ATOM 2825 C C . ARG B 1 176 ? -2.729 31.516 4.883 1 37.5 176 ARG B C 1
ATOM 2827 O O . ARG B 1 176 ? -1.73 32.25 4.871 1 37.5 176 ARG B O 1
ATOM 2834 N N . ARG B 1 177 ? -2.771 30.781 5.918 1 35.66 177 ARG B N 1
ATOM 2835 C CA . ARG B 1 177 ? -1.498 30.125 6.191 1 35.66 177 ARG B CA 1
ATOM 2836 C C . ARG B 1 177 ? -0.994 29.375 4.965 1 35.66 177 ARG B C 1
ATOM 2838 O O . ARG B 1 177 ? -1.634 28.422 4.504 1 35.66 177 ARG B O 1
ATO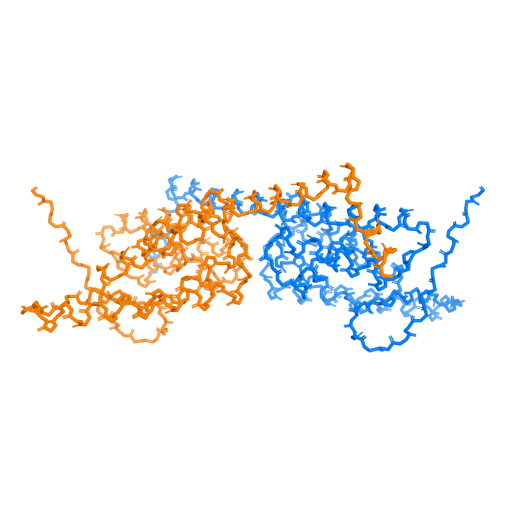M 2845 N N . HIS B 1 178 ? -0.37 30.078 4.016 1 34.78 178 HIS B N 1
ATOM 2846 C CA . HIS B 1 178 ? 0.34 29.469 2.896 1 34.78 178 HIS B CA 1
ATOM 2847 C C . HIS B 1 178 ? 1.26 28.359 3.373 1 34.78 178 HIS B C 1
ATOM 2849 O O . HIS B 1 178 ? 2.277 28.609 4.02 1 34.78 178 HIS B O 1
ATOM 2855 N N . TRP B 1 179 ? 0.635 27.328 3.787 1 36.59 179 TRP B N 1
ATOM 2856 C CA . TRP B 1 179 ? 1.577 26.219 3.805 1 36.59 179 TRP B CA 1
ATOM 2857 C C . TRP B 1 179 ? 2.262 26.062 2.449 1 36.59 179 TRP B C 1
ATOM 2859 O O . TRP B 1 179 ? 1.593 25.984 1.416 1 36.59 179 TRP B O 1
ATOM 2869 N N . GLU B 1 180 ? 3.293 26.797 2.191 1 37.75 180 GLU B N 1
ATOM 2870 C CA . GLU B 1 180 ? 4.082 26.578 0.985 1 37.75 180 GLU B CA 1
ATOM 2871 C C . GLU B 1 180 ? 4.195 25.078 0.68 1 37.75 180 GLU B C 1
ATOM 2873 O O . GLU B 1 180 ? 4.859 24.344 1.409 1 37.75 180 GLU B O 1
ATOM 2878 N N . TRP B 1 181 ? 3.107 24.609 0.309 1 39.03 181 TRP B N 1
ATOM 2879 C CA . TRP B 1 181 ? 3.053 23.234 -0.191 1 39.03 181 TRP B CA 1
ATOM 2880 C C . TRP B 1 181 ? 4.258 22.938 -1.073 1 39.03 181 TRP B C 1
ATOM 2882 O O . TRP B 1 181 ? 4.664 23.766 -1.89 1 39.03 181 TRP B O 1
ATOM 2892 N N . PHE B 1 182 ? 5.133 22.125 -0.575 1 37.47 182 PHE B N 1
ATOM 2893 C CA . PHE B 1 182 ? 6.273 21.547 -1.265 1 37.47 182 PHE B CA 1
ATOM 2894 C C . PHE B 1 182 ? 5.883 21.062 -2.656 1 37.47 182 PHE B C 1
ATOM 2896 O O . PHE B 1 182 ? 5.777 19.859 -2.896 1 37.47 182 PHE B O 1
ATOM 2903 N N . GLY B 1 183 ? 4.895 21.625 -3.205 1 33 183 GLY B N 1
ATOM 2904 C CA . GLY B 1 183 ? 4.668 21.078 -4.531 1 33 183 GLY B CA 1
ATOM 2905 C C . GLY B 1 183 ? 5.859 21.25 -5.457 1 33 183 GLY B C 1
ATOM 2906 O O . GLY B 1 183 ? 6.336 20.266 -6.039 1 33 183 GLY B O 1
ATOM 2907 N N . ASN B 1 184 ? 5.895 22.484 -6.289 1 33.22 184 ASN B N 1
ATOM 2908 C CA . ASN B 1 184 ? 6.812 22.719 -7.395 1 33.22 184 ASN B CA 1
ATOM 2909 C C . ASN B 1 184 ? 8.234 22.984 -6.898 1 33.22 184 ASN B C 1
ATOM 2911 O O . ASN B 1 184 ? 8.43 23.594 -5.844 1 33.22 184 ASN B O 1
ATOM 2915 N N . GLY B 1 185 ? 9.258 22.203 -7.188 1 33.28 185 GLY B N 1
ATOM 2916 C CA . GLY B 1 185 ? 10.68 22.328 -6.93 1 33.28 185 GLY B CA 1
ATOM 2917 C C . GLY B 1 185 ? 11.148 23.766 -6.871 1 33.28 185 GLY B C 1
ATOM 2918 O O . GLY B 1 185 ? 12.195 24.062 -6.277 1 33.28 185 GLY B O 1
ATOM 2919 N N . LEU B 1 186 ? 10.875 24.719 -7.914 1 30.39 186 LEU B N 1
ATOM 2920 C CA . LEU B 1 186 ? 11.781 25.828 -8.172 1 30.39 186 LEU B CA 1
ATOM 2921 C C . LEU B 1 186 ? 11.484 27 -7.234 1 30.39 186 LEU B C 1
ATOM 2923 O O . LEU B 1 186 ? 12.25 27.953 -7.176 1 30.39 186 LEU B O 1
ATOM 2927 N N . GLY B 1 187 ? 10.172 27.453 -6.938 1 33.47 187 GLY B N 1
ATOM 2928 C CA . GLY B 1 187 ? 10.07 28.844 -6.543 1 33.47 187 GLY B CA 1
ATOM 2929 C C . GLY B 1 187 ? 10.5 29.094 -5.109 1 33.47 187 GLY B C 1
ATOM 2930 O O . GLY B 1 187 ? 10.531 28.172 -4.297 1 33.47 187 GLY B O 1
ATOM 2931 N N . GLY B 1 188 ? 11.219 30.266 -4.723 1 31.64 188 GLY B N 1
ATOM 2932 C CA . GLY B 1 188 ? 11.758 30.891 -3.527 1 31.64 188 GLY B CA 1
ATOM 2933 C C . GLY B 1 188 ? 10.719 31.094 -2.436 1 31.64 188 GLY B C 1
ATOM 2934 O O . GLY B 1 188 ? 10.305 32.219 -2.162 1 31.64 188 GLY B O 1
ATOM 2935 N N . GLY B 1 189 ? 9.727 30.234 -2.221 1 31.53 189 GLY B N 1
ATOM 2936 C CA . GLY B 1 189 ? 8.609 30.656 -1.385 1 31.53 189 GLY B CA 1
ATOM 2937 C C . GLY B 1 189 ? 8.992 30.828 0.075 1 31.53 189 GLY B C 1
ATOM 2938 O O . GLY B 1 189 ? 9.914 30.172 0.56 1 31.53 189 GLY B O 1
ATOM 2939 N N . GLN B 1 190 ? 8.719 32.062 0.688 1 27.5 190 GLN B N 1
ATOM 2940 C CA . GLN B 1 190 ? 8.875 32.594 2.029 1 27.5 190 GLN B CA 1
ATOM 2941 C C . GLN B 1 190 ? 8.055 31.812 3.047 1 27.5 190 GLN B C 1
ATOM 2943 O O . GLN B 1 190 ? 6.887 31.5 2.809 1 27.5 190 GLN B O 1
ATOM 2948 N N . CYS B 1 191 ? 8.586 30.953 3.881 1 30.02 191 CYS B N 1
ATOM 2949 C CA . CYS B 1 191 ? 8.047 30.125 4.961 1 30.02 191 CYS B CA 1
ATOM 2950 C C . CYS B 1 191 ? 7.438 31 6.055 1 30.02 191 CYS B C 1
ATOM 2952 O O . CYS B 1 191 ? 8.133 31.812 6.676 1 30.02 191 CYS B O 1
ATOM 2954 N N . GLY B 1 192 ? 6.203 31.578 6.039 1 27.78 192 GLY B N 1
ATOM 2955 C CA . GLY B 1 192 ? 5.57 32.312 7.121 1 27.78 192 GLY B CA 1
ATOM 2956 C C . GLY B 1 192 ? 5.246 31.453 8.328 1 27.78 192 GLY B C 1
ATOM 2957 O O . GLY B 1 192 ? 4.203 30.797 8.359 1 27.78 192 GLY B O 1
ATOM 2958 N N . CYS B 1 193 ? 6.207 30.797 9.023 1 29.84 193 CYS B N 1
ATOM 2959 C CA . CYS B 1 193 ? 5.98 30.141 10.305 1 29.84 193 CYS B CA 1
ATOM 2960 C C . CYS B 1 193 ? 5.438 31.109 11.336 1 29.84 193 CYS B C 1
ATOM 2962 O O . CYS B 1 193 ? 6.082 32.125 11.656 1 29.84 193 CYS B O 1
ATOM 2964 N N . HIS B 1 194 ? 4.16 31.375 11.484 1 30.56 194 HIS B N 1
ATOM 2965 C CA . HIS B 1 194 ? 3.668 32.156 12.602 1 30.56 194 HIS B CA 1
ATOM 2966 C C . HIS B 1 194 ? 4.027 31.516 13.938 1 30.56 194 HIS B C 1
ATOM 2968 O O . HIS B 1 194 ? 3.992 30.297 14.07 1 30.56 194 HIS B O 1
ATOM 2974 N N . ARG B 1 195 ? 4.781 32.125 14.742 1 28.94 195 ARG B N 1
ATOM 2975 C CA . ARG B 1 195 ? 5.141 31.984 16.156 1 28.94 195 ARG B CA 1
ATOM 2976 C C . ARG B 1 195 ? 3.904 31.75 17.016 1 28.94 195 ARG B C 1
ATOM 2978 O O . ARG B 1 195 ? 3.025 32.625 17.078 1 28.94 195 ARG B O 1
ATOM 2985 N N . TRP B 1 196 ? 3.465 30.5 17.156 1 30.09 196 TRP B N 1
ATOM 2986 C CA . TRP B 1 196 ? 2.488 30.297 18.234 1 30.09 196 TRP B CA 1
ATOM 2987 C C . TRP B 1 196 ? 3.008 30.844 19.547 1 30.09 196 TRP B C 1
ATOM 2989 O O . TRP B 1 196 ? 4.07 30.422 20.031 1 30.09 196 TRP B O 1
ATOM 2999 N N . ALA B 1 197 ? 2.832 32.125 19.922 1 29.16 197 ALA B N 1
ATOM 3000 C CA . ALA B 1 197 ? 3.045 32.812 21.188 1 29.16 197 ALA B CA 1
ATOM 3001 C C . ALA B 1 197 ? 2.537 31.984 22.359 1 29.16 197 ALA B C 1
ATOM 3003 O O . ALA B 1 197 ? 1.446 31.406 22.297 1 29.16 197 ALA B O 1
ATOM 3004 N N . SER B 1 198 ? 3.387 31.312 23.172 1 27.05 198 SER B N 1
ATOM 3005 C CA . SER B 1 198 ? 3.059 30.953 24.531 1 27.05 198 SER B CA 1
ATOM 3006 C C . SER B 1 198 ? 2.195 32.031 25.203 1 27.05 198 SER B C 1
ATOM 3008 O O . SER B 1 198 ? 2.414 33.219 25 1 27.05 198 SER B O 1
ATOM 3010 N N . PRO B 1 199 ? 1.027 31.594 25.844 1 27.69 199 PRO B N 1
ATOM 3011 C CA . PRO B 1 199 ? 0.587 32.594 26.797 1 27.69 199 PRO B CA 1
ATOM 3012 C C . PRO B 1 199 ? 1.663 32.969 27.828 1 27.69 199 PRO B C 1
ATOM 3014 O O . PRO B 1 199 ? 2.547 32.156 28.109 1 27.69 199 PRO B O 1
#

Secondary structure (DSSP, 8-state):
--HHHHTT---HHHHHHHHHHHHHHHHHHHHHHHHHHHHHHHHHHHHHHTSSTT-HHHHHHHHHHHHHHHHT--HHHHHHHHHHHHIIIII-HHHHHHHHHTSS-HHHHHHHHHHTTT---HHHHHHHHHHHHHHHHH-TT--HHHHHHHHHHHHHHHHHHHHHHHHHTT-----------S-SSS-------------/--HHHHTT---HHHHHHHHHHHHHHHHHHHHHHHHHHHHHHHHHHHHHHTSSTT-HHHHHHHHHHHHHHHHT--H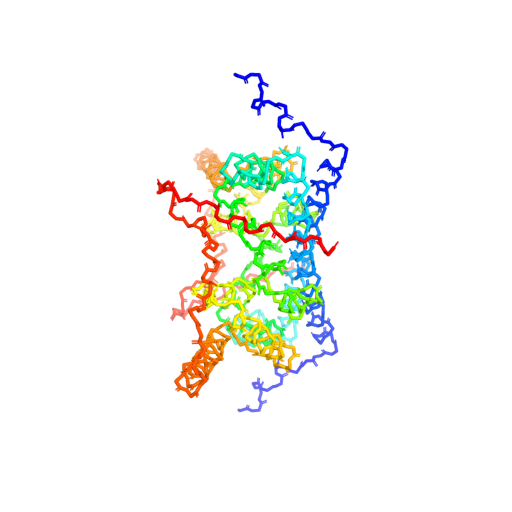HHHHHHHHHHHIIIII-HHHHHHHHHTSS-HHHHHHHHHHTTT---HHHHHHHHHHHHHHHHH-TT--HHHHHHHHHHHHHHHHHHHHHHHHHTT-----------S-SSS-------------

Solvent-accessible surface area (backbone atoms only — not comparable to full-atom values): 21488 Å² total; per-residue (Å²): 125,68,69,73,57,57,78,62,55,69,41,75,66,48,46,52,30,51,49,44,27,42,50,19,49,28,46,19,13,26,20,50,36,46,22,28,51,29,49,35,50,43,51,53,50,49,31,59,70,61,68,46,61,70,61,58,65,64,55,46,46,52,51,20,44,53,49,6,59,67,67,23,40,48,51,70,54,22,44,50,46,49,52,50,14,44,37,31,66,74,56,25,47,52,36,34,51,42,27,47,71,19,61,39,46,64,66,54,51,52,50,51,51,62,75,49,62,82,62,50,48,63,68,60,34,48,52,43,23,51,51,50,30,51,48,45,72,72,46,59,67,44,30,64,70,53,42,53,53,52,50,50,51,48,48,52,51,52,50,51,49,49,52,51,44,44,71,71,37,90,62,69,84,77,72,64,61,65,67,78,65,85,67,77,88,78,75,86,76,80,81,76,75,78,76,82,74,76,133,128,68,69,73,56,56,79,63,54,67,42,76,64,49,46,51,29,51,49,43,28,43,50,18,49,27,46,19,14,26,20,50,38,46,23,28,52,28,49,35,51,43,50,52,50,50,30,59,70,59,68,48,60,67,60,59,66,63,55,47,45,52,52,20,44,51,49,6,61,66,66,24,40,48,52,69,54,23,44,51,47,49,51,51,14,43,37,31,66,74,57,25,47,53,36,33,50,42,27,46,73,19,62,38,46,64,66,53,52,51,51,51,51,61,75,48,63,82,61,50,48,62,68,60,34,48,51,42,23,52,50,49,30,53,48,46,71,71,44,59,68,45,30,62,70,54,44,55,53,51,50,48,50,48,49,51,52,52,48,52,49,48,52,51,45,44,73,71,36,90,63,70,85,77,73,62,60,63,66,74,66,84,66,76,90,78,74,88,76,80,82,73,77,75,77,81,73,76,132